Protein AF-A0A9Q1F973-F1 (afdb_monomer_lite)

Foldseek 3Di:
DPFLVVLLQLLQLLLLVLCVQQQLLVLCCQLVVDPSVVSNCSNNCVDVVSVLLVLVLLLLLLVVLLVVLLVVVCVVCVVPNVPRDDSVVVLVVLLVQAPLSVLSVVSNQSSVLSVLCLQCQLQLALVSNLVSLVSSLLSCQLSLVVVCVQCSLVVSVCSVCCCVPPVPVNVCSNVSVQWDDPDPDRSRTDGPVVVVVVLLVLVADPVGDPCCVVDPVSVVCCVVCSVVSSVVVVVCCVVVCVVPDDPPNDDPCPDPVNVVVSVSSSVSSSVSQVVLPRSSPDNDNASARSNPRDGGDCSSVSSVVSSVVVVVVVVVVVCCVVPPVDDSVVVVVDQPDPDRSVQDDVNHGDDDPVVVVVVVVPVVDDDDPDDDDDQEDEDAQLVVPVVFAQDPDFALLSSLVPTNQVVVQVRQVRHLEYEYEYDADDCPDPCNVVLVVVDAADDDAHDGRGTDDPCNVSQSSHNVSSLRSLQVSLVVNLCDDGPHKYWYDNRPDIGIVDDD

Structure (mmCIF, N/CA/C/O backbone):
data_AF-A0A9Q1F973-F1
#
_entry.id   AF-A0A9Q1F973-F1
#
loop_
_atom_site.group_PDB
_atom_site.id
_atom_site.type_symbol
_atom_site.label_atom_id
_atom_site.label_alt_id
_atom_site.label_comp_id
_atom_site.label_asym_id
_atom_site.label_entity_id
_atom_site.label_seq_id
_atom_site.pdbx_PDB_ins_code
_atom_site.Cartn_x
_atom_site.Cartn_y
_atom_site.Cartn_z
_atom_site.occupancy
_atom_site.B_iso_or_equiv
_atom_site.auth_seq_id
_atom_site.auth_comp_id
_atom_site.auth_asym_id
_atom_site.auth_atom_id
_atom_site.pdbx_PDB_model_num
ATOM 1 N N . MET A 1 1 ? 5.264 19.222 -9.045 1.00 75.81 1 MET A N 1
ATOM 2 C CA . MET A 1 1 ? 4.515 18.728 -7.870 1.00 75.81 1 MET A CA 1
ATOM 3 C C . MET A 1 1 ? 4.121 17.287 -8.138 1.00 75.81 1 MET A C 1
ATOM 5 O O . MET A 1 1 ? 3.668 17.014 -9.244 1.00 75.81 1 MET A O 1
ATOM 9 N N . PHE A 1 2 ? 4.339 16.376 -7.188 1.00 84.88 2 PHE A N 1
ATOM 10 C CA . PHE A 1 2 ? 3.868 14.991 -7.307 1.00 84.88 2 PHE A CA 1
ATOM 11 C C . PHE A 1 2 ? 2.337 14.925 -7.438 1.00 84.88 2 PHE A C 1
ATOM 13 O O . PHE A 1 2 ? 1.630 15.742 -6.849 1.00 84.88 2 PHE A O 1
ATOM 20 N N . GLY A 1 3 ? 1.830 13.954 -8.204 1.00 88.44 3 GLY A N 1
ATOM 21 C CA . GLY A 1 3 ? 0.392 13.760 -8.408 1.00 88.44 3 GLY A CA 1
ATOM 22 C C . GLY A 1 3 ? -0.316 13.352 -7.114 1.00 88.44 3 GLY A C 1
ATOM 23 O O . GLY A 1 3 ? -0.008 12.305 -6.545 1.00 88.44 3 GLY A O 1
ATOM 24 N N . GLY A 1 4 ? -1.248 14.178 -6.636 1.00 90.38 4 GLY A N 1
ATOM 25 C CA . GLY A 1 4 ? -1.920 13.977 -5.352 1.00 90.38 4 GLY A CA 1
ATOM 26 C C . GLY A 1 4 ? -2.821 12.745 -5.324 1.00 90.38 4 GLY A C 1
ATOM 27 O O . GLY A 1 4 ? -2.806 12.017 -4.332 1.00 90.38 4 GLY A O 1
ATOM 28 N N . LEU A 1 5 ? -3.520 12.446 -6.427 1.00 91.19 5 LEU A N 1
ATOM 29 C CA . LEU A 1 5 ? -4.305 11.211 -6.552 1.00 91.19 5 LEU A CA 1
ATOM 30 C C . LEU A 1 5 ? -3.409 9.979 -6.440 1.00 91.19 5 LEU A C 1
ATOM 32 O O . LEU A 1 5 ? -3.749 9.010 -5.767 1.00 91.19 5 LEU A O 1
ATOM 36 N N . HIS A 1 6 ? -2.248 10.023 -7.087 1.00 91.50 6 HIS A N 1
ATOM 37 C CA . HIS A 1 6 ? -1.306 8.913 -7.083 1.00 91.50 6 HIS A CA 1
ATOM 38 C C . HIS A 1 6 ? -0.649 8.710 -5.713 1.00 91.50 6 HIS A C 1
ATOM 40 O O . HIS A 1 6 ? -0.391 7.567 -5.343 1.00 91.50 6 HIS A O 1
ATOM 46 N N . ILE A 1 7 ? -0.395 9.781 -4.949 1.00 93.62 7 ILE A N 1
ATOM 47 C CA . ILE A 1 7 ? 0.059 9.664 -3.552 1.00 93.62 7 ILE A CA 1
ATOM 48 C C . ILE A 1 7 ? -1.029 8.991 -2.708 1.00 93.62 7 ILE A C 1
ATOM 50 O O . ILE A 1 7 ? -0.728 8.048 -1.981 1.00 93.62 7 ILE A O 1
ATOM 54 N N . GLU A 1 8 ? -2.290 9.421 -2.833 1.00 94.50 8 GLU A N 1
ATOM 55 C CA . GLU A 1 8 ? -3.410 8.804 -2.112 1.00 94.50 8 GLU A CA 1
ATOM 56 C C . GLU A 1 8 ? -3.557 7.316 -2.464 1.00 94.50 8 GLU A C 1
ATOM 58 O O . GLU A 1 8 ? -3.648 6.473 -1.576 1.00 94.50 8 GLU A O 1
ATOM 63 N N . MET A 1 9 ? -3.520 6.970 -3.754 1.00 92.88 9 MET A N 1
ATOM 64 C CA . MET A 1 9 ? -3.568 5.581 -4.221 1.00 92.88 9 MET A CA 1
ATOM 65 C C . MET A 1 9 ? -2.439 4.736 -3.641 1.00 92.88 9 MET A C 1
ATOM 67 O O . MET A 1 9 ? -2.675 3.613 -3.197 1.00 92.88 9 MET A O 1
ATOM 71 N N . ALA A 1 10 ? -1.214 5.263 -3.659 1.00 92.75 10 ALA A N 1
ATOM 72 C CA . ALA A 1 10 ? -0.066 4.575 -3.095 1.00 92.75 10 ALA A CA 1
ATOM 73 C C . ALA A 1 10 ? -0.249 4.358 -1.591 1.00 92.75 10 ALA A C 1
ATOM 75 O O . ALA A 1 10 ? 0.006 3.260 -1.108 1.00 92.75 10 ALA A O 1
ATOM 76 N N . ALA A 1 11 ? -0.741 5.363 -0.864 1.00 94.06 11 ALA A N 1
ATOM 77 C CA . ALA A 1 11 ? -0.981 5.269 0.570 1.00 94.06 11 ALA A CA 1
ATOM 78 C C . ALA A 1 11 ? -2.066 4.237 0.917 1.00 94.06 11 ALA A C 1
ATOM 80 O O . ALA A 1 11 ? -1.859 3.401 1.794 1.00 94.06 11 ALA A O 1
ATOM 81 N N . LEU A 1 12 ? -3.181 4.232 0.175 1.00 95.12 12 LEU A N 1
ATOM 82 C CA . LEU A 1 12 ? -4.265 3.256 0.338 1.00 95.12 12 LEU A CA 1
ATOM 83 C C . LEU A 1 12 ? -3.801 1.820 0.036 1.00 95.12 12 LEU A C 1
ATOM 85 O O . LEU A 1 12 ? -4.149 0.892 0.755 1.00 95.12 12 LEU A O 1
ATOM 89 N N . ARG A 1 13 ? -2.961 1.621 -0.987 1.00 92.44 13 ARG A N 1
ATOM 90 C CA . ARG A 1 13 ? -2.332 0.310 -1.242 1.00 92.44 13 ARG A CA 1
ATOM 91 C C . ARG A 1 13 ? -1.362 -0.085 -0.139 1.00 92.44 13 ARG A C 1
ATOM 93 O O . ARG A 1 13 ? -1.283 -1.250 0.227 1.00 92.44 13 ARG A O 1
ATOM 100 N N . SER A 1 14 ? -0.630 0.890 0.393 1.00 90.31 14 SER A N 1
ATOM 101 C CA . SER A 1 14 ? 0.316 0.684 1.482 1.00 90.31 14 SER A CA 1
ATOM 102 C C . SER A 1 14 ? -0.406 0.137 2.718 1.00 90.31 14 SER A C 1
ATOM 104 O O . SER A 1 14 ? -0.003 -0.907 3.224 1.00 90.31 14 SER A O 1
ATOM 106 N N . ILE A 1 15 ? -1.510 0.755 3.150 1.00 92.62 15 ILE A N 1
ATOM 107 C CA . ILE A 1 15 ? -2.313 0.228 4.265 1.00 92.62 15 ILE A CA 1
ATOM 108 C C . ILE A 1 15 ? -3.035 -1.078 3.905 1.00 92.62 15 ILE A C 1
ATOM 110 O O . ILE A 1 15 ? -3.167 -1.960 4.748 1.00 92.62 15 ILE A O 1
ATOM 114 N N . GLY A 1 16 ? -3.430 -1.262 2.644 1.00 92.50 16 GLY A N 1
ATOM 115 C CA . GLY A 1 16 ? -3.973 -2.530 2.159 1.00 92.50 16 GLY A CA 1
ATOM 116 C C . GLY A 1 16 ? -2.995 -3.699 2.319 1.00 92.50 16 GLY A C 1
ATOM 117 O O . GLY A 1 16 ? -3.392 -4.760 2.790 1.00 92.50 16 GLY A O 1
ATOM 118 N N . ASN A 1 17 ? -1.706 -3.497 2.030 1.00 87.94 17 ASN A N 1
ATOM 119 C CA . ASN A 1 17 ? -0.670 -4.507 2.274 1.00 87.94 17 ASN A CA 1
ATOM 120 C C . ASN A 1 17 ? -0.523 -4.838 3.771 1.00 87.94 17 ASN A C 1
ATOM 122 O O . ASN A 1 17 ? -0.315 -5.998 4.114 1.00 87.94 17 ASN A O 1
ATOM 126 N N . LEU A 1 18 ? -0.648 -3.839 4.656 1.00 88.06 18 LEU A N 1
ATOM 127 C CA . LEU A 1 18 ? -0.617 -4.037 6.113 1.00 88.06 18 LEU A CA 1
ATOM 128 C C . LEU A 1 18 ? -1.823 -4.858 6.599 1.00 88.06 18 LEU A C 1
ATOM 130 O O . LEU A 1 18 ? -1.683 -5.723 7.457 1.00 88.06 18 LEU A O 1
ATOM 134 N N . LEU A 1 19 ? -3.006 -4.603 6.038 1.00 91.75 19 LEU A N 1
ATOM 135 C CA . LEU A 1 19 ? -4.255 -5.280 6.401 1.00 91.75 19 LEU A CA 1
ATOM 136 C C . LEU A 1 19 ? -4.418 -6.659 5.749 1.00 91.75 19 LEU A C 1
ATOM 138 O O . LEU A 1 19 ? -5.345 -7.402 6.082 1.00 91.75 19 LEU A O 1
ATOM 142 N N . GLN A 1 20 ? -3.541 -7.025 4.817 1.00 89.50 20 GLN A N 1
ATOM 143 C CA . GLN A 1 20 ? -3.619 -8.314 4.151 1.00 89.50 20 GLN A CA 1
ATOM 144 C C . GLN A 1 20 ? -3.380 -9.449 5.155 1.00 89.50 20 GLN A C 1
ATOM 146 O O . GLN A 1 20 ? -2.303 -9.590 5.727 1.00 89.50 20 GLN A O 1
ATOM 151 N N . GLY A 1 21 ? -4.398 -10.290 5.338 1.00 86.56 21 GLY A N 1
ATOM 152 C CA . GLY A 1 21 ? -4.337 -11.411 6.275 1.00 86.56 21 GLY A CA 1
ATOM 153 C C . GLY A 1 21 ? -4.491 -11.020 7.748 1.00 86.56 21 GLY A C 1
ATOM 154 O O . GLY A 1 21 ? -4.231 -11.860 8.597 1.00 86.56 21 GLY A O 1
ATOM 155 N N . SER A 1 22 ? -4.925 -9.794 8.071 1.00 90.38 22 SER A N 1
ATOM 156 C CA . SER A 1 22 ? -5.232 -9.385 9.456 1.00 90.38 22 SER A CA 1
ATOM 157 C C . SER A 1 22 ? -6.641 -9.783 9.926 1.00 90.38 22 SER A C 1
ATOM 159 O O . SER A 1 22 ? -7.000 -9.563 11.081 1.00 90.38 22 SER A O 1
ATOM 161 N N . GLY A 1 23 ? -7.468 -10.322 9.025 1.00 91.62 23 GLY A N 1
ATOM 162 C CA . GLY A 1 23 ? -8.898 -10.557 9.247 1.00 91.62 23 GLY A CA 1
ATOM 163 C C . GLY A 1 23 ? -9.784 -9.326 9.000 1.00 91.62 23 GLY A C 1
ATOM 164 O O . GLY A 1 23 ? -11.002 -9.412 9.126 1.00 91.62 23 GLY A O 1
ATOM 165 N N . TRP A 1 24 ? -9.213 -8.183 8.591 1.00 96.12 24 TRP A N 1
ATOM 166 C CA . TRP A 1 24 ? -9.981 -6.968 8.272 1.00 96.12 24 TRP A CA 1
ATOM 167 C C . TRP A 1 24 ? -11.039 -7.186 7.185 1.00 96.12 24 TRP A C 1
ATOM 169 O O . TRP A 1 24 ? -12.184 -6.767 7.342 1.00 96.12 24 TRP A O 1
ATOM 179 N N . THR A 1 25 ? -10.691 -7.871 6.090 1.00 95.88 25 THR A N 1
ATOM 180 C CA . THR A 1 25 ? -11.660 -8.164 5.022 1.00 95.88 25 THR A CA 1
ATOM 181 C C . THR A 1 25 ? -12.764 -9.103 5.504 1.00 95.88 25 THR A C 1
ATOM 183 O O . THR A 1 25 ? -13.920 -8.892 5.143 1.00 95.88 25 THR A O 1
ATOM 186 N N . GLY A 1 26 ? -12.443 -10.063 6.378 1.00 94.69 26 GLY A N 1
ATOM 187 C CA . GLY A 1 26 ? -13.420 -10.910 7.066 1.00 94.69 26 GLY A CA 1
ATOM 188 C C . GLY A 1 26 ? -14.402 -10.091 7.907 1.00 94.69 26 GLY A C 1
ATOM 189 O O . GLY A 1 26 ? -15.613 -10.223 7.738 1.00 94.69 26 GLY A O 1
ATOM 190 N N . ALA A 1 27 ? -13.901 -9.152 8.716 1.00 96.12 27 ALA A N 1
ATOM 191 C CA . ALA A 1 27 ? -14.733 -8.247 9.513 1.00 96.12 27 ALA A CA 1
ATOM 192 C C . ALA A 1 27 ? -15.666 -7.373 8.650 1.00 96.12 27 ALA A C 1
ATOM 194 O O . ALA A 1 27 ? -16.834 -7.183 8.990 1.00 96.12 27 ALA A O 1
ATOM 195 N N . LEU A 1 28 ? -15.192 -6.876 7.499 1.00 97.38 28 LEU A N 1
ATOM 196 C CA . LEU A 1 28 ? -16.025 -6.118 6.554 1.00 97.38 28 LEU A CA 1
ATOM 197 C C . LEU A 1 28 ? -17.163 -6.955 5.953 1.00 97.38 28 LEU A C 1
ATOM 199 O O . LEU A 1 28 ? -18.251 -6.421 5.699 1.00 97.38 28 LEU A O 1
ATOM 203 N N . VAL A 1 29 ? -16.900 -8.238 5.696 1.00 96.62 29 VAL A N 1
ATOM 204 C CA . VAL A 1 29 ? -17.882 -9.183 5.153 1.00 96.62 29 VAL A CA 1
ATOM 205 C C . VAL A 1 29 ? -18.923 -9.538 6.206 1.00 96.62 29 VAL A C 1
ATOM 207 O O . VAL A 1 29 ? -20.114 -9.407 5.924 1.00 96.62 29 VAL A O 1
ATOM 210 N N . GLU A 1 30 ? -18.493 -9.889 7.419 1.00 95.38 30 GLU A N 1
ATOM 211 C CA . GLU A 1 30 ? -19.384 -10.217 8.542 1.00 95.38 30 GLU A CA 1
ATOM 212 C C . GLU A 1 30 ? -20.298 -9.035 8.899 1.00 95.38 30 GLU A C 1
ATOM 214 O O . GLU A 1 30 ? -21.507 -9.178 9.066 1.00 95.38 30 GLU A O 1
ATOM 219 N N . ALA A 1 31 ? -19.754 -7.815 8.892 1.00 96.12 31 ALA A N 1
ATOM 220 C CA . ALA A 1 31 ? -20.520 -6.590 9.115 1.00 96.12 31 ALA A CA 1
ATOM 221 C C . ALA A 1 31 ? -21.514 -6.253 7.980 1.00 96.12 31 ALA A C 1
ATOM 223 O O . ALA A 1 31 ? -22.325 -5.323 8.096 1.00 96.12 31 ALA A O 1
ATOM 224 N N . GLY A 1 32 ? -21.439 -6.943 6.837 1.00 95.25 32 GLY A N 1
ATOM 225 C CA . GLY A 1 32 ? -22.212 -6.622 5.639 1.00 95.25 32 GLY A CA 1
ATOM 226 C C . GLY A 1 32 ? -21.894 -5.228 5.085 1.00 95.25 32 GLY A C 1
ATOM 227 O O . GLY A 1 32 ? -22.785 -4.550 4.555 1.00 95.25 32 GLY A O 1
ATOM 228 N N . VAL A 1 33 ? -20.649 -4.764 5.252 1.00 94.00 33 VAL A N 1
ATOM 229 C CA . VAL A 1 33 ? -20.144 -3.508 4.671 1.00 94.00 33 VAL A CA 1
ATOM 230 C C . VAL A 1 33 ? -19.819 -3.710 3.189 1.00 94.00 33 VAL A C 1
ATOM 232 O O . VAL A 1 33 ? -20.105 -2.823 2.377 1.00 94.00 33 VAL A O 1
ATOM 235 N N . ALA A 1 34 ? -19.274 -4.880 2.839 1.00 94.00 34 ALA A N 1
ATOM 236 C CA . ALA A 1 34 ? -18.925 -5.283 1.480 1.00 94.00 34 ALA A CA 1
ATOM 237 C C . ALA A 1 34 ? -19.034 -6.808 1.290 1.00 94.00 34 ALA A C 1
ATOM 239 O O . ALA A 1 34 ? -18.948 -7.568 2.245 1.00 94.00 34 ALA A O 1
ATOM 240 N N . SER A 1 35 ? -19.204 -7.263 0.044 1.00 93.94 35 SER A N 1
ATOM 241 C CA . SER A 1 35 ? -19.044 -8.688 -0.295 1.00 93.94 35 SER A CA 1
ATOM 242 C C . SER A 1 35 ? -17.564 -9.084 -0.273 1.00 93.94 35 SER A C 1
ATOM 244 O O . SER A 1 35 ? -16.715 -8.213 -0.453 1.00 93.94 35 SER A O 1
ATOM 246 N N . SER A 1 36 ? -17.245 -10.377 -0.136 1.00 91.50 36 SER A N 1
ATOM 247 C CA . SER A 1 36 ? -15.853 -10.868 -0.070 1.00 91.50 36 SER A CA 1
ATOM 248 C C . SER A 1 36 ? -14.974 -10.337 -1.211 1.00 91.50 36 SER A C 1
ATOM 250 O O . SER A 1 36 ? -13.989 -9.653 -0.948 1.00 91.50 36 SER A O 1
ATOM 252 N N . GLY A 1 37 ? -15.391 -10.493 -2.473 1.00 89.88 37 GLY A N 1
ATOM 253 C CA . GLY A 1 37 ? -14.611 -9.972 -3.604 1.00 89.88 37 GLY A CA 1
ATOM 254 C C . GLY A 1 37 ? -14.491 -8.440 -3.630 1.00 89.88 37 GLY A C 1
ATOM 255 O O . GLY A 1 37 ? -13.515 -7.897 -4.140 1.00 89.88 37 GLY A O 1
ATOM 256 N N . THR A 1 38 ? -15.463 -7.718 -3.062 1.00 92.25 38 THR A N 1
ATOM 257 C CA . THR A 1 38 ? -15.377 -6.254 -2.936 1.00 92.25 38 THR A CA 1
ATOM 258 C C . THR A 1 38 ? -14.439 -5.847 -1.799 1.00 92.25 38 THR A C 1
ATOM 260 O O . THR A 1 38 ? -13.664 -4.911 -1.982 1.00 92.25 38 THR A O 1
ATOM 263 N N . ALA A 1 39 ? -14.465 -6.555 -0.668 1.00 93.50 39 ALA A N 1
ATOM 264 C CA . ALA A 1 39 ? -13.564 -6.332 0.458 1.00 93.50 39 ALA A CA 1
ATOM 265 C C . ALA A 1 39 ? -12.098 -6.535 0.038 1.00 93.50 39 ALA A C 1
ATOM 267 O O . ALA A 1 39 ? -11.271 -5.654 0.261 1.00 93.50 39 ALA A O 1
ATOM 268 N N . ASP A 1 40 ? -11.802 -7.612 -0.694 1.00 92.56 40 ASP A N 1
ATOM 269 C CA . ASP A 1 40 ? -10.454 -7.873 -1.219 1.00 92.56 40 ASP A CA 1
ATOM 270 C C . ASP A 1 40 ? -9.994 -6.796 -2.215 1.00 92.56 40 ASP A C 1
ATOM 272 O O . ASP A 1 40 ? -8.817 -6.432 -2.271 1.00 92.56 40 ASP A O 1
ATOM 276 N N . SER A 1 41 ? -10.925 -6.212 -2.980 1.00 94.00 41 SER A N 1
ATOM 277 C CA . SER A 1 41 ? -10.601 -5.123 -3.910 1.00 94.00 41 SER A CA 1
ATOM 278 C C . SER A 1 41 ? -10.112 -3.845 -3.211 1.00 94.00 41 SER A C 1
ATOM 280 O O . SER A 1 41 ? -9.418 -3.037 -3.839 1.00 94.00 41 SER A O 1
ATOM 282 N N . PHE A 1 42 ? -10.434 -3.662 -1.924 1.00 94.94 42 PHE A N 1
ATOM 283 C CA . PHE A 1 42 ? -9.968 -2.521 -1.136 1.00 94.94 42 PHE A CA 1
ATOM 284 C C . PHE A 1 42 ? -8.497 -2.651 -0.740 1.00 94.94 42 PHE A C 1
ATOM 286 O O . PHE A 1 42 ? -7.802 -1.640 -0.745 1.00 94.94 42 PHE A O 1
ATOM 293 N N . LEU A 1 43 ? -7.982 -3.872 -0.538 1.00 92.81 43 LEU A N 1
ATOM 294 C CA . LEU A 1 43 ? -6.555 -4.107 -0.259 1.00 92.81 43 LEU A CA 1
ATOM 295 C C . LEU A 1 43 ? -5.653 -3.590 -1.396 1.00 92.81 43 LEU A C 1
ATOM 297 O O . LEU A 1 43 ? -4.571 -3.066 -1.165 1.00 92.81 43 LEU A O 1
ATOM 301 N N . SER A 1 44 ? -6.116 -3.689 -2.646 1.00 90.19 44 SER A N 1
ATOM 302 C CA . SER A 1 44 ? -5.386 -3.197 -3.829 1.00 90.19 44 SER A CA 1
ATOM 303 C C . SER A 1 44 ? -5.727 -1.752 -4.222 1.00 90.19 44 SER A C 1
ATOM 305 O O . SER A 1 44 ? -5.200 -1.231 -5.213 1.00 90.19 44 SER A O 1
ATOM 307 N N . ALA A 1 45 ? -6.628 -1.107 -3.473 1.00 91.38 45 ALA A N 1
ATOM 308 C CA . ALA A 1 45 ? -7.231 0.181 -3.800 1.00 91.38 45 ALA A CA 1
ATOM 309 C C . ALA A 1 45 ? -7.735 0.263 -5.257 1.00 91.38 45 ALA A C 1
ATOM 311 O O . ALA A 1 45 ? -7.534 1.265 -5.947 1.00 91.38 45 ALA A O 1
ATOM 312 N N . SER A 1 46 ? -8.401 -0.796 -5.739 1.00 86.88 46 SER A N 1
ATOM 313 C CA . SER A 1 46 ? -8.905 -0.894 -7.123 1.00 86.88 46 SER A CA 1
ATOM 314 C C . SER A 1 46 ? -9.869 0.243 -7.498 1.00 86.88 46 SER A C 1
ATOM 316 O O . SER A 1 46 ? -10.013 0.604 -8.662 1.00 86.88 46 SER A O 1
ATOM 318 N N . SER A 1 47 ? -10.541 0.829 -6.506 1.00 90.19 47 SER A N 1
ATOM 319 C CA . SER A 1 47 ? -11.371 2.022 -6.658 1.00 90.19 47 SER A CA 1
ATOM 320 C C . SER A 1 47 ? -11.085 2.970 -5.504 1.00 90.19 47 SER A C 1
ATOM 322 O O . SER A 1 47 ? -11.507 2.702 -4.379 1.00 90.19 47 SER A O 1
ATOM 324 N N . VAL A 1 48 ? -10.393 4.078 -5.781 1.00 90.06 48 VAL A N 1
ATOM 325 C CA . VAL A 1 48 ? -9.956 5.050 -4.760 1.00 90.06 48 VAL A CA 1
ATOM 326 C C . VAL A 1 48 ? -11.129 5.538 -3.922 1.00 90.06 48 VAL A C 1
ATOM 328 O O . VAL A 1 48 ? -11.093 5.433 -2.703 1.00 90.06 48 VAL A O 1
ATOM 331 N N . THR A 1 49 ? -12.216 5.969 -4.566 1.00 88.19 49 THR A N 1
ATOM 332 C CA . THR A 1 49 ? -13.403 6.492 -3.875 1.00 88.19 49 THR A CA 1
ATOM 333 C C . THR A 1 49 ? -14.019 5.473 -2.916 1.00 88.19 49 THR A C 1
ATOM 335 O O . THR A 1 49 ? -14.283 5.798 -1.762 1.00 88.19 49 THR A O 1
ATOM 338 N N . ARG A 1 50 ? -14.225 4.226 -3.367 1.00 90.31 50 ARG A N 1
ATOM 339 C CA . ARG A 1 50 ? -14.825 3.180 -2.522 1.00 90.31 50 ARG A CA 1
ATOM 340 C C . ARG A 1 50 ? -13.883 2.756 -1.396 1.00 90.31 50 ARG A C 1
ATOM 342 O O . ARG A 1 50 ? -14.324 2.601 -0.265 1.00 90.31 50 ARG A O 1
ATOM 349 N N . THR A 1 51 ? -12.595 2.629 -1.702 1.00 95.44 51 THR A N 1
ATOM 350 C CA . THR A 1 51 ? -11.559 2.247 -0.732 1.00 95.44 51 THR A CA 1
ATOM 351 C C . THR A 1 51 ? -11.437 3.305 0.363 1.00 95.44 51 THR A C 1
ATOM 353 O O . THR A 1 51 ? -11.511 2.974 1.542 1.00 95.44 51 THR A O 1
ATOM 356 N N . ARG A 1 52 ? -11.383 4.592 -0.011 1.00 93.81 52 ARG A N 1
ATOM 357 C CA . ARG A 1 52 ? -11.399 5.725 0.924 1.00 93.81 52 ARG A CA 1
ATOM 358 C C . ARG A 1 52 ? -12.595 5.655 1.874 1.00 93.81 52 ARG A C 1
ATOM 360 O O . ARG A 1 52 ? -12.411 5.768 3.080 1.00 93.81 52 ARG A O 1
ATOM 367 N N . GLN A 1 53 ? -13.801 5.437 1.345 1.00 91.81 53 GLN A N 1
ATOM 368 C CA . GLN A 1 53 ? -15.013 5.359 2.164 1.00 91.81 53 GLN A CA 1
ATOM 369 C C . GLN A 1 53 ? -14.945 4.218 3.191 1.00 91.81 53 GLN A C 1
ATOM 371 O O . GLN A 1 53 ? -15.341 4.398 4.340 1.00 91.81 53 GLN A O 1
ATOM 376 N N . VAL A 1 54 ? -14.441 3.046 2.801 1.00 96.31 54 VAL A N 1
ATOM 377 C CA . VAL A 1 54 ? -14.332 1.898 3.714 1.00 96.31 54 VAL A CA 1
ATOM 378 C C . VAL A 1 54 ? -13.259 2.105 4.780 1.00 96.31 54 VAL A C 1
ATOM 380 O O . VAL A 1 54 ? -13.491 1.754 5.936 1.00 96.31 54 VAL A O 1
ATOM 383 N N . HIS A 1 55 ? -12.140 2.749 4.454 1.00 97.31 55 HIS A N 1
ATOM 384 C CA . HIS A 1 55 ? -11.165 3.146 5.472 1.00 97.31 55 HIS A CA 1
ATOM 385 C C . HIS A 1 55 ? -11.724 4.205 6.432 1.00 97.31 55 HIS A C 1
ATOM 387 O O . HIS A 1 55 ? -11.445 4.153 7.620 1.00 97.31 55 HIS A O 1
ATOM 393 N N . GLN A 1 56 ? -12.568 5.141 5.979 1.00 93.62 56 GLN A N 1
ATOM 394 C CA . GLN A 1 56 ? -13.221 6.097 6.892 1.00 93.62 56 GLN A CA 1
ATOM 395 C C . GLN A 1 56 ? -14.149 5.382 7.888 1.00 93.62 56 GLN A C 1
ATOM 397 O O . GLN A 1 56 ? -14.189 5.729 9.069 1.00 93.62 56 GLN A O 1
ATOM 402 N N . ILE A 1 57 ? -14.880 4.367 7.413 1.00 95.00 57 ILE A N 1
ATOM 403 C CA . ILE A 1 57 ? -15.706 3.489 8.255 1.00 95.00 57 ILE A CA 1
ATOM 404 C C . ILE A 1 57 ? -14.820 2.723 9.251 1.00 95.00 57 ILE A C 1
ATOM 406 O O . ILE A 1 57 ? -15.158 2.640 10.431 1.00 95.00 57 ILE A O 1
ATOM 410 N N . THR A 1 58 ? -13.682 2.205 8.785 1.00 97.75 58 THR A N 1
ATOM 411 C CA . THR A 1 58 ? -12.719 1.443 9.595 1.00 97.75 58 THR A CA 1
ATOM 412 C C . THR A 1 58 ? -12.103 2.316 10.688 1.00 97.75 58 THR A C 1
ATOM 414 O O . THR A 1 58 ? -12.201 1.950 11.855 1.00 97.75 58 THR A O 1
ATOM 417 N N . ALA A 1 59 ? -11.611 3.513 10.367 1.00 95.75 59 ALA A N 1
ATOM 418 C CA . ALA A 1 59 ? -11.048 4.440 11.349 1.00 95.75 59 ALA A CA 1
ATOM 419 C C . ALA A 1 59 ? -12.063 4.836 12.430 1.00 95.75 59 ALA A C 1
ATOM 421 O O . ALA A 1 59 ? -11.740 4.871 13.618 1.00 95.75 59 ALA A O 1
ATOM 422 N N . CYS A 1 60 ? -13.316 5.098 12.037 1.00 92.50 60 CYS A N 1
ATOM 423 C CA . CYS A 1 60 ? -14.392 5.382 12.986 1.00 92.50 60 CYS A CA 1
ATOM 424 C C . CYS A 1 60 ? -14.660 4.182 13.907 1.00 92.50 60 CYS A C 1
ATOM 426 O O . CYS A 1 60 ? -14.774 4.348 15.122 1.00 92.50 60 CYS A O 1
ATOM 428 N N . CYS A 1 61 ? -14.715 2.974 13.342 1.00 97.19 61 CYS A N 1
ATOM 429 C CA . CYS A 1 61 ? -14.877 1.732 14.090 1.00 97.19 61 CYS A CA 1
ATOM 430 C C . CYS A 1 61 ? -13.732 1.508 15.092 1.00 97.19 61 CYS A C 1
ATOM 432 O O . CYS A 1 61 ? -13.992 1.320 16.280 1.00 97.19 61 CYS A O 1
ATOM 434 N N . LEU A 1 62 ? -12.478 1.604 14.642 1.00 97.25 62 LEU A N 1
ATOM 435 C CA . LEU A 1 62 ? -11.290 1.437 15.481 1.00 97.25 62 LEU A CA 1
ATOM 436 C C . LEU A 1 62 ? -11.252 2.458 16.617 1.00 97.25 62 LEU A C 1
ATOM 438 O O . LEU A 1 62 ? -11.035 2.084 17.764 1.00 97.25 62 LEU A O 1
ATOM 442 N N . TYR A 1 63 ? -11.550 3.729 16.339 1.00 94.94 63 TYR A N 1
ATOM 443 C CA . TYR A 1 63 ? -11.605 4.748 17.385 1.00 94.94 63 TYR A CA 1
ATOM 444 C C . TYR A 1 63 ? -12.699 4.459 18.427 1.00 94.94 63 TYR A C 1
ATOM 446 O O . TYR A 1 63 ? -12.480 4.640 19.625 1.00 94.94 63 TYR A O 1
ATOM 454 N N . LYS A 1 64 ? -13.872 3.970 17.996 1.00 93.88 64 LYS A N 1
ATOM 455 C CA . LYS A 1 64 ? -14.951 3.555 18.909 1.00 93.88 64 LYS A CA 1
ATOM 456 C C . LYS A 1 64 ? -14.539 2.366 19.780 1.00 93.88 64 LYS A C 1
ATOM 458 O O . LYS A 1 64 ? -14.788 2.401 20.981 1.00 93.88 64 LYS A O 1
ATOM 463 N N . LEU A 1 65 ? -13.897 1.351 19.201 1.00 97.31 65 LEU A N 1
ATOM 464 C CA . LEU A 1 65 ? -13.368 0.187 19.928 1.00 97.31 65 LEU A CA 1
ATOM 465 C C . LEU A 1 65 ? -12.296 0.595 20.947 1.00 97.31 65 LEU A C 1
ATOM 467 O O . LEU A 1 65 ? -12.341 0.155 22.094 1.00 97.31 65 LEU A O 1
ATOM 471 N N . LEU A 1 66 ? -11.390 1.497 20.559 1.00 95.81 66 LEU A N 1
ATOM 472 C CA . LEU A 1 66 ? -10.344 2.046 21.420 1.00 95.81 66 LEU A CA 1
ATOM 473 C C . LEU A 1 66 ? -10.931 2.826 22.610 1.00 95.81 66 LEU A C 1
ATOM 475 O O . LEU A 1 66 ? -10.483 2.674 23.745 1.00 95.81 66 LEU A O 1
ATOM 479 N N . LYS A 1 67 ? -11.967 3.646 22.379 1.00 94.75 67 LYS A N 1
ATOM 480 C CA . LYS A 1 67 ? -12.667 4.379 23.449 1.00 94.75 67 LYS A CA 1
ATOM 481 C C . LYS A 1 67 ? -13.490 3.474 24.363 1.00 94.75 67 LYS A C 1
ATOM 483 O O . LYS A 1 67 ? -13.557 3.754 25.559 1.00 94.75 67 LYS A O 1
ATOM 488 N N . ALA A 1 68 ? -14.091 2.413 23.829 1.00 95.12 68 ALA A N 1
ATOM 489 C CA . ALA A 1 68 ? -14.772 1.408 24.640 1.00 95.12 68 ALA A CA 1
ATOM 490 C C . ALA A 1 68 ? -13.771 0.698 25.566 1.00 95.12 68 ALA A C 1
ATOM 492 O O . ALA A 1 68 ? -13.953 0.720 26.777 1.00 95.12 68 ALA A O 1
ATOM 493 N N . ALA A 1 69 ? -12.642 0.234 25.021 1.00 95.38 69 ALA A N 1
ATOM 494 C CA . ALA A 1 69 ? -11.572 -0.402 25.790 1.00 95.38 69 ALA A CA 1
ATOM 495 C C . ALA A 1 69 ? -11.027 0.488 26.924 1.00 95.38 69 ALA A C 1
ATOM 497 O O . ALA A 1 69 ? -10.835 0.023 28.045 1.00 95.38 69 ALA A O 1
ATOM 498 N N . TYR A 1 70 ? -10.830 1.786 26.663 1.00 94.69 70 TYR A N 1
ATOM 499 C CA . TYR A 1 70 ? -10.423 2.735 27.705 1.00 94.69 70 TYR A CA 1
ATOM 500 C C . TYR A 1 70 ? -11.496 2.924 28.788 1.00 94.69 70 TYR A C 1
ATOM 502 O O . TYR A 1 70 ? -11.179 3.076 29.965 1.00 94.69 70 TYR A O 1
ATOM 510 N N . THR A 1 71 ? -12.773 2.920 28.398 1.00 93.81 71 THR A N 1
ATOM 511 C CA . THR A 1 71 ? -13.896 3.059 29.337 1.00 93.81 71 THR A CA 1
ATOM 512 C C . THR A 1 71 ? -13.979 1.854 30.273 1.00 93.81 71 THR A C 1
ATOM 514 O O . THR A 1 71 ? -14.159 2.029 31.480 1.00 93.81 71 THR A O 1
ATOM 517 N N . ASP A 1 72 ? -13.781 0.652 29.732 1.00 92.38 72 ASP A N 1
ATOM 518 C CA . ASP A 1 72 ? -13.730 -0.590 30.503 1.00 92.38 72 ASP A CA 1
ATOM 519 C C . ASP A 1 72 ? -12.545 -0.566 31.483 1.00 92.38 72 ASP A C 1
ATOM 521 O O . ASP A 1 72 ? -12.738 -0.734 32.685 1.00 92.38 72 ASP A O 1
ATOM 525 N N . TYR A 1 73 ? -11.348 -0.186 31.013 1.00 91.31 73 TYR A N 1
ATOM 526 C CA . TYR A 1 73 ? -10.163 0.016 31.862 1.00 91.31 73 TYR A CA 1
ATOM 527 C C . TYR A 1 73 ? -10.415 0.983 33.034 1.00 91.31 73 TYR A C 1
ATOM 529 O O . TYR A 1 73 ? -10.018 0.713 34.174 1.00 91.31 73 TYR A O 1
ATOM 537 N N . CYS A 1 74 ? -11.081 2.112 32.775 1.00 89.38 74 CYS A N 1
ATOM 538 C CA . CYS A 1 74 ? -11.436 3.081 33.813 1.00 89.38 74 CYS A CA 1
ATOM 539 C C . CYS A 1 74 ? -12.430 2.504 34.831 1.00 89.38 74 CYS A C 1
ATOM 541 O O . CYS A 1 74 ? -12.347 2.831 36.014 1.00 89.38 74 CYS A O 1
ATOM 543 N N . THR A 1 75 ? -13.354 1.654 34.380 1.00 88.12 75 THR A N 1
ATOM 544 C CA . THR A 1 75 ? -14.367 1.014 35.231 1.00 88.12 75 THR A CA 1
ATOM 545 C C . THR A 1 75 ? -13.733 -0.038 36.142 1.00 88.12 75 THR A C 1
ATOM 547 O O . THR A 1 75 ? -14.010 -0.061 37.343 1.00 88.12 75 THR A O 1
ATOM 550 N N . ASP A 1 76 ? -12.804 -0.831 35.614 1.00 83.50 76 ASP A N 1
ATOM 551 C CA . ASP A 1 76 ? -12.077 -1.854 36.375 1.00 83.50 76 ASP A CA 1
ATOM 552 C C . ASP A 1 76 ? -11.083 -1.248 37.381 1.00 83.50 76 ASP A C 1
ATOM 554 O O . ASP A 1 76 ? -10.770 -1.846 38.409 1.00 83.50 76 ASP A O 1
ATOM 558 N N . SER A 1 77 ? -10.619 -0.020 37.133 1.00 77.81 77 SER A N 1
ATOM 559 C CA . SER A 1 77 ? -9.658 0.693 37.989 1.00 77.81 77 SER A CA 1
ATOM 560 C C . SER A 1 77 ? -10.313 1.507 39.122 1.00 77.81 77 SER A C 1
ATOM 562 O O . SER A 1 77 ? -9.645 2.303 39.790 1.00 77.81 77 SER A O 1
ATOM 564 N N . THR A 1 78 ? -11.616 1.320 39.362 1.00 66.31 78 THR A N 1
ATOM 565 C CA . THR A 1 78 ? -12.430 2.118 40.304 1.00 66.31 78 THR A CA 1
ATOM 566 C C . THR A 1 78 ? -11.983 2.035 41.768 1.00 66.31 78 THR A C 1
ATOM 568 O O . THR A 1 78 ? -12.262 2.952 42.540 1.00 66.31 78 THR A O 1
ATOM 571 N N . GLU A 1 79 ? -11.230 1.004 42.158 1.00 64.50 79 GLU A N 1
ATOM 572 C CA . GLU A 1 79 ? -10.691 0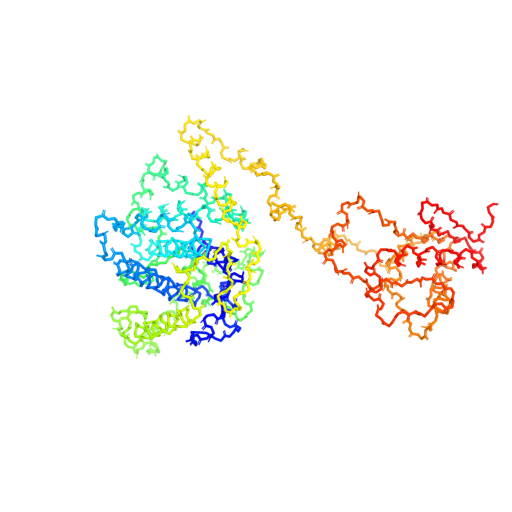.864 43.520 1.00 64.50 79 GLU A CA 1
ATOM 573 C C . GLU A 1 79 ? -9.492 1.796 43.809 1.00 64.50 79 GLU A C 1
ATOM 575 O O . GLU A 1 79 ? -9.193 2.082 44.973 1.00 64.50 79 GLU A O 1
ATOM 580 N N . HIS A 1 80 ? -8.817 2.318 42.773 1.00 66.69 80 HIS A N 1
ATOM 581 C CA . HIS A 1 80 ? -7.632 3.181 42.898 1.00 66.69 80 HIS A CA 1
ATOM 582 C C . HIS A 1 80 ? -7.637 4.342 41.879 1.00 66.69 80 HIS A C 1
ATOM 584 O O . HIS A 1 80 ? -6.808 4.360 40.963 1.00 66.69 80 HIS A O 1
ATOM 590 N N . PRO A 1 81 ? -8.517 5.349 42.047 1.00 64.94 81 PRO A N 1
ATOM 591 C CA . PRO A 1 81 ? -8.692 6.445 41.087 1.00 64.94 81 PRO A CA 1
ATOM 592 C C . PRO A 1 81 ? -7.413 7.260 40.827 1.00 64.94 81 PRO A C 1
ATOM 594 O O . PRO A 1 81 ? -7.201 7.718 39.708 1.00 64.94 81 PRO A O 1
ATOM 597 N N . ASP A 1 82 ? -6.507 7.356 41.805 1.00 69.12 82 ASP A N 1
ATOM 598 C CA . ASP A 1 82 ? -5.219 8.060 41.668 1.00 69.12 82 ASP A CA 1
ATOM 599 C C . ASP A 1 82 ? -4.213 7.349 40.735 1.00 69.12 82 ASP A C 1
ATOM 601 O O . ASP A 1 82 ? -3.128 7.869 40.476 1.00 69.12 82 ASP A O 1
ATOM 605 N N . ARG A 1 83 ? -4.532 6.139 40.251 1.00 73.56 83 ARG A N 1
ATOM 606 C CA . ARG A 1 83 ? -3.681 5.338 39.351 1.00 73.56 83 ARG A CA 1
ATOM 607 C C . ARG A 1 83 ? -4.236 5.204 37.932 1.00 73.56 83 ARG A C 1
ATOM 609 O O . ARG A 1 83 ? -3.607 4.530 37.115 1.00 73.56 83 ARG A O 1
ATOM 616 N N . VAL A 1 84 ? -5.383 5.820 37.637 1.00 85.38 84 VAL A N 1
ATOM 617 C CA . VAL A 1 84 ? -5.981 5.798 36.297 1.00 85.38 84 VAL A CA 1
ATOM 618 C C . VAL A 1 84 ? -5.157 6.687 35.373 1.00 85.38 84 VAL A C 1
ATOM 620 O O . VAL A 1 84 ? -4.970 7.876 35.628 1.00 85.38 84 VAL A O 1
ATOM 623 N N . LEU A 1 85 ? -4.641 6.097 34.299 1.00 89.06 85 LEU A N 1
ATOM 624 C CA . LEU A 1 85 ? -3.886 6.832 33.290 1.00 89.06 85 LEU A CA 1
ATOM 625 C C . LEU A 1 85 ? -4.811 7.726 32.452 1.00 89.06 85 LEU A C 1
ATOM 627 O O . LEU A 1 85 ? -5.979 7.394 32.215 1.00 89.06 85 LEU A O 1
ATOM 631 N N . SER A 1 86 ? -4.265 8.840 31.954 1.00 91.88 86 SER A N 1
ATOM 632 C CA . SER A 1 86 ? -4.917 9.610 30.890 1.00 91.88 86 SER A CA 1
ATOM 633 C C . SER A 1 86 ? -5.133 8.720 29.659 1.00 91.88 86 SER A C 1
ATOM 635 O O . SER A 1 86 ? -4.485 7.682 29.511 1.00 91.88 86 SER A O 1
ATOM 637 N N . PHE A 1 87 ? -6.047 9.101 28.765 1.00 90.44 87 PHE A N 1
ATOM 638 C CA . PHE A 1 87 ? -6.299 8.320 27.552 1.00 90.44 87 PHE A CA 1
ATOM 639 C C . PHE A 1 87 ? -5.027 8.167 26.710 1.00 90.44 87 PHE A C 1
ATOM 641 O O . PHE A 1 87 ? -4.743 7.081 26.206 1.00 90.44 87 PHE A O 1
ATOM 648 N N . GLU A 1 88 ? -4.247 9.239 26.596 1.00 91.69 88 GLU A N 1
ATOM 649 C CA . GLU A 1 88 ? -2.990 9.277 25.859 1.00 91.69 88 GLU A CA 1
ATOM 650 C C . GLU A 1 88 ? -1.927 8.376 26.507 1.00 91.69 88 GLU A C 1
ATOM 652 O O . GLU A 1 88 ? -1.339 7.538 25.820 1.00 91.69 88 GLU A O 1
ATOM 657 N N . ASP A 1 89 ? -1.730 8.480 27.827 1.00 91.69 89 ASP A N 1
ATOM 658 C CA . ASP A 1 89 ? -0.747 7.662 28.555 1.00 91.69 89 ASP A CA 1
ATOM 659 C C . ASP A 1 89 ? -1.141 6.179 28.580 1.00 91.69 89 ASP A C 1
ATOM 661 O O . ASP A 1 89 ? -0.284 5.293 28.518 1.00 91.69 89 ASP A O 1
ATOM 665 N N . TRP A 1 90 ? -2.444 5.892 28.653 1.00 94.00 90 TRP A N 1
ATOM 666 C CA . TRP A 1 90 ? -2.977 4.537 28.553 1.00 94.00 90 TRP A CA 1
ATOM 667 C C . TRP A 1 90 ? -2.690 3.941 27.175 1.00 94.00 90 TRP A C 1
ATOM 669 O O . TRP A 1 90 ? -2.142 2.841 27.095 1.00 94.00 90 TRP A O 1
ATOM 679 N N . CYS A 1 91 ? -2.973 4.684 26.099 1.00 92.50 91 CYS A N 1
ATOM 680 C CA . CYS A 1 91 ? -2.660 4.239 24.745 1.00 92.50 91 CYS A CA 1
ATOM 681 C C . CYS A 1 91 ? -1.162 3.944 24.603 1.00 92.50 91 CYS A C 1
ATOM 683 O O . CYS A 1 91 ? -0.798 2.867 24.143 1.00 92.50 91 CYS A O 1
ATOM 685 N N . GLU A 1 92 ? -0.284 4.856 25.029 1.00 90.75 92 GLU A N 1
ATOM 686 C CA . GLU A 1 92 ? 1.166 4.670 24.892 1.00 90.75 92 GLU A CA 1
ATOM 687 C C . GLU A 1 92 ? 1.673 3.451 25.673 1.00 90.75 92 GLU A C 1
ATOM 689 O O . GLU A 1 92 ? 2.477 2.666 25.167 1.00 90.75 92 GLU A O 1
ATOM 694 N N . ARG A 1 93 ? 1.151 3.230 26.883 1.00 90.50 93 ARG A N 1
ATOM 695 C CA . ARG A 1 93 ? 1.490 2.051 27.682 1.00 90.50 93 ARG A CA 1
ATOM 696 C C . ARG A 1 93 ? 1.046 0.752 27.009 1.00 90.50 93 ARG A C 1
ATOM 698 O O . ARG A 1 93 ? 1.841 -0.181 26.923 1.00 90.50 93 ARG A O 1
ATOM 705 N N . TYR A 1 94 ? -0.201 0.670 26.547 1.00 89.94 94 TYR A N 1
ATOM 706 C CA . TYR A 1 94 ? -0.754 -0.571 25.993 1.00 89.94 94 TYR A CA 1
ATOM 707 C C . TYR A 1 94 ? -0.206 -0.894 24.598 1.00 89.94 94 TYR A C 1
ATOM 709 O O . TYR A 1 94 ? 0.037 -2.066 24.309 1.00 89.94 94 TYR A O 1
ATOM 717 N N . LYS A 1 95 ? 0.141 0.120 23.791 1.00 88.75 95 LYS A N 1
ATOM 718 C CA . LYS A 1 95 ? 0.916 -0.056 22.546 1.00 88.75 95 LYS A CA 1
ATOM 719 C C . LYS A 1 95 ? 2.242 -0.784 22.763 1.00 88.75 95 LYS A C 1
ATOM 721 O O . LYS A 1 95 ? 2.734 -1.430 21.847 1.00 88.75 95 LYS A O 1
ATOM 726 N N . GLN A 1 96 ? 2.857 -0.658 23.938 1.00 86.12 96 GLN A N 1
ATOM 727 C CA . GLN A 1 96 ? 4.128 -1.321 24.246 1.00 86.12 96 GLN A CA 1
ATOM 728 C C . GLN A 1 96 ? 3.944 -2.733 24.822 1.00 86.12 96 GLN A C 1
ATOM 730 O O . GLN A 1 96 ? 4.909 -3.493 24.871 1.00 86.12 96 GLN A O 1
ATOM 735 N N . GLN A 1 97 ? 2.735 -3.075 25.277 1.00 88.00 97 GLN A N 1
ATOM 736 C CA . GLN A 1 97 ? 2.449 -4.313 26.011 1.00 88.00 97 GLN A CA 1
ATOM 737 C C . GLN A 1 97 ? 1.685 -5.347 25.180 1.00 88.00 97 GLN A C 1
ATOM 739 O O . GLN A 1 97 ? 1.895 -6.538 25.384 1.00 88.00 97 GLN A O 1
ATOM 744 N N . SER A 1 98 ? 0.841 -4.910 24.240 1.00 89.62 98 SER A N 1
ATOM 745 C CA . SER A 1 98 ? 0.021 -5.790 23.402 1.00 89.62 98 SER A CA 1
ATOM 746 C C . SER A 1 98 ? 0.374 -5.614 21.919 1.00 89.62 98 SER A C 1
ATOM 748 O O . SER A 1 98 ? 0.147 -4.532 21.363 1.00 89.62 98 SER A O 1
ATOM 750 N N . PRO A 1 99 ? 0.897 -6.660 21.244 1.00 89.69 99 PRO A N 1
ATOM 751 C CA . PRO A 1 99 ? 1.125 -6.635 19.798 1.00 89.69 99 PRO A CA 1
ATOM 752 C C . PRO A 1 99 ? -0.156 -6.353 19.005 1.00 89.69 99 PRO A C 1
ATOM 754 O O . PRO A 1 99 ? -0.117 -5.639 18.003 1.00 89.69 99 PRO A O 1
ATOM 757 N N . GLN A 1 100 ? -1.299 -6.865 19.478 1.00 91.06 100 GLN A N 1
ATOM 758 C CA . GLN A 1 100 ? -2.604 -6.620 18.866 1.00 91.06 100 GLN A CA 1
ATOM 759 C C . GLN A 1 100 ? -2.980 -5.139 18.948 1.00 91.06 100 GLN A C 1
ATOM 761 O O . GLN A 1 100 ? -3.296 -4.528 17.924 1.00 91.06 100 GLN A O 1
ATOM 766 N N . PHE A 1 101 ? -2.880 -4.542 20.141 1.00 93.69 101 PHE A N 1
ATOM 767 C CA . PHE A 1 101 ? -3.145 -3.117 20.337 1.00 93.69 101 PHE A CA 1
ATOM 768 C C . PHE A 1 101 ? -2.259 -2.279 19.419 1.00 93.69 101 PHE A C 1
ATOM 770 O O . PHE A 1 101 ? -2.736 -1.395 18.710 1.00 93.69 101 PHE A O 1
ATOM 777 N N . GLN A 1 102 ? -0.962 -2.582 19.412 1.00 90.75 102 GLN A N 1
ATOM 778 C CA . GLN A 1 102 ? 0.027 -1.858 18.631 1.00 90.75 102 GLN A CA 1
ATOM 779 C C . GLN A 1 102 ? -0.262 -1.895 17.128 1.00 90.75 102 GLN A C 1
ATOM 781 O O . GLN A 1 102 ? -0.158 -0.868 16.459 1.00 90.75 102 GLN A O 1
ATOM 786 N N . PHE A 1 103 ? -0.646 -3.057 16.596 1.00 91.94 103 PHE A N 1
ATOM 787 C CA . PHE A 1 103 ? -0.980 -3.214 15.183 1.00 91.94 103 PHE A CA 1
ATOM 788 C C . PHE A 1 103 ? -2.219 -2.400 14.790 1.00 91.94 103 PHE A C 1
ATOM 790 O O . PHE A 1 103 ? -2.191 -1.670 13.800 1.00 91.94 103 PHE A O 1
ATOM 797 N N . TRP A 1 104 ? -3.305 -2.479 15.562 1.00 94.31 104 TRP A N 1
ATOM 798 C CA . TRP A 1 104 ? -4.544 -1.767 15.225 1.00 94.31 104 TRP A CA 1
ATOM 799 C C . TRP A 1 104 ? -4.460 -0.260 15.477 1.00 94.31 104 TRP A C 1
ATOM 801 O O . TRP A 1 104 ? -5.090 0.516 14.757 1.00 94.31 104 TRP A O 1
ATOM 811 N N . ASP A 1 105 ? -3.629 0.169 16.426 1.00 93.62 105 ASP A N 1
ATOM 812 C CA . ASP A 1 105 ? -3.266 1.576 16.592 1.00 93.62 105 ASP A CA 1
ATOM 813 C C . ASP A 1 105 ? -2.429 2.101 15.414 1.00 93.62 105 ASP A C 1
ATOM 815 O O . ASP A 1 105 ? -2.670 3.213 14.941 1.00 93.62 105 ASP A O 1
ATOM 819 N N . LEU A 1 106 ? -1.500 1.294 14.884 1.00 92.00 106 LEU A N 1
ATOM 820 C CA . LEU A 1 106 ? -0.739 1.623 13.676 1.00 92.00 106 LEU A CA 1
ATOM 821 C C . LEU A 1 106 ? -1.663 1.784 12.460 1.00 92.00 106 LEU A C 1
ATOM 823 O O . LEU A 1 106 ? -1.534 2.763 11.725 1.00 92.00 106 LEU A O 1
ATOM 827 N N . VAL A 1 107 ? -2.610 0.856 12.271 1.00 94.25 107 VAL A N 1
ATOM 828 C CA . VAL A 1 107 ? -3.637 0.939 11.218 1.00 94.25 107 VAL A CA 1
ATOM 829 C C . VAL A 1 107 ? -4.425 2.242 11.352 1.00 94.25 107 VAL A C 1
ATOM 831 O O . VAL A 1 107 ? -4.472 3.017 10.398 1.00 94.25 107 VAL A O 1
ATOM 834 N N . LEU A 1 108 ? -4.982 2.522 12.537 1.00 95.38 108 LEU A N 1
ATOM 835 C CA . LEU A 1 108 ? -5.747 3.746 12.788 1.00 95.38 108 LEU A CA 1
ATOM 836 C C . LEU A 1 108 ? -4.905 5.003 12.522 1.00 95.38 108 LEU A C 1
ATOM 838 O O . LEU A 1 108 ? -5.359 5.924 11.846 1.00 95.38 108 LEU A O 1
ATOM 842 N N . SER A 1 109 ? -3.664 5.035 13.008 1.00 93.25 109 SER A N 1
ATOM 843 C CA . SER A 1 109 ? -2.744 6.159 12.808 1.00 93.25 109 SER A CA 1
ATOM 844 C C . SER A 1 109 ? -2.478 6.405 11.323 1.00 93.25 109 SER A C 1
ATOM 846 O O . SER A 1 109 ? -2.557 7.540 10.854 1.00 93.25 109 SER A O 1
ATOM 848 N N . MET A 1 110 ? -2.231 5.344 10.554 1.00 94.31 110 MET A N 1
ATOM 849 C CA . MET A 1 110 ? -2.005 5.439 9.115 1.00 94.31 110 MET A CA 1
ATOM 850 C C . MET A 1 110 ? -3.256 5.920 8.359 1.00 94.31 110 MET A C 1
ATOM 852 O O . MET A 1 110 ? -3.138 6.769 7.474 1.00 94.31 110 MET A O 1
ATOM 856 N N . GLU A 1 111 ? -4.457 5.449 8.720 1.00 95.75 111 GLU A N 1
ATOM 857 C CA . GLU A 1 111 ? -5.721 5.935 8.141 1.00 95.75 111 GLU A CA 1
ATOM 858 C C . GLU A 1 111 ? -5.907 7.438 8.371 1.00 95.75 111 GLU A C 1
ATOM 860 O O . GLU A 1 111 ? -6.234 8.178 7.440 1.00 95.75 111 GLU A O 1
ATOM 865 N N . LEU A 1 112 ? -5.640 7.913 9.591 1.00 94.62 112 LEU A N 1
ATOM 866 C CA . LEU A 1 112 ? -5.756 9.329 9.938 1.00 94.62 112 LEU A CA 1
ATOM 867 C C . LEU A 1 112 ? -4.772 10.203 9.148 1.00 94.62 112 LEU A C 1
ATOM 869 O O . LEU A 1 112 ? -5.165 11.269 8.674 1.00 94.62 112 LEU A O 1
ATOM 873 N N . VAL A 1 113 ? -3.538 9.743 8.920 1.00 95.94 113 VAL A N 1
ATOM 874 C CA . VAL A 1 113 ? -2.558 10.445 8.066 1.00 95.94 113 VAL A CA 1
ATOM 875 C C . VAL A 1 113 ? -3.053 10.548 6.619 1.00 95.94 113 VAL A C 1
ATOM 877 O O . VAL A 1 113 ? -2.981 11.617 6.004 1.00 95.94 113 VAL A O 1
ATOM 880 N N . ILE A 1 114 ? -3.623 9.467 6.074 1.00 96.00 114 ILE A N 1
ATOM 881 C CA . ILE A 1 114 ? -4.217 9.463 4.727 1.00 96.00 114 ILE A CA 1
ATOM 882 C C . ILE A 1 114 ? -5.376 10.466 4.645 1.00 96.00 114 ILE A C 1
ATOM 884 O O . ILE A 1 114 ? -5.481 11.223 3.675 1.00 96.00 114 ILE A O 1
ATOM 888 N N . PHE A 1 115 ? -6.232 10.529 5.667 1.00 95.00 115 PHE A N 1
ATOM 889 C CA . PHE A 1 115 ? -7.331 11.495 5.697 1.00 95.00 115 PHE A CA 1
ATOM 890 C C . PHE A 1 115 ? -6.860 12.932 5.888 1.00 95.00 115 PHE A C 1
ATOM 892 O O . PHE A 1 115 ? -7.462 13.823 5.290 1.00 95.00 115 PHE A O 1
ATOM 899 N N . SER A 1 116 ? -5.771 13.172 6.619 1.00 95.94 116 SER A N 1
ATOM 900 C CA . SER A 1 116 ? -5.123 14.486 6.688 1.00 95.94 116 SER A CA 1
ATOM 901 C C . SER A 1 116 ? -4.635 14.945 5.315 1.00 95.94 116 SER A C 1
ATOM 903 O O . SER A 1 116 ? -4.862 16.097 4.945 1.00 95.94 116 SER A O 1
ATOM 905 N N . LEU A 1 117 ? -4.063 14.043 4.506 1.00 95.81 117 LEU A N 1
ATOM 906 C CA . LEU A 1 117 ? -3.678 14.348 3.124 1.00 95.81 117 LEU A CA 1
ATOM 907 C C . LEU A 1 117 ? -4.900 14.700 2.259 1.00 95.81 117 LEU A C 1
ATOM 909 O O . LEU A 1 117 ? -4.896 15.704 1.547 1.00 95.81 117 LEU A O 1
ATOM 913 N N . ILE A 1 118 ? -5.965 13.897 2.329 1.00 93.31 118 ILE A N 1
ATOM 914 C CA . ILE A 1 118 ? -7.202 14.150 1.575 1.00 93.31 118 ILE A CA 1
ATOM 915 C C . ILE A 1 118 ? -7.820 15.485 1.996 1.00 93.31 118 ILE A C 1
ATOM 917 O O . ILE A 1 118 ? -8.208 16.284 1.143 1.00 93.31 118 ILE A O 1
ATOM 921 N N . ARG A 1 119 ? -7.882 15.751 3.302 1.00 93.12 119 ARG A N 1
ATOM 922 C CA . ARG A 1 119 ? -8.363 17.010 3.869 1.00 93.12 119 ARG A CA 1
ATOM 923 C C . ARG A 1 119 ? -7.541 18.191 3.366 1.00 93.12 119 ARG A C 1
ATOM 925 O O . ARG A 1 119 ? -8.131 19.182 2.947 1.00 93.12 119 ARG A O 1
ATOM 932 N N . ALA A 1 120 ? -6.214 18.069 3.328 1.00 95.38 120 ALA A N 1
ATOM 933 C CA . ALA A 1 120 ? -5.337 19.110 2.806 1.00 95.38 120 ALA A CA 1
ATOM 934 C C . ALA A 1 120 ? -5.691 19.498 1.366 1.00 95.38 120 ALA A C 1
ATOM 936 O O . ALA A 1 120 ? -5.759 20.684 1.048 1.00 95.38 120 ALA A O 1
ATOM 937 N N . PHE A 1 121 ? -5.983 18.515 0.508 1.00 94.19 121 PHE A N 1
ATOM 938 C CA . PHE A 1 121 ? -6.436 18.799 -0.851 1.00 94.19 121 PHE A CA 1
ATOM 939 C C . PHE A 1 121 ? -7.822 19.439 -0.881 1.00 94.19 121 PHE A C 1
ATOM 941 O O . PHE A 1 121 ? -8.016 20.430 -1.575 1.00 94.19 121 PHE A O 1
ATOM 948 N N . ARG A 1 122 ? -8.779 18.891 -0.128 1.00 89.75 122 ARG A N 1
ATOM 949 C CA . ARG A 1 122 ? -10.182 19.334 -0.127 1.00 89.75 122 ARG A CA 1
ATOM 950 C C . ARG A 1 122 ? -10.351 20.757 0.402 1.00 89.75 122 ARG A C 1
ATOM 952 O O . ARG A 1 122 ? -11.177 21.499 -0.124 1.00 89.75 122 ARG A O 1
ATOM 959 N N . GLU A 1 123 ? -9.561 21.127 1.406 1.00 91.25 123 GLU A N 1
ATOM 960 C CA . GLU A 1 123 ? -9.527 22.461 2.023 1.00 91.25 123 GLU A CA 1
ATOM 961 C C . GLU A 1 123 ? -8.543 23.419 1.339 1.00 91.25 123 GLU A C 1
ATOM 963 O O . GLU A 1 123 ? -8.437 24.565 1.763 1.00 91.25 123 GLU A O 1
ATOM 968 N N . ALA A 1 124 ? -7.810 22.970 0.312 1.00 94.19 124 ALA A N 1
ATOM 969 C CA . ALA A 1 124 ? -6.723 23.738 -0.296 1.00 94.19 124 ALA A CA 1
ATOM 970 C C . ALA A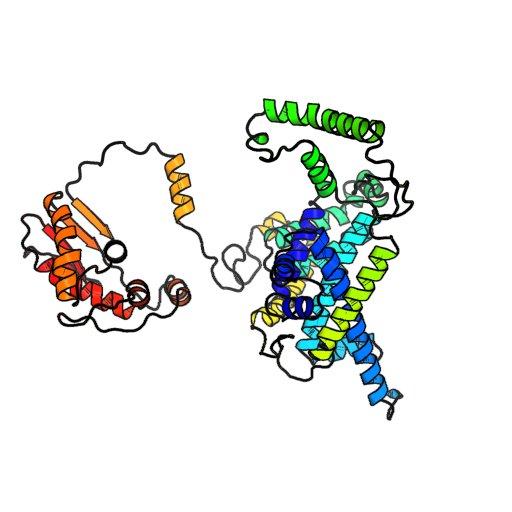 1 124 ? -5.691 24.240 0.744 1.00 94.19 124 ALA A C 1
ATOM 972 O O . ALA A 1 124 ? -5.152 25.341 0.636 1.00 94.19 124 ALA A O 1
ATOM 973 N N . ASN A 1 125 ? -5.408 23.426 1.766 1.00 94.69 125 ASN A N 1
ATOM 974 C CA . ASN A 1 125 ? -4.533 23.771 2.882 1.00 94.69 125 ASN A CA 1
ATOM 975 C C . ASN A 1 125 ? -3.110 23.249 2.640 1.00 94.69 125 ASN A C 1
ATOM 977 O O . ASN A 1 125 ? -2.808 22.075 2.868 1.00 94.69 125 ASN A O 1
ATOM 981 N N . PHE A 1 126 ? -2.225 24.138 2.185 1.00 95.62 126 PHE A N 1
ATOM 982 C CA . PHE A 1 126 ? -0.852 23.781 1.824 1.00 95.62 126 PHE A CA 1
ATOM 983 C C . PHE A 1 126 ? 0.012 23.373 3.028 1.00 95.62 126 PHE A C 1
ATOM 985 O O . PHE A 1 126 ? 0.831 22.460 2.926 1.00 95.62 126 PHE A O 1
ATOM 992 N N . THR A 1 127 ? -0.201 23.985 4.194 1.00 95.75 127 THR A N 1
ATOM 993 C CA . THR A 1 127 ? 0.525 23.622 5.421 1.00 95.75 127 THR A CA 1
ATOM 994 C C . THR A 1 127 ? 0.187 22.199 5.854 1.00 95.75 127 THR A C 1
ATOM 996 O O . THR A 1 127 ? 1.091 21.399 6.104 1.00 95.75 127 THR A O 1
ATOM 999 N N . LEU A 1 128 ? -1.107 21.857 5.876 1.00 94.31 128 LEU A N 1
ATOM 1000 C CA . LEU A 1 128 ? -1.566 20.508 6.206 1.00 94.31 128 LEU A CA 1
ATOM 1001 C C . LEU A 1 128 ? -1.087 19.484 5.170 1.00 94.31 128 LEU A C 1
ATOM 1003 O O . LEU A 1 128 ? -0.771 18.355 5.530 1.00 94.31 128 LEU A O 1
ATOM 1007 N N . TYR A 1 129 ? -0.977 19.877 3.898 1.00 96.19 129 TYR A N 1
ATOM 1008 C CA . TYR A 1 129 ? -0.419 19.024 2.848 1.00 96.19 129 TYR A CA 1
ATOM 1009 C C . TYR A 1 129 ? 1.028 18.629 3.165 1.00 96.19 129 TYR A C 1
ATOM 1011 O O . TYR A 1 129 ? 1.347 17.442 3.185 1.00 96.19 129 TYR A O 1
ATOM 1019 N N . CYS A 1 130 ? 1.890 19.598 3.487 1.00 94.50 130 CYS A N 1
ATOM 1020 C CA . CYS A 1 130 ? 3.280 19.326 3.862 1.00 94.50 130 CYS A CA 1
ATOM 1021 C C . CYS A 1 130 ? 3.387 18.462 5.131 1.00 94.50 130 CYS A C 1
ATOM 1023 O O . CYS A 1 130 ? 4.205 17.543 5.174 1.00 94.50 130 CYS A O 1
ATOM 1025 N N . GLN A 1 131 ? 2.546 18.716 6.139 1.00 93.56 131 GLN A N 1
ATOM 1026 C CA . GLN A 1 131 ? 2.495 17.915 7.369 1.00 93.56 131 GLN A CA 1
ATOM 1027 C C . GLN A 1 131 ? 2.086 16.466 7.085 1.00 93.56 131 GLN A C 1
ATOM 1029 O O . GLN A 1 131 ? 2.810 15.541 7.445 1.00 93.56 131 GLN A O 1
ATOM 1034 N N . ALA A 1 132 ? 0.988 16.268 6.351 1.00 94.25 132 ALA A N 1
ATOM 1035 C CA . ALA A 1 132 ? 0.500 14.941 5.996 1.00 94.25 132 ALA A CA 1
ATOM 1036 C C . ALA A 1 132 ? 1.525 14.158 5.163 1.00 94.25 132 ALA A C 1
ATOM 1038 O O . ALA A 1 132 ? 1.713 12.967 5.387 1.00 94.25 132 ALA A O 1
ATOM 1039 N N . LEU A 1 133 ? 2.240 14.813 4.238 1.00 93.31 133 LEU A N 1
ATOM 1040 C CA . LEU A 1 133 ? 3.340 14.170 3.514 1.00 93.31 133 LEU A CA 1
ATOM 1041 C C . LEU A 1 133 ? 4.481 13.751 4.444 1.00 93.31 133 LEU A C 1
ATOM 1043 O O . LEU A 1 133 ? 5.000 12.647 4.295 1.00 93.31 133 LEU A O 1
ATOM 1047 N N . SER A 1 134 ? 4.863 14.605 5.396 1.00 90.56 134 SER A N 1
ATOM 1048 C CA . SER A 1 134 ? 5.913 14.288 6.369 1.00 90.56 134 SER A CA 1
ATOM 1049 C C . SER A 1 134 ? 5.565 13.062 7.211 1.00 90.56 134 SER A C 1
ATOM 1051 O O . SER A 1 134 ? 6.434 12.231 7.461 1.00 90.56 134 SER A O 1
ATOM 1053 N N . GLU A 1 135 ? 4.307 12.939 7.628 1.00 90.31 135 GLU A N 1
ATOM 1054 C CA . GLU A 1 135 ? 3.812 11.796 8.403 1.00 90.31 135 GLU A CA 1
ATOM 1055 C C . GLU A 1 135 ? 3.616 10.542 7.541 1.00 90.31 135 GLU A C 1
ATOM 1057 O O . GLU A 1 135 ? 3.726 9.424 8.039 1.00 90.31 135 GLU A O 1
ATOM 1062 N N . LEU A 1 136 ? 3.358 10.706 6.239 1.00 91.25 136 LEU A N 1
ATOM 1063 C CA . LEU A 1 136 ? 3.106 9.595 5.325 1.00 91.25 136 LEU A CA 1
ATOM 1064 C C . LEU A 1 136 ? 4.390 8.904 4.837 1.00 91.25 136 LEU A C 1
ATOM 1066 O O . LEU A 1 136 ? 4.394 7.697 4.598 1.00 91.25 136 LEU A O 1
ATOM 1070 N N . ILE A 1 137 ? 5.479 9.662 4.678 1.00 88.44 137 ILE A N 1
ATOM 1071 C CA . ILE A 1 137 ? 6.761 9.171 4.150 1.00 88.44 137 ILE A CA 1
ATOM 1072 C C . ILE A 1 137 ? 7.267 7.902 4.863 1.00 88.44 137 ILE A C 1
ATOM 1074 O O . ILE A 1 137 ? 7.608 6.954 4.149 1.00 88.44 137 ILE A O 1
ATOM 1078 N N . PRO A 1 138 ? 7.300 7.819 6.211 1.00 85.94 138 PRO A N 1
ATOM 1079 C CA . PRO A 1 138 ? 7.759 6.618 6.909 1.00 85.94 138 PRO A CA 1
ATOM 1080 C C . PRO A 1 138 ? 7.029 5.336 6.494 1.00 85.94 138 PRO A C 1
ATOM 1082 O O . PRO A 1 138 ? 7.666 4.298 6.325 1.00 85.94 138 PRO A O 1
ATOM 1085 N N . TYR A 1 139 ? 5.719 5.403 6.237 1.00 86.50 139 TYR A N 1
ATOM 1086 C CA . TYR A 1 139 ? 4.949 4.236 5.799 1.00 86.50 139 TYR A CA 1
ATOM 1087 C C . TYR A 1 139 ? 5.337 3.763 4.392 1.00 86.50 139 TYR A C 1
ATOM 1089 O O . TYR A 1 139 ? 5.302 2.567 4.107 1.00 86.50 139 TYR A O 1
ATOM 1097 N N . PHE A 1 140 ? 5.740 4.674 3.498 1.00 85.44 140 PHE A N 1
ATOM 1098 C CA . PHE A 1 140 ? 6.220 4.282 2.170 1.00 85.44 140 PHE A CA 1
ATOM 1099 C C . PHE A 1 140 ? 7.562 3.559 2.221 1.00 85.44 140 PHE A C 1
ATOM 1101 O O . PHE A 1 140 ? 7.776 2.639 1.429 1.00 85.44 140 PHE A O 1
ATOM 1108 N N . PHE A 1 141 ? 8.440 3.956 3.139 1.00 78.56 141 PHE A N 1
ATOM 1109 C CA . PHE A 1 141 ? 9.677 3.231 3.405 1.00 78.56 141 PHE A CA 1
ATOM 1110 C C . PHE A 1 141 ? 9.383 1.835 3.971 1.00 78.56 141 PHE A C 1
ATOM 1112 O O . PHE A 1 141 ? 9.808 0.844 3.375 1.00 78.56 141 PHE A O 1
ATOM 1119 N N . ALA A 1 142 ? 8.532 1.757 5.002 1.00 75.81 142 ALA A N 1
ATOM 1120 C CA . ALA A 1 142 ? 8.166 0.498 5.650 1.00 75.81 142 ALA A CA 1
ATOM 1121 C C . ALA A 1 142 ? 7.554 -0.543 4.698 1.00 75.81 142 ALA A C 1
ATOM 1123 O O . ALA A 1 142 ? 7.787 -1.741 4.856 1.00 75.81 142 ALA A O 1
ATOM 1124 N N . ASN A 1 143 ? 6.812 -0.093 3.680 1.00 72.62 143 ASN A N 1
ATOM 1125 C CA . ASN A 1 143 ? 6.076 -0.980 2.770 1.00 72.62 143 ASN A CA 1
ATOM 1126 C C . ASN A 1 143 ? 6.797 -1.190 1.438 1.00 72.62 143 ASN A C 1
ATOM 1128 O O . ASN A 1 143 ? 6.165 -1.587 0.459 1.00 72.62 143 ASN A O 1
ATOM 1132 N N . ASN A 1 144 ? 8.101 -0.896 1.386 1.00 68.00 144 ASN A N 1
ATOM 1133 C CA . ASN A 1 144 ? 8.944 -1.085 0.209 1.00 68.00 144 ASN A CA 1
ATOM 1134 C C . ASN A 1 144 ? 8.394 -0.388 -1.057 1.00 68.00 144 ASN A C 1
ATOM 1136 O O . ASN A 1 144 ? 8.587 -0.826 -2.195 1.00 68.00 144 ASN A O 1
ATOM 1140 N N . ASN A 1 145 ? 7.704 0.743 -0.878 1.00 75.38 145 ASN A N 1
ATOM 1141 C CA . ASN A 1 145 ? 7.167 1.553 -1.968 1.00 75.38 145 ASN A CA 1
ATOM 1142 C C . ASN A 1 145 ? 8.275 2.446 -2.546 1.00 75.38 145 ASN A C 1
ATOM 1144 O O . ASN A 1 145 ? 8.186 3.673 -2.505 1.00 75.38 145 ASN A O 1
ATOM 1148 N N . VAL A 1 146 ? 9.328 1.825 -3.093 1.00 70.81 146 VAL A N 1
ATOM 1149 C CA . VAL A 1 146 ? 10.618 2.449 -3.457 1.00 70.81 146 VAL A CA 1
ATOM 1150 C C . VAL A 1 146 ? 10.507 3.759 -4.229 1.00 70.81 146 VAL A C 1
ATOM 1152 O O . VAL A 1 146 ? 11.261 4.693 -3.966 1.00 70.81 146 VAL A O 1
ATOM 1155 N N . ASN A 1 147 ? 9.554 3.866 -5.156 1.00 76.50 147 ASN A N 1
ATOM 1156 C CA . ASN A 1 147 ? 9.367 5.081 -5.947 1.00 76.50 147 ASN A CA 1
ATOM 1157 C C . ASN A 1 147 ? 8.900 6.256 -5.075 1.00 76.50 147 ASN A C 1
ATOM 1159 O O . ASN A 1 147 ? 9.435 7.357 -5.187 1.00 76.50 147 ASN A O 1
ATOM 1163 N N . TYR A 1 148 ? 7.940 6.023 -4.180 1.00 83.94 148 TYR A N 1
ATOM 1164 C CA . TYR A 1 148 ? 7.429 7.056 -3.278 1.00 83.94 148 TYR A CA 1
ATOM 1165 C C . TYR A 1 148 ? 8.392 7.304 -2.119 1.00 83.94 148 TYR A C 1
ATOM 1167 O O . TYR A 1 148 ? 8.662 8.457 -1.802 1.00 83.94 148 TYR A O 1
ATOM 1175 N N . ALA A 1 149 ? 8.985 6.250 -1.557 1.00 78.50 149 ALA A N 1
ATOM 1176 C CA . ALA A 1 149 ? 9.985 6.358 -0.500 1.00 78.50 149 ALA A CA 1
ATOM 1177 C C . ALA A 1 149 ? 11.189 7.222 -0.923 1.00 78.50 149 ALA A C 1
ATOM 1179 O O . ALA A 1 149 ? 11.654 8.056 -0.154 1.00 78.50 149 ALA A O 1
ATOM 1180 N N . ARG A 1 150 ? 11.665 7.093 -2.171 1.00 80.38 150 ARG A N 1
ATOM 1181 C CA . ARG A 1 150 ? 12.807 7.875 -2.681 1.00 80.38 150 ARG A CA 1
ATOM 1182 C C . ARG A 1 150 ? 12.448 9.318 -3.022 1.00 80.38 150 ARG A C 1
ATOM 1184 O O . ARG A 1 150 ? 13.179 10.236 -2.664 1.00 80.38 150 ARG A O 1
ATOM 1191 N N . TRP A 1 151 ? 11.338 9.535 -3.724 1.00 84.38 151 TRP A N 1
ATOM 1192 C CA . TRP A 1 151 ? 11.060 10.849 -4.308 1.00 84.38 151 TRP A CA 1
ATOM 1193 C C . TRP A 1 151 ? 10.171 11.753 -3.461 1.00 84.38 151 TRP A C 1
ATOM 1195 O O . TRP A 1 151 ? 10.271 12.975 -3.575 1.00 84.38 151 TRP A O 1
ATOM 1205 N N . LEU A 1 152 ? 9.323 11.195 -2.597 1.00 87.50 152 LEU A N 1
ATOM 1206 C CA . LEU A 1 152 ? 8.438 12.003 -1.766 1.00 87.50 152 LEU A CA 1
ATOM 1207 C C . LEU A 1 152 ? 9.193 12.852 -0.722 1.00 87.50 152 LEU A C 1
ATOM 1209 O O . LEU A 1 152 ? 8.788 13.998 -0.534 1.00 87.50 152 LEU A O 1
ATOM 1213 N N . PRO A 1 153 ? 10.315 12.400 -0.118 1.00 86.62 153 PRO A N 1
ATOM 1214 C CA . PRO A 1 153 ? 11.168 13.261 0.709 1.00 86.62 153 PRO A CA 1
ATOM 1215 C C . PRO A 1 153 ? 11.767 14.445 -0.057 1.00 86.62 153 PRO A C 1
ATOM 1217 O O . PRO A 1 153 ? 11.792 15.560 0.460 1.00 86.62 153 PRO A O 1
ATOM 1220 N N . VAL A 1 154 ? 12.220 14.221 -1.298 1.00 86.31 154 VAL A N 1
ATOM 1221 C CA . VAL A 1 154 ? 12.754 15.284 -2.168 1.00 86.31 154 VAL A CA 1
ATOM 1222 C C . VAL A 1 154 ? 11.655 16.295 -2.483 1.00 86.31 154 VAL A C 1
ATOM 1224 O O . VAL A 1 154 ? 11.844 17.494 -2.300 1.00 86.31 154 VAL A O 1
ATOM 1227 N N . HIS A 1 155 ? 10.479 15.801 -2.876 1.00 90.00 155 HIS A N 1
ATOM 1228 C CA . HIS A 1 155 ? 9.309 16.633 -3.138 1.00 90.00 155 HIS A CA 1
ATOM 1229 C C . HIS A 1 155 ? 8.896 17.436 -1.896 1.00 90.00 155 HIS A C 1
ATOM 1231 O O . HIS A 1 155 ? 8.689 18.640 -2.002 1.00 90.00 155 HIS A O 1
ATOM 1237 N N . LEU A 1 156 ? 8.833 16.817 -0.711 1.00 90.69 156 LEU A N 1
ATOM 1238 C CA . LEU A 1 156 ? 8.510 17.509 0.542 1.00 90.69 156 LEU A CA 1
ATOM 1239 C C . LEU A 1 156 ? 9.532 18.604 0.870 1.00 90.69 156 LEU A C 1
ATOM 1241 O O . LEU A 1 156 ? 9.130 19.714 1.210 1.00 90.69 156 LEU A O 1
ATOM 1245 N N . ARG A 1 157 ? 10.835 18.324 0.739 1.00 88.38 157 ARG A N 1
ATOM 1246 C CA . ARG A 1 157 ? 11.888 19.336 0.909 1.00 88.38 157 ARG A CA 1
ATOM 1247 C C . ARG A 1 157 ? 11.621 20.531 0.002 1.00 88.38 157 ARG A C 1
ATOM 1249 O O . ARG A 1 157 ? 11.608 21.653 0.495 1.00 88.38 157 ARG A O 1
ATOM 1256 N N . ASP A 1 158 ? 11.381 20.284 -1.283 1.00 89.88 158 ASP A N 1
ATOM 1257 C CA . ASP A 1 158 ? 11.132 21.348 -2.254 1.00 89.88 158 ASP A CA 1
ATOM 1258 C C . ASP A 1 158 ? 9.898 22.167 -1.862 1.00 89.88 158 ASP A C 1
ATOM 1260 O O . ASP A 1 158 ? 9.952 23.391 -1.887 1.00 89.88 158 ASP A O 1
ATOM 1264 N N . MET A 1 159 ? 8.813 21.516 -1.417 1.00 92.50 159 MET A N 1
ATOM 1265 C CA . MET A 1 159 ? 7.610 22.201 -0.925 1.00 92.50 159 MET A CA 1
ATOM 1266 C C . MET A 1 159 ? 7.885 23.069 0.311 1.00 92.50 159 MET A C 1
ATOM 1268 O O . MET A 1 159 ? 7.367 24.182 0.400 1.00 92.50 159 MET A O 1
ATOM 1272 N N . LEU A 1 160 ? 8.715 22.598 1.246 1.00 89.81 160 LEU A N 1
ATOM 1273 C CA . LEU A 1 160 ? 9.077 23.336 2.460 1.00 89.81 160 LEU A CA 1
ATOM 1274 C C . LEU A 1 160 ? 10.016 24.518 2.174 1.00 89.81 160 LEU A C 1
ATOM 1276 O O . LEU A 1 160 ? 9.920 25.545 2.844 1.00 89.81 160 LEU A O 1
ATOM 1280 N N . THR A 1 161 ? 10.893 24.415 1.172 1.00 90.38 161 THR A N 1
ATOM 1281 C CA . THR A 1 161 ? 11.844 25.478 0.797 1.00 90.38 161 THR A CA 1
ATOM 1282 C C . THR A 1 161 ? 11.308 26.440 -0.265 1.00 90.38 161 THR A C 1
ATOM 1284 O O . THR A 1 161 ? 11.973 27.431 -0.572 1.00 90.38 161 THR A O 1
ATOM 1287 N N . LEU A 1 162 ? 10.088 26.229 -0.781 1.00 90.81 162 LEU A N 1
ATOM 1288 C CA . LEU A 1 162 ? 9.458 27.102 -1.783 1.00 90.81 162 LEU A CA 1
ATOM 1289 C C . LEU A 1 162 ? 9.494 28.582 -1.398 1.00 90.81 162 LEU A C 1
ATOM 1291 O O . LEU A 1 162 ? 9.772 29.419 -2.245 1.00 90.81 162 LEU A O 1
ATOM 1295 N N . HIS A 1 163 ? 9.253 28.917 -0.130 1.00 90.69 163 HIS A N 1
ATOM 1296 C CA . HIS A 1 163 ? 9.256 30.308 0.334 1.00 90.69 163 HIS A CA 1
ATOM 1297 C C . HIS A 1 163 ? 10.621 31.005 0.177 1.00 90.69 163 HIS A C 1
ATOM 1299 O O . HIS A 1 163 ? 10.670 32.228 0.090 1.00 90.69 163 HIS A O 1
ATOM 1305 N N . GLN A 1 164 ? 11.715 30.239 0.128 1.00 90.62 164 GLN A N 1
ATOM 1306 C CA . GLN A 1 164 ? 13.083 30.744 -0.026 1.00 90.62 164 GLN A CA 1
ATOM 1307 C C . GLN A 1 164 ? 13.471 30.853 -1.501 1.00 90.62 164 GLN A C 1
ATOM 1309 O O . GLN A 1 164 ? 14.095 31.829 -1.904 1.00 90.62 164 GLN A O 1
ATOM 1314 N N . ILE A 1 165 ? 13.104 29.848 -2.302 1.00 90.38 165 ILE A N 1
ATOM 1315 C CA . ILE A 1 165 ? 13.541 29.717 -3.699 1.00 90.38 165 ILE A CA 1
ATOM 1316 C C . ILE A 1 165 ? 12.569 30.429 -4.659 1.00 90.38 165 ILE A C 1
ATOM 1318 O O . ILE A 1 165 ? 12.991 31.066 -5.622 1.00 90.38 165 ILE A O 1
ATOM 1322 N N . HIS A 1 166 ? 11.262 30.350 -4.390 1.00 92.38 166 HIS A N 1
ATOM 1323 C CA . HIS A 1 166 ? 10.172 30.873 -5.222 1.00 92.38 166 HIS A CA 1
ATOM 1324 C C . HIS A 1 166 ? 9.045 31.489 -4.358 1.00 92.38 166 HIS A C 1
ATOM 1326 O O . HIS A 1 166 ? 7.950 30.923 -4.273 1.00 92.38 166 HIS A O 1
ATOM 1332 N N . PRO A 1 167 ? 9.272 32.653 -3.719 1.00 94.00 167 PRO A N 1
ATOM 1333 C CA . PRO A 1 167 ? 8.342 33.235 -2.742 1.00 94.00 167 PRO A CA 1
ATOM 1334 C C . PRO A 1 167 ? 6.950 33.545 -3.312 1.00 94.00 167 PRO A C 1
ATOM 1336 O O . PRO A 1 167 ? 5.950 33.340 -2.627 1.00 94.00 167 PRO A O 1
ATOM 1339 N N . GLU A 1 168 ? 6.861 33.980 -4.572 1.00 95.69 168 GLU A N 1
ATOM 1340 C CA . GLU A 1 168 ? 5.577 34.238 -5.241 1.00 95.69 168 GLU A CA 1
ATOM 1341 C C . GLU A 1 168 ? 4.764 32.951 -5.431 1.00 95.69 168 GLU A C 1
ATOM 1343 O O . GLU A 1 168 ? 3.572 32.911 -5.131 1.00 95.69 168 GLU A O 1
ATOM 1348 N N . LEU A 1 169 ? 5.416 31.862 -5.853 1.00 92.81 169 LEU A N 1
ATOM 1349 C CA . LEU A 1 169 ? 4.771 30.553 -5.978 1.00 92.81 169 LEU A CA 1
ATOM 1350 C C . LEU A 1 169 ? 4.332 30.020 -4.611 1.00 92.81 169 LEU A C 1
ATOM 1352 O O . LEU A 1 169 ? 3.236 29.477 -4.482 1.00 92.81 169 LEU A O 1
ATOM 1356 N N . ALA A 1 170 ? 5.170 30.198 -3.586 1.00 93.31 170 ALA A N 1
ATOM 1357 C CA . ALA A 1 170 ? 4.840 29.815 -2.221 1.00 93.31 170 ALA A CA 1
ATOM 1358 C C . ALA A 1 170 ? 3.586 30.547 -1.727 1.00 93.31 170 ALA A C 1
ATOM 1360 O O . ALA A 1 170 ? 2.703 29.909 -1.156 1.00 93.31 170 ALA A O 1
ATOM 1361 N N . LEU A 1 171 ? 3.477 31.855 -1.981 1.00 95.69 171 LEU A N 1
ATOM 1362 C CA . LEU A 1 171 ? 2.288 32.641 -1.647 1.00 95.69 171 LEU A CA 1
ATOM 1363 C C . LEU A 1 171 ? 1.039 32.080 -2.336 1.00 95.69 171 LEU A C 1
ATOM 1365 O O . LEU A 1 171 ? 0.016 31.880 -1.687 1.00 95.69 171 LEU A O 1
ATOM 1369 N N . GLU A 1 172 ? 1.129 31.766 -3.628 1.00 95.56 172 GLU A N 1
ATOM 1370 C CA . GLU A 1 172 ? -0.005 31.212 -4.368 1.00 95.56 172 GLU A CA 1
ATOM 1371 C C . GLU A 1 172 ? -0.425 29.827 -3.863 1.00 95.56 172 GLU A C 1
ATOM 1373 O O . GLU A 1 172 ? -1.618 29.535 -3.773 1.00 95.56 172 GLU A O 1
ATOM 1378 N N . PHE A 1 173 ? 0.523 28.987 -3.448 1.00 94.81 173 PHE A N 1
ATOM 1379 C CA . PHE A 1 173 ? 0.205 27.701 -2.825 1.00 94.81 173 PHE A CA 1
ATOM 1380 C C . PHE A 1 173 ? -0.478 27.875 -1.467 1.00 94.81 173 PHE A C 1
ATOM 1382 O O . PHE A 1 173 ? -1.468 27.194 -1.208 1.00 94.81 173 PHE A O 1
ATOM 1389 N N . HIS A 1 174 ? -0.032 28.820 -0.635 1.00 94.88 174 HIS A N 1
ATOM 1390 C CA . HIS A 1 174 ? -0.710 29.139 0.629 1.00 94.88 174 HIS A CA 1
ATOM 1391 C C . HIS A 1 174 ? -2.106 29.743 0.415 1.00 94.88 174 HIS A C 1
ATOM 1393 O O . HIS A 1 174 ? -2.988 29.527 1.239 1.00 94.88 174 HIS A O 1
ATOM 1399 N N . ASN A 1 175 ? -2.338 30.412 -0.718 1.00 94.38 175 ASN A N 1
ATOM 1400 C CA . ASN A 1 175 ? -3.666 30.853 -1.157 1.00 94.38 175 ASN A CA 1
ATOM 1401 C C . ASN A 1 175 ? -4.523 29.715 -1.750 1.00 94.38 175 ASN A C 1
ATOM 1403 O O . ASN A 1 175 ? -5.592 29.974 -2.302 1.00 94.38 175 ASN A O 1
ATOM 1407 N N . GLY A 1 176 ? -4.058 28.464 -1.690 1.00 91.94 176 GLY A N 1
ATOM 1408 C CA . GLY A 1 176 ? -4.785 27.294 -2.172 1.00 91.94 176 GLY A CA 1
ATOM 1409 C C . GLY A 1 176 ? -4.625 27.005 -3.666 1.00 91.94 176 GLY A C 1
ATOM 1410 O O . GLY A 1 176 ? -5.248 26.078 -4.177 1.00 91.94 176 GLY A O 1
ATOM 1411 N N . ARG A 1 177 ? -3.759 27.718 -4.401 1.00 92.06 177 ARG A N 1
ATOM 1412 C CA . ARG A 1 177 ? -3.577 27.521 -5.856 1.00 92.06 177 ARG A CA 1
ATOM 1413 C C . ARG A 1 177 ? -2.705 26.316 -6.237 1.00 92.06 177 ARG A C 1
ATOM 1415 O O . ARG A 1 177 ? -2.141 26.276 -7.327 1.00 92.06 177 ARG A O 1
ATOM 1422 N N . PHE A 1 178 ? -2.603 25.324 -5.356 1.00 92.81 178 PHE A N 1
ATOM 1423 C CA . PHE A 1 178 ? -1.974 24.028 -5.642 1.00 92.81 178 PHE A CA 1
ATOM 1424 C C . PHE A 1 178 ? -2.993 22.907 -5.920 1.00 92.81 178 PHE A C 1
ATOM 1426 O O . PHE A 1 178 ? -2.610 21.779 -6.234 1.00 92.81 178 PHE A O 1
ATOM 1433 N N . VAL A 1 179 ? -4.290 23.214 -5.823 1.00 93.31 179 VAL A N 1
ATOM 1434 C CA . VAL A 1 179 ? -5.408 22.302 -6.096 1.00 93.31 179 VAL A CA 1
ATOM 1435 C C . VAL A 1 179 ? -6.349 22.881 -7.148 1.00 93.31 179 VAL A C 1
ATOM 1437 O O . VAL A 1 179 ? -6.271 24.056 -7.503 1.00 93.31 179 VAL A O 1
ATOM 1440 N N . VAL A 1 180 ? -7.248 22.045 -7.667 1.00 89.50 180 VAL A N 1
ATOM 1441 C CA . VAL A 1 180 ? -8.239 22.430 -8.676 1.00 89.50 180 VAL A CA 1
ATOM 1442 C C . VAL A 1 180 ? -9.636 22.429 -8.070 1.00 89.50 180 VAL A C 1
ATOM 1444 O O . VAL A 1 180 ? -10.060 21.449 -7.457 1.00 89.50 180 VAL A O 1
ATOM 1447 N N . HIS A 1 181 ? -10.382 23.502 -8.324 1.00 84.88 181 HIS A N 1
ATOM 1448 C CA . HIS A 1 181 ? -11.806 23.608 -8.022 1.00 84.88 181 HIS A CA 1
ATOM 1449 C C . HIS A 1 181 ? -12.618 23.420 -9.307 1.00 84.88 181 HIS A C 1
ATOM 1451 O O . HIS A 1 181 ? -12.542 24.239 -10.219 1.00 84.88 181 HIS A O 1
ATOM 1457 N N . LYS A 1 182 ? -13.414 22.347 -9.387 1.00 75.25 182 LYS A N 1
ATOM 1458 C CA . LYS A 1 182 ? -14.421 22.170 -10.458 1.00 75.25 182 LYS A CA 1
ATOM 1459 C C . LYS A 1 182 ? -15.779 22.776 -10.109 1.00 75.25 182 LYS A C 1
ATOM 1461 O O . LYS A 1 182 ? -16.634 22.934 -10.971 1.00 75.25 182 LYS A O 1
ATOM 1466 N N . SER A 1 183 ? -15.974 23.086 -8.836 1.00 73.31 183 SER A N 1
ATOM 1467 C CA . SER A 1 183 ? -17.190 23.665 -8.291 1.00 73.31 183 SER A CA 1
ATOM 1468 C C . SER A 1 183 ? -16.844 24.740 -7.275 1.00 73.31 183 SER A C 1
ATOM 1470 O O . SER A 1 183 ? -15.771 24.704 -6.678 1.00 73.31 183 SER A O 1
ATOM 1472 N N . SER A 1 184 ? -17.783 25.647 -7.026 1.00 72.00 184 SER A N 1
ATOM 1473 C CA . SER A 1 184 ? -17.669 26.678 -5.990 1.00 72.00 184 SER A CA 1
ATOM 1474 C C . SER A 1 184 ? -17.870 26.147 -4.564 1.00 72.00 184 SER A C 1
ATOM 1476 O O . SER A 1 184 ? -17.896 26.934 -3.625 1.00 72.00 184 SER A O 1
ATOM 1478 N N . TRP A 1 185 ? -18.067 24.835 -4.387 1.00 71.94 185 TRP A N 1
ATOM 1479 C CA . TRP A 1 185 ? -18.333 24.233 -3.082 1.00 71.94 185 TRP A CA 1
ATOM 1480 C C . TRP A 1 185 ? -17.086 24.223 -2.195 1.00 71.94 185 TRP A C 1
ATOM 1482 O O . TRP A 1 185 ? -15.989 23.865 -2.639 1.00 71.94 185 TRP A O 1
ATOM 1492 N N . GLU A 1 186 ? -17.274 24.525 -0.915 1.00 67.69 186 GLU A N 1
ATOM 1493 C CA . GLU A 1 186 ? -16.265 24.271 0.112 1.00 67.69 186 GLU A CA 1
ATOM 1494 C C . GLU A 1 186 ? -15.969 22.767 0.205 1.00 67.69 186 GLU A C 1
ATOM 1496 O O . GLU A 1 186 ? -16.827 21.929 -0.088 1.00 67.69 186 GLU A O 1
ATOM 1501 N N . PHE A 1 187 ? -14.737 22.410 0.577 1.00 79.25 187 PHE A N 1
ATOM 1502 C CA . PHE A 1 187 ? -14.292 21.014 0.682 1.00 79.25 187 PHE A CA 1
ATOM 1503 C C . PHE A 1 187 ? -14.392 20.205 -0.633 1.00 79.25 187 PHE A C 1
ATOM 1505 O O . PHE A 1 187 ? -14.439 18.978 -0.623 1.00 79.25 187 PHE A O 1
ATOM 1512 N N . SER A 1 188 ? -14.444 20.861 -1.797 1.00 81.94 188 SER A N 1
ATOM 1513 C CA . SER A 1 188 ? -14.592 20.177 -3.096 1.00 81.94 188 SER A CA 1
ATOM 1514 C C . SER A 1 188 ? -13.330 20.149 -3.948 1.00 81.94 188 SER A C 1
ATOM 1516 O O . SER A 1 188 ? -13.323 19.500 -4.998 1.00 81.94 188 SER A O 1
ATOM 1518 N N . ALA A 1 189 ? -12.263 20.806 -3.492 1.00 87.94 189 ALA A N 1
ATOM 1519 C CA . ALA A 1 189 ? -11.004 20.842 -4.211 1.00 87.94 189 ALA A CA 1
ATOM 1520 C C . ALA A 1 189 ? -10.399 19.441 -4.376 1.00 87.94 189 ALA A C 1
ATOM 1522 O O . ALA A 1 189 ? -10.627 18.528 -3.578 1.00 87.94 189 ALA A O 1
ATOM 1523 N N . MET A 1 190 ? -9.645 19.264 -5.454 1.00 90.25 190 MET A N 1
ATOM 1524 C CA . MET A 1 190 ? -8.996 18.001 -5.789 1.00 90.25 190 MET A CA 1
ATOM 1525 C C . MET A 1 190 ? -7.590 18.232 -6.322 1.00 90.25 190 MET A C 1
ATOM 1527 O O . MET A 1 190 ? -7.263 19.312 -6.819 1.00 90.25 190 MET A O 1
ATOM 1531 N N . ALA A 1 191 ? -6.760 17.196 -6.242 1.00 91.44 191 ALA A N 1
ATOM 1532 C CA . ALA A 1 191 ? -5.420 17.238 -6.799 1.00 91.44 191 ALA A CA 1
ATOM 1533 C C . ALA A 1 191 ? -5.451 17.487 -8.320 1.00 91.44 191 ALA A C 1
ATOM 1535 O O . ALA A 1 191 ? -6.376 17.068 -9.022 1.00 91.44 191 ALA A O 1
ATOM 1536 N N . ILE A 1 192 ? -4.424 18.168 -8.833 1.00 89.44 192 ILE A N 1
ATOM 1537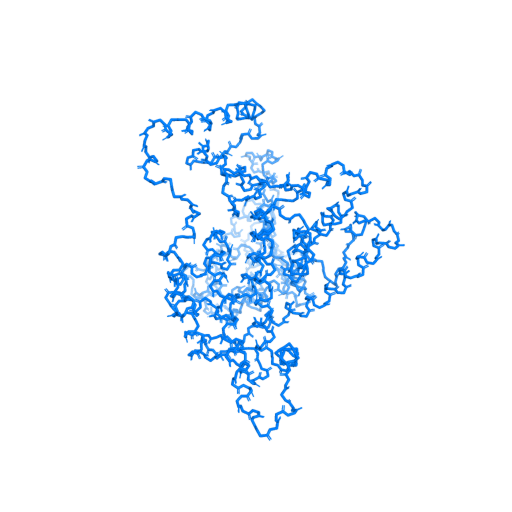 C CA . ILE A 1 192 ? -4.334 18.571 -10.246 1.00 89.44 192 ILE A CA 1
ATOM 1538 C C . ILE A 1 192 ? -4.392 17.355 -11.183 1.00 89.44 192 ILE A C 1
ATOM 1540 O O . ILE A 1 192 ? -5.107 17.375 -12.184 1.00 89.44 192 ILE A O 1
ATOM 1544 N N . ASP A 1 193 ? -3.688 16.276 -10.841 1.00 90.75 193 ASP A N 1
ATOM 1545 C CA . ASP A 1 193 ? -3.682 15.033 -11.615 1.00 90.75 193 ASP A CA 1
ATOM 1546 C C . ASP A 1 193 ? -5.050 14.335 -11.606 1.00 90.75 193 ASP A C 1
ATOM 1548 O O . ASP A 1 193 ? -5.474 13.815 -12.635 1.00 90.75 193 ASP A O 1
ATOM 1552 N N . GLN A 1 194 ? -5.794 14.403 -10.497 1.00 88.00 194 GLN A N 1
ATOM 1553 C CA . GLN A 1 194 ? -7.176 13.918 -10.437 1.00 88.00 194 GLN A CA 1
ATOM 1554 C C . GLN A 1 194 ? -8.104 14.707 -11.365 1.00 88.00 194 GLN A C 1
ATOM 1556 O O . GLN A 1 194 ? -8.917 14.124 -12.088 1.00 88.00 194 GLN A O 1
ATOM 1561 N N . ALA A 1 195 ? -7.999 16.038 -11.343 1.00 85.12 195 ALA A N 1
ATOM 1562 C CA . ALA A 1 195 ? -8.803 16.898 -12.201 1.00 85.12 195 ALA A CA 1
ATOM 1563 C C . ALA A 1 195 ? -8.512 16.630 -13.682 1.00 85.12 195 ALA A C 1
ATOM 1565 O O . ALA A 1 195 ? -9.449 16.566 -14.484 1.00 85.12 195 ALA A O 1
ATOM 1566 N N . HIS A 1 196 ? -7.232 16.426 -14.006 1.00 81.56 196 HIS A N 1
ATOM 1567 C CA . HIS A 1 196 ? -6.763 16.085 -15.340 1.00 81.56 196 HIS A CA 1
ATOM 1568 C C . HIS A 1 196 ? -7.262 14.706 -15.797 1.00 81.56 196 HIS A C 1
ATOM 1570 O O . HIS A 1 196 ? -7.786 14.597 -16.903 1.00 81.56 196 HIS A O 1
ATOM 1576 N N . GLU A 1 197 ? -7.205 13.671 -14.949 1.00 81.44 197 GLU A N 1
ATOM 1577 C CA . GLU A 1 197 ? -7.719 12.336 -15.297 1.00 81.44 197 GLU A CA 1
ATOM 1578 C C . GLU A 1 197 ? -9.224 12.370 -15.599 1.00 81.44 197 GLU A C 1
ATOM 1580 O O . GLU A 1 197 ? -9.680 11.821 -16.601 1.00 81.44 197 GLU A O 1
ATOM 1585 N N . GLN A 1 198 ? -9.997 13.099 -14.791 1.00 80.25 198 GLN A N 1
ATOM 1586 C CA . GLN A 1 198 ? -11.426 13.292 -15.041 1.00 80.25 198 GLN A CA 1
ATOM 1587 C C . GLN A 1 198 ? -11.711 14.084 -16.327 1.00 80.25 198 GLN A C 1
ATOM 1589 O O . GLN A 1 198 ? -12.714 13.825 -16.983 1.00 80.25 198 GLN A O 1
ATOM 1594 N N . ALA A 1 199 ? -10.877 15.068 -16.677 1.00 75.00 199 ALA A N 1
ATOM 1595 C CA . ALA A 1 199 ? -11.034 15.811 -17.928 1.00 75.00 199 ALA A CA 1
ATOM 1596 C C . ALA A 1 199 ? -10.735 14.919 -19.142 1.00 75.00 199 ALA A C 1
ATOM 1598 O O . ALA A 1 199 ? -11.463 14.951 -20.129 1.00 75.00 199 ALA A O 1
ATOM 1599 N N . ASN A 1 200 ? -9.715 14.067 -19.038 1.00 73.56 200 ASN A N 1
ATOM 1600 C CA . ASN A 1 200 ? -9.361 13.122 -20.089 1.00 73.56 200 ASN A CA 1
ATOM 1601 C C . ASN A 1 200 ? -10.442 12.056 -20.311 1.00 73.56 200 ASN A C 1
ATOM 1603 O O . ASN A 1 200 ? -10.668 11.659 -21.451 1.00 73.56 200 ASN A O 1
ATOM 1607 N N . ALA A 1 201 ? -11.136 11.616 -19.258 1.00 72.06 201 ALA A N 1
ATOM 1608 C CA . ALA A 1 201 ? -12.249 10.671 -19.368 1.00 72.06 201 ALA A CA 1
ATOM 1609 C C . ALA A 1 201 ? -13.411 11.172 -20.250 1.00 72.06 201 ALA A C 1
ATOM 1611 O O . ALA A 1 201 ? -14.097 10.349 -20.840 1.00 72.06 201 ALA A O 1
ATOM 1612 N N . LEU A 1 202 ? -13.611 12.488 -20.394 1.00 68.50 202 LEU A N 1
ATOM 1613 C CA . LEU A 1 202 ? -14.646 13.049 -21.279 1.00 68.50 202 LEU A CA 1
ATOM 1614 C C . LEU A 1 202 ? -14.289 12.944 -22.771 1.00 68.50 202 LEU A C 1
ATOM 1616 O O . LEU A 1 202 ? -15.166 13.047 -23.622 1.00 68.50 202 LEU A O 1
ATOM 1620 N N . ILE A 1 203 ? -13.001 12.777 -23.085 1.00 65.81 203 ILE A N 1
ATOM 1621 C CA . ILE A 1 203 ? -12.471 12.764 -24.457 1.00 65.81 203 ILE A CA 1
ATOM 1622 C C . ILE A 1 203 ? -12.097 11.332 -24.884 1.00 65.81 203 ILE A C 1
ATOM 1624 O O . ILE A 1 203 ? -12.162 10.993 -26.064 1.00 65.81 203 ILE A O 1
ATOM 1628 N N . LYS A 1 204 ? -11.699 10.475 -23.932 1.00 66.00 204 LYS A N 1
ATOM 1629 C CA . LYS A 1 204 ? -11.364 9.061 -24.167 1.00 66.00 204 LYS A CA 1
ATOM 1630 C C . LYS A 1 204 ? -12.627 8.267 -24.552 1.00 66.00 204 LYS A C 1
ATOM 1632 O O . LYS A 1 204 ? -13.607 8.281 -23.819 1.00 66.00 204 LYS A O 1
ATOM 1637 N N . GLY A 1 205 ? -12.580 7.538 -25.672 1.00 59.03 205 GLY A N 1
ATOM 1638 C CA . GLY A 1 205 ? -13.577 6.509 -26.009 1.00 59.03 205 GLY A CA 1
ATOM 1639 C C . GLY A 1 205 ? -13.320 5.179 -25.280 1.00 59.03 205 GLY A C 1
ATOM 1640 O O . GLY A 1 205 ? -12.313 5.044 -24.582 1.00 59.03 205 GLY A O 1
ATOM 1641 N N . ASP A 1 206 ? -14.180 4.175 -25.495 1.00 48.66 206 ASP A N 1
ATOM 1642 C CA . ASP A 1 206 ? -14.157 2.865 -24.801 1.00 48.66 206 ASP A CA 1
ATOM 1643 C C . ASP A 1 206 ? -12.827 2.080 -24.911 1.00 48.66 206 ASP A C 1
ATOM 1645 O O . ASP A 1 206 ? -12.580 1.164 -24.130 1.00 48.66 206 ASP A O 1
ATOM 1649 N N . GLY A 1 207 ? -11.942 2.442 -25.848 1.00 53.31 207 GLY A N 1
ATOM 1650 C CA . GLY A 1 207 ? -10.614 1.838 -26.034 1.00 53.31 207 GLY A CA 1
ATOM 1651 C C . GLY A 1 207 ? -9.446 2.560 -25.344 1.00 53.31 207 GLY A C 1
ATOM 1652 O O . GLY A 1 207 ? -8.304 2.129 -25.486 1.00 53.31 207 GLY A O 1
ATOM 1653 N N . GLY A 1 208 ? -9.693 3.660 -24.622 1.00 57.53 208 GLY A N 1
ATOM 1654 C CA . GLY A 1 208 ? -8.637 4.507 -24.057 1.00 57.53 208 GLY A CA 1
ATOM 1655 C C . GLY A 1 208 ? -7.871 5.326 -25.110 1.00 57.53 208 GLY A C 1
ATOM 1656 O O . GLY A 1 208 ? -8.210 5.341 -26.291 1.00 57.53 208 GLY A O 1
ATOM 1657 N N . ALA A 1 209 ? -6.838 6.052 -24.675 1.00 56.06 209 ALA A N 1
ATOM 1658 C CA . ALA A 1 209 ? -5.964 6.827 -25.561 1.00 56.06 209 ALA A CA 1
ATOM 1659 C C . ALA A 1 209 ? -4.715 6.000 -25.906 1.00 56.06 209 ALA A C 1
ATOM 1661 O O . ALA A 1 209 ? -3.705 6.077 -25.209 1.00 56.06 209 ALA A O 1
ATOM 1662 N N . VAL A 1 210 ? -4.797 5.175 -26.950 1.00 53.00 210 VAL A N 1
ATOM 1663 C CA . VAL A 1 210 ? -3.658 4.381 -27.444 1.00 53.00 210 VAL A CA 1
ATOM 1664 C C . VAL A 1 210 ? -2.858 5.212 -28.455 1.00 53.00 210 VAL A C 1
ATOM 1666 O O . VAL A 1 210 ? -3.451 5.920 -29.266 1.00 53.00 210 VAL A O 1
ATOM 1669 N N . SER A 1 211 ? -1.522 5.174 -28.360 1.00 55.84 211 SER A N 1
ATOM 1670 C CA . SER A 1 211 ? -0.541 5.790 -29.285 1.00 55.84 211 SER A CA 1
ATOM 1671 C C . SER A 1 211 ? -0.654 7.307 -29.544 1.00 55.84 211 SER A C 1
ATOM 1673 O O . SER A 1 211 ? 0.034 7.838 -30.412 1.00 55.84 211 SER A O 1
ATOM 1675 N N . VAL A 1 212 ? -1.464 8.051 -28.778 1.00 56.88 212 VAL A N 1
ATOM 1676 C CA . VAL A 1 212 ? -1.621 9.513 -28.956 1.00 56.88 212 VAL A CA 1
ATOM 1677 C C . VAL A 1 212 ? -0.311 10.265 -28.692 1.00 56.88 212 VAL A C 1
ATOM 1679 O O . VAL A 1 212 ? -0.053 11.282 -29.324 1.00 56.88 212 VAL A O 1
ATOM 1682 N N . THR A 1 213 ? 0.535 9.767 -27.787 1.00 57.22 213 THR A N 1
ATOM 1683 C CA . THR A 1 213 ? 1.832 10.377 -27.445 1.00 57.22 213 THR A CA 1
ATOM 1684 C C . THR A 1 213 ? 2.941 10.082 -28.454 1.00 57.22 213 THR A C 1
ATOM 1686 O O . THR A 1 213 ? 3.958 10.769 -28.442 1.00 57.22 213 THR A O 1
ATOM 1689 N N . GLU A 1 214 ? 2.763 9.077 -29.312 1.00 67.12 214 GLU A N 1
ATOM 1690 C CA . GLU A 1 214 ? 3.752 8.654 -30.314 1.00 67.12 214 GLU A CA 1
ATOM 1691 C C . GLU A 1 214 ? 3.561 9.390 -31.652 1.00 67.12 214 GLU A C 1
ATOM 1693 O O . GLU A 1 214 ? 4.503 9.524 -32.431 1.00 67.12 214 GLU A O 1
ATOM 1698 N N . ASP A 1 215 ? 2.370 9.953 -31.889 1.00 74.81 215 ASP A N 1
ATOM 1699 C CA . ASP A 1 215 ? 2.070 10.827 -33.024 1.00 74.81 215 ASP A CA 1
ATOM 1700 C C . ASP A 1 215 ? 1.911 12.285 -32.563 1.00 74.81 215 ASP A C 1
ATOM 1702 O O . ASP A 1 215 ? 0.880 12.701 -32.033 1.00 74.81 215 ASP A O 1
ATOM 1706 N N . SER A 1 216 ? 2.926 13.105 -32.842 1.00 76.06 216 SER A N 1
ATOM 1707 C CA . SER A 1 216 ? 2.932 14.542 -32.526 1.00 76.06 216 SER A CA 1
ATOM 1708 C C . SER A 1 216 ? 1.739 15.327 -33.101 1.00 76.06 216 SER A C 1
ATOM 1710 O O . SER A 1 216 ? 1.326 16.340 -32.526 1.00 76.06 216 SER A O 1
ATOM 1712 N N . SER A 1 217 ? 1.153 14.873 -34.214 1.00 72.94 217 SER A N 1
ATOM 1713 C CA . SER A 1 217 ? -0.020 15.489 -34.836 1.00 72.94 217 SER A CA 1
ATOM 1714 C C . SER A 1 217 ? -1.320 15.098 -34.126 1.00 72.94 217 SER A C 1
ATOM 1716 O O . SER A 1 217 ? -2.214 15.937 -33.972 1.00 72.94 217 SER A O 1
ATOM 1718 N N . ALA A 1 218 ? -1.428 13.848 -33.665 1.00 67.44 218 ALA A N 1
ATOM 1719 C CA . ALA A 1 218 ? -2.529 13.372 -32.836 1.00 67.44 218 ALA A CA 1
ATOM 1720 C C . ALA A 1 218 ? -2.481 14.025 -31.451 1.00 67.44 218 ALA A C 1
ATOM 1722 O O . ALA A 1 218 ? -3.499 14.546 -30.999 1.00 67.44 218 ALA A O 1
ATOM 1723 N N . LEU A 1 219 ? -1.295 14.110 -30.838 1.00 74.88 219 LEU A N 1
ATOM 1724 C CA . LEU A 1 219 ? -1.080 14.813 -29.574 1.00 74.88 219 LEU A CA 1
ATOM 1725 C C . LEU A 1 219 ? -1.486 16.285 -29.677 1.00 74.88 219 LEU A C 1
ATOM 1727 O O . LEU A 1 219 ? -2.234 16.779 -28.839 1.00 74.88 219 LEU A O 1
ATOM 1731 N N . ARG A 1 220 ? -1.056 16.988 -30.734 1.00 76.31 220 ARG A N 1
ATOM 1732 C CA . ARG A 1 220 ? -1.428 18.394 -30.954 1.00 76.31 220 ARG A CA 1
ATOM 1733 C C . ARG A 1 220 ? -2.934 18.563 -31.142 1.00 76.31 220 ARG A C 1
ATOM 1735 O O . ARG A 1 220 ? -3.514 19.471 -30.552 1.00 76.31 220 ARG A O 1
ATOM 1742 N N . ARG A 1 221 ? -3.576 17.696 -31.933 1.00 72.19 221 ARG A N 1
ATOM 1743 C CA . ARG A 1 221 ? -5.040 17.701 -32.089 1.00 72.19 221 ARG A CA 1
ATOM 1744 C C . ARG A 1 221 ? -5.737 17.470 -30.753 1.00 72.19 221 ARG A C 1
ATOM 1746 O O . ARG A 1 221 ? -6.671 18.197 -30.449 1.00 72.19 221 ARG A O 1
ATOM 1753 N N . TRP A 1 222 ? -5.254 16.536 -29.940 1.00 73.94 222 TRP A N 1
ATOM 1754 C CA . TRP A 1 222 ? -5.805 16.261 -28.615 1.00 73.94 222 TRP A CA 1
ATOM 1755 C C . TRP A 1 222 ? -5.639 17.445 -27.656 1.00 73.94 222 TRP A C 1
ATOM 1757 O O . TRP A 1 222 ? -6.591 17.831 -26.988 1.00 73.94 222 TRP A O 1
ATOM 1767 N N . MET A 1 223 ? -4.456 18.064 -27.614 1.00 75.94 223 MET A N 1
ATOM 1768 C CA . MET A 1 223 ? -4.173 19.211 -26.744 1.00 75.94 223 MET A CA 1
ATOM 1769 C C . MET A 1 223 ? -5.005 20.448 -27.096 1.00 75.94 223 MET A C 1
ATOM 1771 O O . MET A 1 223 ? -5.386 21.191 -26.198 1.00 75.94 223 MET A O 1
ATOM 1775 N N . VAL A 1 224 ? -5.273 20.677 -28.385 1.00 77.94 224 VAL A N 1
ATOM 1776 C CA . VAL A 1 224 ? -6.034 21.848 -28.850 1.00 77.94 224 VAL A CA 1
ATOM 1777 C C . VAL A 1 224 ? -7.539 21.585 -28.822 1.00 77.94 224 VAL A C 1
ATOM 1779 O O . VAL A 1 224 ? -8.293 22.411 -28.325 1.00 77.94 224 VAL A O 1
ATOM 1782 N N . ALA A 1 225 ? -7.990 20.439 -29.339 1.00 76.06 225 ALA A N 1
ATOM 1783 C CA . ALA A 1 225 ? -9.414 20.133 -29.444 1.00 76.06 225 ALA A CA 1
ATOM 1784 C C . ALA A 1 225 ? -10.002 19.576 -28.143 1.00 76.06 225 ALA A C 1
ATOM 1786 O O . ALA A 1 225 ? -11.183 19.767 -27.895 1.00 76.06 225 ALA A O 1
ATOM 1787 N N . GLY A 1 226 ? -9.211 18.903 -27.304 1.00 73.88 226 GLY A N 1
ATOM 1788 C CA . GLY A 1 226 ? -9.686 18.268 -26.073 1.00 73.88 226 GLY A CA 1
ATOM 1789 C C . GLY A 1 226 ? -10.394 19.229 -25.110 1.00 73.88 226 GLY A C 1
ATOM 1790 O O . GLY A 1 226 ? -11.533 18.951 -24.728 1.00 73.88 226 GLY A O 1
ATOM 1791 N N . PRO A 1 227 ? -9.776 20.370 -24.742 1.00 74.00 227 PRO A N 1
ATOM 1792 C CA . PRO A 1 227 ? -10.425 21.380 -23.909 1.00 74.00 227 PRO A CA 1
ATOM 1793 C C . PRO A 1 227 ? -11.729 21.908 -24.519 1.00 74.00 227 PRO A C 1
ATOM 1795 O O . PRO A 1 227 ? -12.727 22.005 -23.810 1.00 74.00 227 PRO A O 1
ATOM 1798 N N . GLU A 1 228 ? -11.749 22.169 -25.830 1.00 80.38 228 GLU A N 1
ATOM 1799 C CA . GLU A 1 228 ? -12.932 22.672 -26.542 1.00 80.38 228 GLU A CA 1
ATOM 1800 C C . GLU A 1 228 ? -14.052 21.628 -26.627 1.00 80.38 228 GLU A C 1
ATOM 1802 O O . GLU A 1 228 ? -15.214 21.944 -26.396 1.00 80.38 228 GLU A O 1
ATOM 1807 N N . VAL A 1 229 ? -13.722 20.360 -26.886 1.00 77.25 229 VAL A N 1
ATOM 1808 C CA . VAL A 1 229 ? -14.690 19.252 -26.882 1.00 77.25 229 VAL A CA 1
ATOM 1809 C C . VAL A 1 229 ? -15.280 19.072 -25.486 1.00 77.25 229 VAL A C 1
ATOM 1811 O O . VAL A 1 229 ? -16.495 18.987 -25.348 1.00 77.25 229 VAL A O 1
ATOM 1814 N N . SER A 1 230 ? -14.444 19.079 -24.445 1.00 71.62 230 SER A N 1
ATOM 1815 C CA . SER A 1 230 ? -14.897 19.016 -23.051 1.00 71.62 230 SER A CA 1
ATOM 1816 C C . SER A 1 230 ? -15.809 20.199 -22.700 1.00 71.62 230 SER A C 1
ATOM 1818 O O . SER A 1 230 ? -16.857 20.021 -22.076 1.00 71.62 230 SER A O 1
ATOM 1820 N N . HIS A 1 231 ? -15.462 21.402 -23.169 1.00 77.31 231 HIS A N 1
ATOM 1821 C CA . HIS A 1 231 ? -16.274 22.602 -22.999 1.00 77.31 231 HIS A CA 1
ATOM 1822 C C . HIS A 1 231 ? -17.633 22.492 -23.704 1.00 77.31 231 HIS A C 1
ATOM 1824 O O . HIS A 1 231 ? -18.661 22.770 -23.089 1.00 77.31 231 HIS A O 1
ATOM 1830 N N . LEU A 1 232 ? -17.660 22.036 -24.959 1.00 80.69 232 LEU A N 1
ATOM 1831 C CA . LEU A 1 232 ? -18.886 21.835 -25.734 1.00 80.69 232 LEU A CA 1
ATOM 1832 C C . LEU A 1 232 ? -19.786 20.756 -25.123 1.00 80.69 232 LEU A C 1
ATOM 1834 O O . LEU A 1 232 ? -20.994 20.961 -25.034 1.00 80.69 232 LEU A O 1
ATOM 1838 N N . VAL A 1 233 ? -19.214 19.641 -24.654 1.00 75.12 233 VAL A N 1
ATOM 1839 C CA . VAL A 1 233 ? -19.957 18.596 -23.931 1.00 75.12 233 VAL A CA 1
ATOM 1840 C C . VAL A 1 233 ? -20.582 19.176 -22.663 1.00 75.12 233 VAL A C 1
ATOM 1842 O O . VAL A 1 233 ? -21.776 18.992 -22.440 1.00 75.12 233 VAL A O 1
ATOM 1845 N N . ALA A 1 234 ? -19.826 19.944 -21.874 1.00 72.75 234 ALA A N 1
ATOM 1846 C CA . ALA A 1 234 ? -20.346 20.587 -20.669 1.00 72.75 234 ALA A CA 1
ATOM 1847 C C . ALA A 1 234 ? -21.472 21.597 -20.971 1.00 72.75 234 ALA A C 1
ATOM 1849 O O . ALA A 1 234 ? -22.476 21.623 -20.258 1.00 72.75 234 ALA A O 1
ATOM 1850 N N . GLN A 1 235 ? -21.338 22.404 -22.031 1.00 79.56 235 GLN A N 1
ATOM 1851 C CA . GLN A 1 235 ? -22.398 23.317 -22.475 1.00 79.56 235 GLN A CA 1
ATOM 1852 C C . GLN A 1 235 ? -23.649 22.559 -22.931 1.00 79.56 235 GLN A C 1
ATOM 1854 O O . GLN A 1 235 ? -24.761 22.941 -22.571 1.00 79.56 235 GLN A O 1
ATOM 1859 N N . TYR A 1 236 ? -23.475 21.481 -23.697 1.00 78.19 236 TYR A N 1
ATOM 1860 C CA . TYR A 1 236 ? -24.576 20.659 -24.186 1.00 78.19 236 TYR A CA 1
ATOM 1861 C C . TYR A 1 236 ? -25.319 19.968 -23.038 1.00 78.19 236 TYR A C 1
ATOM 1863 O O . TYR A 1 236 ? -26.544 20.017 -22.992 1.00 78.19 236 TYR A O 1
ATOM 1871 N N . GLU A 1 237 ? -24.604 19.389 -22.070 1.00 73.69 237 GLU A N 1
ATOM 1872 C CA . GLU A 1 237 ? -25.210 18.808 -20.865 1.00 73.69 237 GLU A CA 1
ATOM 1873 C C . GLU A 1 237 ? -26.012 19.840 -20.061 1.00 73.69 237 GLU A C 1
ATOM 1875 O O . GLU A 1 237 ? -27.082 19.514 -19.548 1.00 73.69 237 GLU A O 1
ATOM 1880 N N . ALA A 1 238 ? -25.514 21.079 -19.959 1.00 70.94 238 ALA A N 1
ATOM 1881 C CA . ALA A 1 238 ? -26.210 22.160 -19.267 1.00 70.94 238 ALA A CA 1
ATOM 1882 C C . ALA A 1 238 ? -27.465 22.626 -20.026 1.00 70.94 238 ALA A C 1
ATOM 1884 O O . ALA A 1 238 ? -28.489 22.893 -19.406 1.00 70.94 238 ALA A O 1
ATOM 1885 N N . ALA A 1 239 ? -27.396 22.698 -21.359 1.00 75.56 239 ALA A N 1
ATOM 1886 C CA . ALA A 1 239 ? -28.508 23.101 -22.220 1.00 75.56 239 ALA A CA 1
ATOM 1887 C C . ALA A 1 239 ? -29.575 22.006 -22.398 1.00 75.56 239 ALA A C 1
ATOM 1889 O O . ALA A 1 239 ? -30.724 22.314 -22.695 1.00 75.56 239 ALA A O 1
ATOM 1890 N N . SER A 1 240 ? -29.199 20.736 -22.233 1.00 69.62 240 SER A N 1
ATOM 1891 C CA . SER A 1 240 ? -30.081 19.572 -22.387 1.00 69.62 240 SER A CA 1
ATOM 1892 C C . SER A 1 240 ? -31.035 19.369 -21.198 1.00 69.62 240 SER A C 1
ATOM 1894 O O . SER A 1 240 ? -31.858 18.461 -21.230 1.00 69.62 240 SER A O 1
ATOM 1896 N N . GLU A 1 241 ? -30.902 20.148 -20.114 1.00 60.16 241 GLU A N 1
ATOM 1897 C CA . GLU A 1 241 ? -31.618 19.939 -18.837 1.00 60.16 241 GLU A CA 1
ATOM 1898 C C . GLU A 1 241 ? -31.458 18.512 -18.260 1.00 60.16 241 GLU A C 1
ATOM 1900 O O . GLU A 1 241 ? -32.049 18.165 -17.242 1.00 60.16 241 GLU A O 1
ATOM 1905 N N . ALA A 1 242 ? -30.576 17.679 -18.829 1.00 54.81 242 ALA A N 1
ATOM 1906 C CA . ALA A 1 242 ? -30.283 16.327 -18.354 1.00 54.81 242 ALA A CA 1
ATOM 1907 C C . ALA A 1 242 ? -29.679 16.316 -16.933 1.00 54.81 242 ALA A C 1
ATOM 1909 O O . ALA A 1 242 ? -29.623 15.273 -16.283 1.00 54.81 242 ALA A O 1
ATOM 1910 N N . LYS A 1 243 ? -29.240 17.486 -16.446 1.00 48.00 243 LYS A N 1
ATOM 1911 C CA . LYS A 1 243 ? -28.789 17.749 -15.072 1.00 48.00 243 LYS A CA 1
ATOM 1912 C C . LYS A 1 243 ? -29.723 18.670 -14.275 1.00 48.00 243 LYS A C 1
ATOM 1914 O O . LYS A 1 243 ? -29.313 19.149 -13.219 1.00 48.00 243 LYS A O 1
ATOM 1919 N N . ASP A 1 244 ? -30.967 18.888 -14.702 1.00 47.50 244 ASP A N 1
ATOM 1920 C CA . ASP A 1 244 ? -31.965 19.556 -13.862 1.00 47.50 244 ASP A CA 1
ATOM 1921 C C . ASP A 1 244 ? -32.621 18.550 -12.904 1.00 47.50 244 ASP A C 1
ATOM 1923 O O . ASP A 1 244 ? -33.756 18.104 -13.043 1.00 47.50 244 ASP A O 1
ATOM 1927 N N . ALA A 1 245 ? -31.856 18.176 -11.879 1.00 40.88 245 ALA A N 1
ATOM 1928 C CA . ALA A 1 245 ? -32.388 17.607 -10.652 1.00 40.88 245 ALA A CA 1
ATOM 1929 C C . ALA A 1 245 ? -31.491 18.045 -9.493 1.00 40.88 245 ALA A C 1
ATOM 1931 O O . ALA A 1 245 ? -30.539 17.370 -9.109 1.00 40.88 245 ALA A O 1
ATOM 1932 N N . SER A 1 246 ? -31.854 19.203 -8.939 1.00 40.53 246 SER A N 1
ATOM 1933 C CA . SER A 1 246 ? -31.305 19.885 -7.765 1.00 40.53 246 SER A CA 1
ATOM 1934 C C . SER A 1 246 ? -29.975 20.631 -7.959 1.00 40.53 246 SER A C 1
ATOM 1936 O O . SER A 1 246 ? -28.883 20.077 -8.070 1.00 40.53 246 SER A O 1
ATOM 1938 N N . LYS A 1 247 ? -30.056 21.954 -7.797 1.00 45.59 247 LYS A N 1
ATOM 1939 C CA . LYS A 1 247 ? -29.007 22.724 -7.124 1.00 45.59 247 LYS A CA 1
ATOM 1940 C C . LYS A 1 247 ? -28.859 22.180 -5.694 1.00 45.59 247 LYS A C 1
ATOM 1942 O O . LYS A 1 247 ? -29.325 22.802 -4.742 1.00 45.59 247 LYS A O 1
ATOM 1947 N N . HIS A 1 248 ? -28.303 20.983 -5.516 1.00 46.72 248 HIS A N 1
ATOM 1948 C CA . HIS A 1 248 ? -27.959 20.501 -4.187 1.00 46.72 248 HIS A CA 1
ATOM 1949 C C . HIS A 1 248 ? -26.867 21.422 -3.644 1.00 46.72 248 HIS A C 1
ATOM 1951 O O . HIS A 1 248 ? -25.769 21.480 -4.181 1.00 46.72 248 HIS A O 1
ATOM 1957 N N . ILE A 1 249 ? -27.180 22.136 -2.560 1.00 49.12 249 ILE A N 1
ATOM 1958 C CA . ILE A 1 249 ? -26.286 23.066 -1.843 1.00 49.12 249 ILE A CA 1
ATOM 1959 C C . ILE A 1 249 ? -25.095 22.321 -1.181 1.00 49.12 249 ILE A C 1
ATOM 1961 O O . ILE A 1 249 ? -24.306 22.898 -0.443 1.00 49.12 249 ILE A O 1
ATOM 1965 N N . ARG A 1 250 ? -24.976 21.004 -1.388 1.00 50.62 250 ARG A N 1
ATOM 1966 C CA . ARG A 1 250 ? -24.123 20.094 -0.622 1.00 50.62 250 ARG A CA 1
ATOM 1967 C C . ARG A 1 250 ? -23.427 19.099 -1.545 1.00 50.62 250 ARG A C 1
ATOM 1969 O O . ARG A 1 250 ? -24.023 18.631 -2.515 1.00 50.62 250 ARG A O 1
ATOM 1976 N N . HIS A 1 251 ? -22.189 18.737 -1.211 1.00 58.03 251 HIS A N 1
ATOM 1977 C CA . HIS A 1 251 ? -21.492 17.615 -1.844 1.00 58.03 251 HIS A CA 1
ATOM 1978 C C . HIS A 1 251 ? -22.336 16.335 -1.681 1.00 58.03 251 HIS A C 1
ATOM 1980 O O . HIS A 1 251 ? -23.002 16.166 -0.661 1.00 58.03 251 HIS A O 1
ATOM 1986 N N . HIS A 1 252 ? -22.323 15.411 -2.646 1.00 62.97 252 HIS A N 1
ATOM 1987 C CA . HIS A 1 252 ? -23.157 14.195 -2.590 1.00 62.97 252 HIS A CA 1
ATOM 1988 C C . HIS A 1 252 ? -22.911 13.343 -1.322 1.00 62.97 252 HIS A C 1
ATOM 1990 O O . HIS A 1 252 ? -23.836 12.712 -0.810 1.00 62.97 252 HIS A O 1
ATOM 1996 N N . GLU A 1 253 ? -21.698 13.401 -0.758 1.00 61.28 253 GLU A N 1
ATOM 1997 C CA . GLU A 1 253 ? -21.332 12.764 0.523 1.00 61.28 253 GLU A CA 1
ATOM 1998 C C . GLU A 1 253 ? -21.917 13.465 1.771 1.00 61.28 253 GLU A C 1
ATOM 2000 O O . GLU A 1 253 ? -21.945 12.882 2.849 1.00 61.28 253 GLU A O 1
ATOM 2005 N N . GLN A 1 254 ? -22.409 14.702 1.649 1.00 60.97 254 GLN A N 1
ATOM 2006 C CA . GLN A 1 254 ? -22.988 15.511 2.737 1.00 60.97 254 GLN A CA 1
ATOM 2007 C C . GLN A 1 254 ? -24.523 15.411 2.810 1.00 60.97 254 GLN A C 1
ATOM 2009 O O . GLN A 1 254 ? -25.184 16.193 3.502 1.00 60.97 254 GLN A O 1
ATOM 2014 N N . THR A 1 255 ? -25.115 14.480 2.064 1.00 71.19 255 THR A N 1
ATOM 2015 C CA . THR A 1 255 ? -26.548 14.198 2.164 1.00 71.19 255 THR A CA 1
ATOM 2016 C C . THR A 1 255 ? -26.832 13.388 3.429 1.00 71.19 255 THR A C 1
ATOM 2018 O O . THR A 1 255 ? -26.054 12.516 3.817 1.00 71.19 255 THR A O 1
ATOM 2021 N N . GLU A 1 256 ? -27.970 13.652 4.074 1.00 72.69 256 GLU A N 1
ATOM 2022 C CA . GLU A 1 256 ? -28.370 12.970 5.315 1.00 72.69 256 GLU A CA 1
ATOM 2023 C C . GLU A 1 256 ? -28.471 11.450 5.124 1.00 72.69 256 GLU A C 1
ATOM 2025 O O . GLU A 1 256 ? -28.063 10.669 5.981 1.00 72.69 256 GLU A O 1
ATOM 2030 N N . GLN A 1 257 ? -28.940 11.010 3.953 1.00 75.12 257 GLN A N 1
ATOM 2031 C CA . GLN A 1 257 ? -28.991 9.594 3.609 1.00 75.12 257 GLN A CA 1
ATOM 2032 C C . GLN A 1 257 ? -27.597 8.960 3.548 1.00 75.12 257 GLN A C 1
ATOM 2034 O O . GLN A 1 257 ? -27.420 7.873 4.093 1.00 75.12 257 GLN A O 1
ATOM 2039 N N . VAL A 1 258 ? -26.616 9.616 2.918 1.00 72.25 258 VAL A N 1
ATOM 2040 C CA . VAL A 1 258 ? -25.247 9.083 2.835 1.00 72.25 258 VAL A CA 1
ATOM 2041 C C . VAL A 1 258 ? -24.590 9.046 4.214 1.00 72.25 258 VAL A C 1
ATOM 2043 O O . VAL A 1 258 ? -23.969 8.040 4.553 1.00 72.25 258 VAL A O 1
ATOM 2046 N N . GLN A 1 259 ? -24.789 10.078 5.039 1.00 75.94 259 GLN A N 1
ATOM 2047 C CA . GLN A 1 259 ? -24.285 10.108 6.416 1.00 75.94 259 GLN A CA 1
ATOM 2048 C C . GLN A 1 259 ? -24.902 9.002 7.277 1.00 75.94 259 GLN A C 1
ATOM 2050 O O . GLN A 1 259 ? -24.183 8.274 7.956 1.00 75.94 259 GLN A O 1
ATOM 2055 N N . ARG A 1 260 ? -26.223 8.808 7.203 1.00 78.94 260 ARG A N 1
ATOM 2056 C CA . ARG A 1 260 ? -26.910 7.726 7.918 1.00 78.94 260 ARG A CA 1
ATOM 2057 C C . ARG A 1 260 ? -26.379 6.350 7.514 1.00 78.94 260 ARG A C 1
ATOM 2059 O O . ARG A 1 260 ? -26.014 5.570 8.385 1.00 78.94 260 ARG A O 1
ATOM 2066 N N . VAL A 1 261 ? -26.260 6.074 6.212 1.00 83.69 261 VAL A N 1
ATOM 2067 C CA . VAL A 1 261 ? -25.712 4.797 5.714 1.00 83.69 261 VAL A CA 1
ATOM 2068 C C . VAL A 1 261 ? -24.260 4.597 6.163 1.00 83.69 261 VAL A C 1
ATOM 2070 O O . VAL A 1 261 ? -23.853 3.471 6.448 1.00 83.69 261 VAL A O 1
ATOM 2073 N N . PHE A 1 262 ? -23.469 5.671 6.235 1.00 85.88 262 PHE A N 1
ATOM 2074 C CA . PHE A 1 262 ? -22.110 5.624 6.768 1.00 85.88 262 PHE A CA 1
ATOM 2075 C C . PHE A 1 262 ? -22.098 5.202 8.244 1.00 85.88 262 PHE A C 1
ATOM 2077 O O . PHE A 1 262 ? -21.415 4.236 8.584 1.00 85.88 262 PHE A O 1
ATOM 2084 N N . PHE A 1 263 ? -22.889 5.859 9.099 1.00 85.19 263 PHE A N 1
ATOM 2085 C CA . PHE A 1 263 ? -22.973 5.518 10.523 1.00 85.19 263 PHE A CA 1
ATOM 2086 C C . PHE A 1 263 ? -23.500 4.099 10.746 1.00 85.19 263 PHE A C 1
ATOM 2088 O O . PHE A 1 263 ? -22.911 3.349 11.516 1.00 85.19 263 PHE A O 1
ATOM 2095 N N . GLU A 1 264 ? -24.529 3.681 10.005 1.00 90.69 264 GLU A N 1
ATOM 2096 C CA . GLU A 1 264 ? -25.049 2.309 10.056 1.00 90.69 264 GLU A CA 1
ATOM 2097 C C . GLU A 1 264 ? -23.977 1.268 9.697 1.00 90.69 264 GLU A C 1
ATOM 2099 O O . GLU A 1 264 ? -23.919 0.195 10.298 1.00 90.69 264 GLU A O 1
ATOM 2104 N N . LYS A 1 265 ? -23.115 1.553 8.713 1.00 92.62 265 LYS A N 1
ATOM 2105 C CA . LYS A 1 265 ? -21.992 0.670 8.363 1.00 92.62 265 LYS A CA 1
ATOM 2106 C C . LYS A 1 265 ? -20.904 0.668 9.436 1.00 92.62 265 LYS A C 1
ATOM 2108 O O . LYS A 1 265 ? -20.407 -0.406 9.757 1.00 92.62 265 LYS A O 1
ATOM 2113 N N . ALA A 1 266 ? -20.560 1.828 9.994 1.00 91.62 266 ALA A N 1
ATOM 2114 C CA . ALA A 1 266 ? -19.590 1.934 11.083 1.00 91.62 266 ALA A CA 1
ATOM 2115 C C . ALA A 1 266 ? -20.060 1.192 12.340 1.00 91.62 266 ALA A C 1
ATOM 2117 O O . ALA A 1 266 ? -19.275 0.476 12.950 1.00 91.62 266 ALA A O 1
ATOM 2118 N N . ASP A 1 267 ? -21.346 1.281 12.682 1.00 92.81 267 ASP A N 1
ATOM 2119 C CA . ASP A 1 267 ? -21.929 0.561 13.815 1.00 92.81 267 ASP A CA 1
ATOM 2120 C C . ASP A 1 267 ? -21.986 -0.948 13.588 1.00 92.81 267 ASP A C 1
ATOM 2122 O O . ASP A 1 267 ? -21.737 -1.718 14.515 1.00 92.81 267 ASP A O 1
ATOM 2126 N N . ARG A 1 268 ? -22.291 -1.393 12.363 1.00 97.56 268 ARG A N 1
ATOM 2127 C CA . ARG A 1 268 ? -22.230 -2.820 12.023 1.00 97.56 268 ARG A CA 1
ATOM 2128 C C . ARG A 1 268 ? -20.807 -3.361 12.089 1.00 97.56 268 ARG A C 1
ATOM 2130 O O . ARG A 1 268 ? -20.620 -4.447 12.625 1.00 97.56 268 ARG A O 1
ATOM 2137 N N . LEU A 1 269 ? -19.823 -2.604 11.601 1.00 97.69 269 LEU A N 1
ATOM 2138 C CA . LEU A 1 269 ? -18.417 -2.997 11.695 1.00 97.69 269 LEU A CA 1
ATOM 2139 C C . LEU A 1 269 ? -17.931 -3.020 13.146 1.00 97.69 269 LEU A C 1
ATOM 2141 O O . LEU A 1 269 ? -17.289 -3.984 13.544 1.00 97.69 269 LEU A O 1
ATOM 2145 N N . TYR A 1 270 ? -18.309 -2.017 13.943 1.00 96.62 270 TYR A N 1
ATOM 2146 C CA . TYR A 1 270 ? -18.026 -1.973 15.377 1.00 96.62 270 TYR A CA 1
ATOM 2147 C C . TYR A 1 270 ? -18.550 -3.219 16.087 1.00 96.62 270 TYR A C 1
ATOM 2149 O O . TYR A 1 270 ? -17.791 -3.866 16.799 1.00 96.62 270 TYR A O 1
ATOM 2157 N N . LYS A 1 271 ? -19.812 -3.596 15.846 1.00 97.06 271 LYS A N 1
ATOM 2158 C CA . LYS A 1 271 ? -20.397 -4.817 16.420 1.00 97.06 271 LYS A CA 1
ATOM 2159 C C . LYS A 1 271 ? -19.641 -6.067 15.978 1.00 97.06 271 LYS A C 1
ATOM 2161 O O . LYS A 1 271 ? -19.202 -6.816 16.835 1.00 97.06 271 LYS A O 1
ATOM 2166 N N . ALA A 1 272 ? -19.414 -6.241 14.675 1.00 96.94 272 ALA A N 1
ATOM 2167 C CA . ALA A 1 272 ? -18.720 -7.416 14.149 1.00 96.94 272 ALA A CA 1
ATOM 2168 C C . ALA A 1 272 ? -17.301 -7.566 14.723 1.00 96.94 272 ALA A C 1
ATOM 2170 O O . ALA A 1 272 ? -16.936 -8.639 15.185 1.00 96.94 272 ALA A O 1
ATOM 2171 N N . MET A 1 273 ? -16.510 -6.488 14.751 1.00 96.19 273 MET A N 1
ATOM 2172 C CA . MET A 1 273 ? -15.161 -6.516 15.326 1.00 96.19 273 MET A CA 1
ATOM 2173 C C . MET A 1 273 ? -15.173 -6.719 16.846 1.00 96.19 273 MET A C 1
ATOM 2175 O O . MET A 1 273 ? -14.267 -7.349 17.378 1.00 96.19 273 MET A O 1
ATOM 2179 N N . ASN A 1 274 ? -16.185 -6.205 17.548 1.00 94.25 274 ASN A N 1
ATOM 2180 C CA . ASN A 1 274 ? -16.335 -6.423 18.984 1.00 94.25 274 ASN A CA 1
ATOM 2181 C C . ASN A 1 274 ? -16.750 -7.868 19.307 1.00 94.25 274 ASN A C 1
ATOM 2183 O O . ASN A 1 274 ? -16.224 -8.446 20.252 1.00 94.25 274 ASN A O 1
ATOM 2187 N N . ASP A 1 275 ? -17.634 -8.467 18.504 1.00 93.75 275 ASP A N 1
ATOM 2188 C CA . ASP A 1 275 ? -18.048 -9.875 18.612 1.00 93.75 275 ASP A CA 1
ATOM 2189 C C . ASP A 1 275 ? -16.893 -10.825 18.264 1.00 93.75 275 ASP A C 1
ATOM 2191 O O . ASP A 1 275 ? -16.727 -11.875 18.884 1.00 93.75 275 ASP A O 1
ATOM 2195 N N . MET A 1 276 ? -16.034 -10.415 17.326 1.00 92.81 276 MET A N 1
ATOM 2196 C CA . MET A 1 276 ? -14.738 -11.043 17.072 1.00 92.81 276 MET A CA 1
ATOM 2197 C C . MET A 1 276 ? -13.738 -10.801 18.209 1.00 92.81 276 MET A C 1
ATOM 2199 O O . MET A 1 276 ? -12.648 -11.339 18.152 1.00 92.81 276 MET A O 1
ATOM 2203 N N . GLY A 1 277 ? -14.050 -10.032 19.248 1.00 91.88 277 GLY A N 1
ATOM 2204 C CA . GLY A 1 277 ? -13.125 -9.651 20.314 1.00 91.88 277 GLY A CA 1
ATOM 2205 C C . GLY A 1 277 ? -12.385 -8.355 19.989 1.00 91.88 277 GLY A C 1
ATOM 2206 O O . GLY A 1 277 ? -11.644 -8.270 19.007 1.00 91.88 277 GLY A O 1
ATOM 2207 N N . ASN A 1 278 ? -12.580 -7.352 20.849 1.00 94.25 278 ASN A N 1
ATOM 2208 C CA . ASN A 1 278 ? -12.018 -6.018 20.680 1.00 94.25 278 ASN A CA 1
ATOM 2209 C C . ASN A 1 278 ? -10.477 -6.069 20.579 1.00 94.25 278 ASN A C 1
ATOM 2211 O O . ASN A 1 278 ? -9.816 -6.457 21.545 1.00 94.25 278 ASN A O 1
ATOM 2215 N N . PRO A 1 279 ? -9.877 -5.626 19.456 1.00 93.19 279 PRO A N 1
ATOM 2216 C CA . PRO A 1 279 ? -8.430 -5.693 19.257 1.00 93.19 279 PRO A CA 1
ATOM 2217 C C . PRO A 1 279 ? -7.610 -4.889 20.278 1.00 93.19 279 PRO A C 1
ATOM 2219 O O . PRO A 1 279 ? -6.425 -5.162 20.447 1.00 93.19 279 PRO A O 1
ATOM 2222 N N . PHE A 1 280 ? -8.215 -3.912 20.960 1.00 95.00 280 PHE A N 1
ATOM 2223 C CA . PHE A 1 280 ? -7.546 -3.088 21.974 1.00 95.00 280 PHE A CA 1
ATOM 2224 C C . PHE A 1 280 ? -7.635 -3.665 23.396 1.00 95.00 280 PHE A C 1
ATOM 2226 O O . PHE A 1 280 ? -7.141 -3.041 24.332 1.00 95.00 280 PHE A O 1
ATOM 2233 N N . GLN A 1 281 ? -8.263 -4.831 23.566 1.00 92.19 281 GLN A N 1
ATOM 2234 C CA . GLN A 1 281 ? -8.389 -5.540 24.848 1.00 92.19 281 GLN A CA 1
ATOM 2235 C C . GLN A 1 281 ? -7.729 -6.927 24.814 1.00 92.19 281 GLN A C 1
ATOM 2237 O O . GLN A 1 281 ? -7.877 -7.696 25.754 1.00 92.19 281 GLN A O 1
ATOM 2242 N N . GLU A 1 282 ? -7.007 -7.258 23.740 1.00 89.06 282 GLU A N 1
ATOM 2243 C CA . GLU A 1 282 ? -6.303 -8.535 23.626 1.00 89.06 282 GLU A CA 1
ATOM 2244 C C . GLU A 1 282 ? -5.038 -8.547 24.497 1.00 89.06 282 GLU A C 1
ATOM 2246 O O . GLU A 1 282 ? -4.156 -7.688 24.359 1.00 89.06 282 GLU A O 1
ATOM 2251 N N . GLU A 1 283 ? -4.954 -9.546 25.374 1.00 84.00 283 GLU A N 1
ATOM 2252 C CA . GLU A 1 283 ? -3.884 -9.716 26.362 1.00 84.00 283 GLU A CA 1
ATOM 2253 C C . GLU A 1 283 ? -2.845 -10.761 25.929 1.00 84.00 283 GLU A C 1
ATOM 2255 O O . GLU A 1 283 ? -1.806 -10.911 26.580 1.00 84.00 283 GLU A O 1
ATOM 2260 N N . THR A 1 284 ? -3.084 -11.492 24.833 1.00 81.94 284 THR A N 1
ATOM 2261 C CA . THR A 1 284 ? -2.101 -12.449 24.317 1.00 81.94 284 THR A CA 1
ATOM 2262 C C . THR A 1 284 ? -0.820 -11.756 23.854 1.00 81.94 284 THR A C 1
ATOM 2264 O O . THR A 1 284 ? -0.847 -10.694 23.234 1.00 81.94 284 THR A O 1
ATOM 2267 N N . GLY A 1 285 ? 0.321 -12.417 24.071 1.00 80.75 285 GLY A N 1
ATOM 2268 C CA . GLY A 1 285 ? 1.621 -11.983 23.544 1.00 80.75 285 GLY A CA 1
ATOM 2269 C C . GLY A 1 285 ? 1.802 -12.200 22.035 1.00 80.75 285 GLY A C 1
ATOM 2270 O O . GLY A 1 285 ? 2.889 -11.943 21.522 1.00 80.75 285 GLY A O 1
ATOM 2271 N N . ASP A 1 286 ? 0.764 -12.669 21.341 1.00 85.19 286 ASP A N 1
ATOM 2272 C CA . ASP A 1 286 ? 0.748 -12.937 19.906 1.00 85.19 286 ASP A CA 1
ATOM 2273 C C . ASP A 1 286 ? -0.136 -11.917 19.171 1.00 85.19 286 ASP A C 1
ATOM 2275 O O . ASP A 1 286 ? -1.103 -11.389 19.719 1.00 85.19 286 ASP A O 1
ATOM 2279 N N . LEU A 1 287 ? 0.192 -11.652 17.905 1.00 85.75 287 LEU A N 1
ATOM 2280 C CA . LEU A 1 287 ? -0.678 -10.912 16.991 1.00 85.75 287 LEU A CA 1
ATOM 2281 C C . LEU A 1 287 ? -1.673 -11.900 16.374 1.00 85.75 287 LEU A C 1
ATOM 2283 O O . LEU A 1 287 ? -1.244 -12.859 15.735 1.00 85.75 287 LEU A O 1
ATOM 2287 N N . LEU A 1 288 ? -2.976 -11.671 16.534 1.00 87.00 288 LEU A N 1
ATOM 2288 C CA . LEU A 1 288 ? -4.035 -12.569 16.074 1.00 87.00 288 LEU A CA 1
ATOM 2289 C C . LEU A 1 288 ? -4.814 -11.972 14.899 1.00 87.00 288 LEU A C 1
ATOM 2291 O O . LEU A 1 288 ? -5.171 -10.790 14.875 1.00 87.00 288 LEU A O 1
ATOM 2295 N N . THR A 1 289 ? -5.138 -12.831 13.940 1.00 88.25 289 THR A N 1
ATOM 2296 C CA . THR A 1 289 ? -6.122 -12.551 12.889 1.00 88.25 289 THR A CA 1
ATOM 2297 C C . THR A 1 289 ? -7.511 -12.366 13.508 1.00 88.25 289 THR A C 1
ATOM 2299 O O . THR A 1 289 ? -7.912 -13.125 14.391 1.00 88.25 289 THR A O 1
ATOM 2302 N N . LEU A 1 290 ? -8.251 -11.329 13.100 1.00 86.81 290 LEU A N 1
ATOM 2303 C CA . LEU A 1 290 ? -9.530 -10.997 13.744 1.00 86.81 290 LEU A CA 1
ATOM 2304 C C . LEU A 1 290 ? -10.595 -12.081 13.582 1.00 86.81 290 LEU A C 1
ATOM 2306 O O . LEU A 1 290 ? -11.303 -12.387 14.536 1.00 86.81 290 LEU A O 1
ATOM 2310 N N . ASP A 1 291 ? -10.717 -12.627 12.378 1.00 79.12 291 ASP A N 1
ATOM 2311 C CA . ASP A 1 291 ? -11.793 -13.525 11.975 1.00 79.12 291 ASP A CA 1
ATOM 2312 C C . ASP A 1 291 ? -11.528 -14.986 12.355 1.00 79.12 291 ASP A C 1
ATOM 2314 O O . ASP A 1 291 ? -12.452 -15.665 12.800 1.00 79.12 291 ASP A O 1
ATOM 2318 N N . THR A 1 292 ? -10.290 -15.476 12.215 1.00 85.06 292 THR A N 1
ATOM 2319 C CA . THR A 1 292 ? -9.961 -16.878 12.537 1.00 85.06 292 THR A CA 1
ATOM 2320 C C . THR A 1 292 ? -9.323 -17.074 13.905 1.00 85.06 292 THR A C 1
ATOM 2322 O O . THR A 1 292 ? -9.328 -18.198 14.406 1.00 85.06 292 THR A O 1
ATOM 2325 N N . LYS A 1 293 ? -8.803 -16.008 14.530 1.00 85.19 293 LYS A N 1
ATOM 2326 C CA . LYS A 1 293 ? -8.017 -16.073 15.776 1.00 85.19 293 LYS A CA 1
ATOM 2327 C C . LYS A 1 293 ? -6.734 -16.895 15.672 1.00 85.19 293 LYS A C 1
ATOM 2329 O O . LYS A 1 293 ? -6.124 -17.215 16.689 1.00 85.19 293 LYS A O 1
ATOM 2334 N N . ASP A 1 294 ? -6.280 -17.173 14.454 1.00 85.31 294 ASP A N 1
ATOM 2335 C CA . ASP A 1 294 ? -4.958 -17.736 14.216 1.00 85.31 294 ASP A CA 1
ATOM 2336 C C . ASP A 1 294 ? -3.879 -16.672 14.430 1.00 85.31 294 ASP A C 1
ATOM 2338 O O . ASP A 1 294 ? -4.114 -15.479 14.205 1.00 85.31 294 ASP A O 1
ATOM 2342 N N . ILE A 1 295 ? -2.670 -17.108 14.791 1.00 82.56 295 ILE A N 1
ATOM 2343 C CA . ILE A 1 295 ? -1.495 -16.233 14.854 1.00 82.56 295 ILE A CA 1
ATOM 2344 C C . ILE A 1 295 ? -1.247 -15.644 13.461 1.00 82.56 295 ILE A C 1
ATOM 2346 O O . ILE A 1 295 ? -1.071 -16.368 12.475 1.00 82.56 295 ILE A O 1
ATOM 2350 N N . ALA A 1 296 ? -1.236 -14.317 13.389 1.00 79.88 296 ALA A N 1
ATOM 2351 C CA . ALA A 1 296 ? -1.022 -13.567 12.170 1.00 79.88 296 ALA A CA 1
ATOM 2352 C C . ALA A 1 296 ? 0.353 -13.876 11.567 1.00 79.88 296 ALA A C 1
ATOM 2354 O O . ALA A 1 296 ? 1.339 -14.153 12.256 1.00 79.88 296 ALA A O 1
ATOM 2355 N N . HIS A 1 297 ? 0.427 -13.808 10.240 1.00 72.94 297 HIS A N 1
ATOM 2356 C CA . HIS A 1 297 ? 1.666 -14.082 9.531 1.00 72.94 297 HIS A CA 1
ATOM 2357 C C . HIS A 1 297 ? 2.779 -13.098 9.970 1.00 72.94 297 HIS A C 1
ATOM 2359 O O . HIS A 1 297 ? 2.512 -11.896 10.072 1.00 72.94 297 HIS A O 1
ATOM 2365 N N . PRO A 1 298 ? 4.043 -13.547 10.150 1.00 68.62 298 PRO A N 1
ATOM 2366 C CA . PRO A 1 298 ? 5.139 -12.706 10.656 1.00 68.62 298 PRO A CA 1
ATOM 2367 C C . PRO A 1 298 ? 5.384 -11.401 9.883 1.00 68.62 298 PRO A C 1
ATOM 2369 O O . PRO A 1 298 ? 5.965 -10.463 10.418 1.00 68.62 298 PRO A O 1
ATOM 2372 N N . SER A 1 299 ? 4.925 -11.317 8.630 1.00 66.69 299 SER A N 1
ATOM 2373 C CA . SER A 1 299 ? 5.017 -10.102 7.808 1.00 66.69 299 SER A CA 1
ATOM 2374 C C . SER A 1 299 ? 4.330 -8.884 8.429 1.00 66.69 299 SER A C 1
ATOM 2376 O O . SER A 1 299 ? 4.797 -7.771 8.207 1.00 66.69 299 SER A O 1
ATOM 2378 N N . ALA A 1 300 ? 3.259 -9.074 9.207 1.00 63.31 300 ALA A N 1
ATOM 2379 C CA . ALA A 1 300 ? 2.563 -7.975 9.876 1.00 63.31 300 ALA A CA 1
ATOM 2380 C C . ALA A 1 300 ? 3.414 -7.352 11.002 1.00 63.31 300 ALA A C 1
ATOM 2382 O O . ALA A 1 300 ? 3.419 -6.134 11.168 1.00 63.31 300 ALA A O 1
ATOM 2383 N N . ALA A 1 301 ? 4.196 -8.170 11.717 1.00 62.44 301 ALA A N 1
ATOM 2384 C CA . ALA A 1 301 ? 5.139 -7.707 12.738 1.00 62.44 301 ALA A CA 1
ATOM 2385 C C . ALA A 1 301 ? 6.441 -7.138 12.131 1.00 62.44 301 ALA A C 1
ATOM 2387 O O . ALA A 1 301 ? 7.034 -6.209 12.680 1.00 62.44 301 ALA A O 1
ATOM 2388 N N . GLU A 1 302 ? 6.885 -7.653 10.978 1.00 66.81 302 GLU A N 1
ATOM 2389 C CA . GLU A 1 302 ? 8.113 -7.193 10.308 1.00 66.81 302 GLU A CA 1
ATOM 2390 C C . GLU A 1 302 ? 8.000 -5.732 9.832 1.00 66.81 302 GLU A C 1
ATOM 2392 O O . GLU A 1 302 ? 8.930 -4.950 10.024 1.00 66.81 302 GLU A O 1
ATOM 2397 N N . MET A 1 303 ? 6.844 -5.327 9.290 1.00 65.38 303 MET A N 1
ATOM 2398 C CA . MET A 1 303 ? 6.597 -3.956 8.813 1.00 65.38 303 MET A CA 1
ATOM 2399 C C . MET A 1 303 ? 6.825 -2.902 9.907 1.00 65.38 303 MET A C 1
ATOM 2401 O O . MET A 1 303 ? 7.355 -1.823 9.647 1.00 65.38 303 MET A O 1
ATOM 2405 N N . GLN A 1 304 ? 6.489 -3.228 11.153 1.00 63.97 304 GLN A N 1
ATOM 2406 C CA . GLN A 1 304 ? 6.697 -2.346 12.296 1.00 63.97 304 GLN A CA 1
ATOM 2407 C C . GLN A 1 304 ? 8.185 -2.158 12.623 1.00 63.97 304 GLN A C 1
ATOM 2409 O O . GLN A 1 304 ? 8.635 -1.045 12.915 1.00 63.97 304 GLN A O 1
ATOM 2414 N N . LYS A 1 305 ? 8.965 -3.244 12.581 1.00 66.44 305 LYS A N 1
ATOM 2415 C CA . LYS A 1 305 ? 10.413 -3.186 12.797 1.00 66.44 305 LYS A CA 1
ATOM 2416 C C . LYS A 1 305 ? 11.080 -2.329 11.721 1.00 66.44 305 LYS A C 1
ATOM 2418 O O . LYS A 1 305 ? 11.876 -1.452 12.055 1.00 66.44 305 LYS A O 1
ATOM 2423 N N . VAL A 1 306 ? 10.678 -2.527 10.465 1.00 67.31 306 VAL A N 1
ATOM 2424 C CA . VAL A 1 306 ? 11.148 -1.735 9.323 1.00 67.31 306 VAL A CA 1
ATOM 2425 C C . VAL A 1 306 ? 10.774 -0.259 9.497 1.00 67.31 306 VAL A C 1
ATOM 2427 O O . VAL A 1 306 ? 11.647 0.594 9.385 1.00 67.31 306 VAL A O 1
ATOM 2430 N N . LEU A 1 307 ? 9.538 0.064 9.900 1.00 68.25 307 LEU A N 1
ATOM 2431 C CA . LEU A 1 307 ? 9.114 1.447 10.164 1.00 68.25 307 LEU A CA 1
ATOM 2432 C C . LEU A 1 307 ? 10.004 2.144 11.207 1.00 68.25 307 LEU A C 1
ATOM 2434 O O . LEU A 1 307 ? 10.355 3.312 11.045 1.00 68.25 307 LEU A O 1
ATOM 2438 N N . LYS A 1 308 ? 10.411 1.441 12.272 1.00 65.19 308 LYS A N 1
ATOM 2439 C CA . LYS A 1 308 ? 11.299 1.999 13.305 1.00 65.19 308 LYS A CA 1
ATOM 2440 C C . LYS A 1 308 ? 12.714 2.258 12.778 1.00 65.19 308 LYS A C 1
ATOM 2442 O O . LYS A 1 308 ? 13.298 3.291 13.106 1.00 65.19 308 LYS A O 1
ATOM 2447 N N . GLU A 1 309 ? 13.263 1.341 11.986 1.00 66.31 309 GLU A N 1
ATOM 2448 C CA . GLU A 1 309 ? 14.581 1.481 11.350 1.00 66.31 309 GLU A CA 1
ATOM 2449 C C . GLU A 1 309 ? 14.576 2.598 10.286 1.00 66.31 309 GLU A C 1
ATOM 2451 O O . GLU A 1 309 ? 15.485 3.431 10.245 1.00 66.31 309 GLU A O 1
ATOM 2456 N N . ASP A 1 310 ? 13.503 2.708 9.505 1.00 67.19 310 ASP A N 1
ATOM 2457 C CA . ASP A 1 310 ? 13.357 3.709 8.450 1.00 67.19 310 ASP A CA 1
ATOM 2458 C C . ASP A 1 310 ? 13.018 5.108 8.987 1.00 67.19 310 ASP A C 1
ATOM 2460 O O . ASP A 1 310 ? 13.527 6.100 8.465 1.00 67.19 310 ASP A O 1
ATOM 2464 N N . CYS A 1 311 ? 12.266 5.233 10.088 1.00 64.81 311 CYS A N 1
ATOM 2465 C CA . CYS A 1 311 ? 12.120 6.506 10.809 1.00 64.81 311 CYS A CA 1
ATOM 2466 C C . CYS A 1 311 ? 13.483 7.056 11.260 1.00 64.81 311 CYS A C 1
ATOM 2468 O O . CYS A 1 311 ? 13.720 8.265 11.201 1.00 64.81 311 CYS A O 1
ATOM 2470 N N . GLN A 1 312 ? 14.413 6.184 11.670 1.00 65.38 312 GLN A N 1
ATOM 2471 C CA . GLN A 1 312 ? 15.781 6.601 11.988 1.00 65.38 312 GLN A CA 1
ATOM 2472 C C . GLN A 1 312 ? 16.545 7.038 10.736 1.00 65.38 312 GLN A C 1
ATOM 2474 O O . GLN A 1 312 ? 17.293 8.015 10.801 1.00 65.38 312 GLN A O 1
ATOM 2479 N N . LEU A 1 313 ? 16.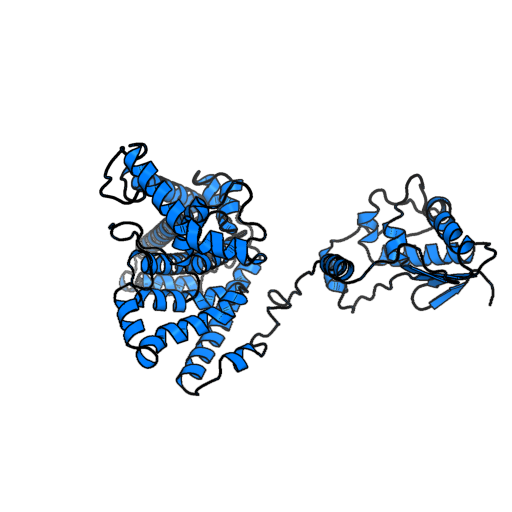373 6.350 9.604 1.00 67.88 313 LEU A N 1
ATOM 2480 C CA . LEU A 1 313 ? 16.970 6.751 8.327 1.00 67.88 313 LEU A CA 1
ATOM 2481 C C . LEU A 1 313 ? 16.441 8.118 7.868 1.00 67.88 313 LEU A C 1
ATOM 2483 O O . LEU A 1 313 ? 17.234 8.997 7.535 1.00 67.88 313 LEU A O 1
ATOM 2487 N N . PHE A 1 314 ? 15.125 8.333 7.923 1.00 66.62 314 PHE A N 1
ATOM 2488 C CA . PHE A 1 314 ? 14.489 9.602 7.571 1.00 66.62 314 PHE A CA 1
ATOM 2489 C C . PHE A 1 314 ? 14.912 10.738 8.508 1.00 66.62 314 PHE A C 1
ATOM 2491 O O . PHE A 1 314 ? 15.257 11.822 8.043 1.00 66.62 314 PHE A O 1
ATOM 2498 N N . SER A 1 315 ? 14.970 10.490 9.819 1.00 61.56 315 SER A N 1
ATOM 2499 C CA . SER A 1 315 ? 15.486 11.462 10.790 1.00 61.56 315 SER A CA 1
ATOM 2500 C C . SER A 1 315 ? 16.934 11.862 10.472 1.00 61.56 315 SER A C 1
ATOM 2502 O O . SER A 1 315 ? 17.255 13.052 10.428 1.00 61.56 315 SER A O 1
ATOM 2504 N N . LYS A 1 316 ? 17.802 10.888 10.158 1.00 65.88 316 LYS A N 1
ATOM 2505 C CA . LYS A 1 316 ? 19.188 11.149 9.730 1.00 65.88 316 LYS A CA 1
ATOM 2506 C C . LYS A 1 316 ? 19.242 11.954 8.429 1.00 65.88 316 LYS A C 1
ATOM 2508 O O . LYS A 1 316 ? 20.049 12.877 8.333 1.00 65.88 316 LYS A O 1
ATOM 2513 N N . LEU A 1 317 ? 18.384 11.635 7.458 1.00 67.50 317 LEU A N 1
ATOM 2514 C CA . LEU A 1 317 ? 18.273 12.355 6.188 1.00 67.50 317 LEU A CA 1
ATOM 2515 C C . LEU A 1 317 ? 17.866 13.815 6.412 1.00 67.50 317 LEU A C 1
ATOM 2517 O O . LEU A 1 317 ? 18.560 14.714 5.949 1.00 67.50 317 LEU A O 1
ATOM 2521 N N . PHE A 1 318 ? 16.798 14.056 7.176 1.00 63.44 318 PHE A N 1
ATOM 2522 C CA . PHE A 1 318 ? 16.309 15.398 7.492 1.00 63.44 318 PHE A CA 1
ATOM 2523 C C . PHE A 1 318 ? 17.395 16.254 8.158 1.00 63.44 318 PHE A C 1
ATOM 2525 O O . PHE A 1 318 ? 17.667 17.370 7.714 1.00 63.44 318 PHE A O 1
ATOM 2532 N N . ILE A 1 319 ? 18.084 15.705 9.166 1.00 62.34 319 ILE A N 1
ATOM 2533 C CA . ILE A 1 319 ? 19.194 16.388 9.846 1.00 62.34 319 ILE A CA 1
ATOM 2534 C C . ILE A 1 319 ? 20.348 16.669 8.872 1.00 62.34 319 ILE A C 1
ATOM 2536 O O . ILE A 1 319 ? 20.893 17.775 8.866 1.00 62.34 319 ILE A O 1
ATOM 2540 N N . SER A 1 320 ? 20.721 15.697 8.033 1.00 64.25 320 SER A N 1
ATOM 2541 C CA . SER A 1 320 ? 21.806 15.851 7.053 1.00 64.25 320 SER A CA 1
ATOM 2542 C C . SER A 1 320 ? 21.483 16.923 6.004 1.00 64.25 320 SER A C 1
ATOM 2544 O O . SER A 1 320 ? 22.340 17.744 5.674 1.00 64.25 320 SER A O 1
ATOM 2546 N N . CYS A 1 321 ? 20.234 16.986 5.535 1.00 65.19 321 CYS A N 1
ATOM 2547 C CA . CYS A 1 321 ? 19.785 17.995 4.580 1.00 65.19 321 CYS A CA 1
ATOM 2548 C C . CYS A 1 321 ? 19.762 19.407 5.172 1.00 65.19 321 CYS A C 1
ATOM 2550 O O . CYS A 1 321 ? 20.102 20.348 4.464 1.00 65.19 321 CYS A O 1
ATOM 2552 N N . GLN A 1 322 ? 19.384 19.568 6.446 1.00 62.69 322 GLN A N 1
ATOM 2553 C CA . GLN A 1 322 ? 19.327 20.893 7.073 1.00 62.69 322 GLN A CA 1
ATOM 2554 C C . GLN A 1 322 ? 20.691 21.426 7.524 1.00 62.69 322 GLN A C 1
ATOM 2556 O O . GLN A 1 322 ? 20.885 22.637 7.549 1.00 62.69 322 GLN A O 1
ATOM 2561 N N . SER A 1 323 ? 21.627 20.550 7.902 1.00 60.12 323 SER A N 1
ATOM 2562 C CA . SER A 1 323 ? 22.889 20.973 8.533 1.00 60.12 323 SER A CA 1
ATOM 2563 C C . SER A 1 323 ? 24.132 20.871 7.647 1.00 60.12 323 SER A C 1
ATOM 2565 O O . SER A 1 323 ? 25.141 21.490 7.976 1.00 60.12 323 SER A O 1
ATOM 2567 N N . ARG A 1 324 ? 24.103 20.086 6.558 1.00 62.06 324 ARG A N 1
ATOM 2568 C CA . ARG A 1 324 ? 25.318 19.744 5.790 1.00 62.06 324 ARG A CA 1
ATOM 2569 C C . ARG A 1 324 ? 25.239 20.005 4.287 1.00 62.06 324 ARG A C 1
ATOM 2571 O O . ARG A 1 324 ? 26.127 19.544 3.582 1.00 62.06 324 ARG A O 1
ATOM 2578 N N . GLU A 1 325 ? 24.192 20.677 3.799 1.00 65.56 325 GLU A N 1
ATOM 2579 C CA . GLU A 1 325 ? 23.971 20.896 2.353 1.00 65.56 325 GLU A CA 1
ATOM 2580 C C . GLU A 1 325 ? 24.122 19.595 1.535 1.00 65.56 325 GLU A C 1
ATOM 2582 O O . GLU A 1 325 ? 24.730 19.554 0.468 1.00 65.56 325 GLU A O 1
ATOM 2587 N N . CYS A 1 326 ? 23.613 18.483 2.074 1.00 66.25 326 CYS A N 1
ATOM 2588 C CA . CYS A 1 326 ? 23.784 17.167 1.470 1.00 66.25 326 CYS A CA 1
ATOM 2589 C C . CYS A 1 326 ? 23.047 17.070 0.121 1.00 66.25 326 CYS A C 1
ATOM 2591 O O . CYS A 1 326 ? 21.844 17.343 0.042 1.00 66.25 326 CYS A O 1
ATOM 2593 N N . ASP A 1 327 ? 23.757 16.634 -0.924 1.00 71.12 327 ASP A N 1
ATOM 2594 C CA . ASP A 1 327 ? 23.166 16.348 -2.231 1.00 71.12 327 ASP A CA 1
ATOM 2595 C C . ASP A 1 327 ? 22.306 15.075 -2.163 1.00 71.12 327 ASP A C 1
ATOM 2597 O O . ASP A 1 327 ? 22.809 13.951 -2.127 1.00 71.12 327 ASP A O 1
ATOM 2601 N N . LEU A 1 328 ? 20.982 15.261 -2.161 1.00 66.19 328 LEU A N 1
ATOM 2602 C CA . LEU A 1 328 ? 20.015 14.164 -2.164 1.00 66.19 328 LEU A CA 1
ATOM 2603 C C . LEU A 1 328 ? 20.108 13.284 -3.419 1.00 66.19 328 LEU A C 1
ATOM 2605 O O . LEU A 1 328 ? 19.786 12.102 -3.331 1.00 66.19 328 LEU A O 1
ATOM 2609 N N . GLN A 1 329 ? 20.541 13.819 -4.567 1.00 66.31 329 GLN A N 1
ATOM 2610 C CA . GLN A 1 329 ? 20.721 13.017 -5.782 1.00 66.31 329 GLN A CA 1
ATOM 2611 C C . GLN A 1 329 ? 21.880 12.037 -5.612 1.00 66.31 329 GLN A C 1
ATOM 2613 O O . GLN A 1 329 ? 21.745 10.864 -5.955 1.00 66.31 329 GLN A O 1
ATOM 2618 N N . GLU A 1 330 ? 22.992 12.493 -5.034 1.00 70.12 330 GLU A N 1
ATOM 2619 C CA . GLU A 1 330 ? 24.114 11.617 -4.698 1.00 70.12 330 GLU A CA 1
ATOM 2620 C C . GLU A 1 330 ? 23.748 10.649 -3.567 1.00 70.12 330 GLU A C 1
ATOM 2622 O O . GLU A 1 330 ? 24.082 9.472 -3.636 1.00 70.12 330 GLU A O 1
ATOM 2627 N N . PHE A 1 331 ? 22.995 11.089 -2.556 1.00 67.50 331 PHE A N 1
ATOM 2628 C CA . PHE A 1 331 ? 22.548 10.207 -1.475 1.00 67.50 331 PHE A CA 1
ATOM 2629 C C . PHE A 1 331 ? 21.673 9.053 -1.991 1.00 67.50 331 PHE A C 1
ATOM 2631 O O . PHE A 1 331 ? 21.951 7.891 -1.700 1.00 67.50 331 PHE A O 1
ATOM 2638 N N . PHE A 1 332 ? 20.642 9.347 -2.793 1.00 67.12 332 PHE A N 1
ATOM 2639 C CA . PHE A 1 332 ? 19.755 8.326 -3.368 1.00 67.12 332 PHE A CA 1
ATOM 2640 C C . PHE A 1 332 ? 20.380 7.545 -4.536 1.00 67.12 332 PHE A C 1
ATOM 2642 O O . PHE A 1 332 ? 19.774 6.578 -5.006 1.00 67.12 332 PHE A O 1
ATOM 2649 N N . ARG A 1 333 ? 21.584 7.921 -4.997 1.00 67.38 333 ARG A N 1
ATOM 2650 C CA . ARG A 1 333 ? 22.376 7.126 -5.950 1.00 67.38 333 ARG A CA 1
ATOM 2651 C C . ARG A 1 333 ? 22.904 5.838 -5.316 1.00 67.38 333 ARG A C 1
ATOM 2653 O O . ARG A 1 333 ? 23.092 4.855 -6.031 1.00 67.38 333 ARG A O 1
ATOM 2660 N N . HIS A 1 334 ? 23.127 5.834 -4.002 1.00 66.25 334 HIS A N 1
ATOM 2661 C CA . HIS A 1 334 ? 23.652 4.685 -3.264 1.00 66.25 334 HIS A CA 1
ATOM 2662 C C . HIS A 1 334 ? 22.535 3.932 -2.533 1.00 66.25 334 HIS A C 1
ATOM 2664 O O . HIS A 1 334 ? 21.493 4.495 -2.197 1.00 66.25 334 HIS A O 1
ATOM 2670 N N . GLU A 1 335 ? 22.737 2.634 -2.299 1.00 64.00 335 GLU A N 1
ATOM 2671 C CA . GLU A 1 335 ? 21.792 1.828 -1.524 1.00 64.00 335 GLU A CA 1
ATOM 2672 C C . GLU A 1 335 ? 21.939 2.153 -0.033 1.00 64.00 335 GLU A C 1
ATOM 2674 O O . GLU A 1 335 ? 23.012 1.976 0.542 1.00 64.00 335 GLU A O 1
ATOM 2679 N N . ASN A 1 336 ? 20.863 2.646 0.583 1.00 67.19 336 ASN A N 1
ATOM 2680 C CA . ASN A 1 336 ? 20.874 3.163 1.958 1.00 67.19 336 ASN A CA 1
ATOM 2681 C C . ASN A 1 336 ? 20.190 2.220 2.963 1.00 67.19 336 ASN A C 1
ATOM 2683 O O . ASN A 1 336 ? 20.046 2.566 4.136 1.00 67.19 336 ASN A O 1
ATOM 2687 N N . GLN A 1 337 ? 19.776 1.035 2.509 1.00 64.56 337 GLN A N 1
ATOM 2688 C CA . GLN A 1 337 ? 19.193 -0.030 3.325 1.00 64.56 337 GLN A CA 1
ATOM 2689 C C . GLN A 1 337 ? 20.111 -1.263 3.363 1.00 64.56 337 GLN A C 1
ATOM 2691 O O . GLN A 1 337 ? 21.001 -1.428 2.529 1.00 64.56 337 GLN A O 1
ATOM 2696 N N . SER A 1 338 ? 19.903 -2.155 4.340 1.00 65.75 338 SER A N 1
ATOM 2697 C CA . SER A 1 338 ? 20.711 -3.378 4.515 1.00 65.75 338 SER A CA 1
ATOM 2698 C C . SER A 1 338 ? 20.610 -4.361 3.345 1.00 65.75 338 SER A C 1
ATOM 2700 O O . SER A 1 338 ? 21.472 -5.224 3.181 1.00 65.75 338 SER A O 1
ATOM 2702 N N . PHE A 1 339 ? 19.561 -4.243 2.537 1.00 68.50 339 PHE A N 1
ATOM 2703 C CA . PHE A 1 339 ? 19.328 -5.028 1.335 1.00 68.50 339 PHE A CA 1
ATOM 2704 C C . PHE A 1 339 ? 18.737 -4.120 0.249 1.00 68.50 339 PHE A C 1
ATOM 2706 O O . PHE A 1 339 ? 17.930 -3.249 0.573 1.00 68.50 339 PHE A O 1
ATOM 2713 N N . PRO A 1 340 ? 19.100 -4.298 -1.037 1.00 66.31 340 PRO A N 1
ATOM 2714 C CA . PRO A 1 340 ? 18.611 -3.413 -2.079 1.00 66.31 340 PRO A CA 1
ATOM 2715 C C . PRO A 1 340 ? 17.122 -3.604 -2.330 1.00 66.31 340 PRO A C 1
ATOM 2717 O O . PRO A 1 340 ? 16.704 -4.651 -2.831 1.00 66.31 340 PRO A O 1
ATOM 2720 N N . ALA A 1 341 ? 16.326 -2.581 -2.036 1.00 61.50 341 ALA A N 1
ATOM 2721 C CA . ALA A 1 341 ? 14.874 -2.588 -2.208 1.00 61.50 341 ALA A CA 1
ATOM 2722 C C . ALA A 1 341 ? 14.446 -2.809 -3.679 1.00 61.50 341 ALA A C 1
ATOM 2724 O O . ALA A 1 341 ? 13.428 -3.432 -3.983 1.00 61.50 341 ALA A O 1
ATOM 2725 N N . ALA A 1 342 ? 15.290 -2.373 -4.623 1.00 61.47 342 ALA A N 1
ATOM 2726 C CA . ALA A 1 342 ? 15.108 -2.624 -6.054 1.00 61.47 342 ALA A CA 1
ATOM 2727 C C . ALA A 1 342 ? 15.306 -4.101 -6.452 1.00 61.47 342 ALA A C 1
ATOM 2729 O O . ALA A 1 342 ? 14.816 -4.530 -7.494 1.00 61.47 342 ALA A O 1
ATOM 2730 N N . LEU A 1 343 ? 16.037 -4.881 -5.650 1.00 61.00 343 LEU A N 1
ATOM 2731 C CA . LEU A 1 343 ? 16.367 -6.281 -5.939 1.00 61.00 343 LEU A CA 1
ATOM 2732 C C . LEU A 1 343 ? 15.665 -7.258 -4.994 1.00 61.00 343 LEU A C 1
ATOM 2734 O O . LEU A 1 343 ? 15.574 -8.442 -5.317 1.00 61.00 343 LEU A O 1
ATOM 2738 N N . SER A 1 344 ? 15.171 -6.787 -3.850 1.00 66.25 344 SER A N 1
ATOM 2739 C CA . SER A 1 344 ? 14.624 -7.625 -2.792 1.00 66.25 344 SER A CA 1
ATOM 2740 C C . SER A 1 344 ? 13.498 -6.957 -2.005 1.00 66.25 344 SER A C 1
ATOM 2742 O O . SER A 1 344 ? 13.408 -5.736 -1.924 1.00 66.25 344 SER A O 1
ATOM 2744 N N . ASP A 1 345 ? 12.661 -7.791 -1.402 1.00 62.25 345 ASP A N 1
ATOM 2745 C CA . ASP A 1 345 ? 11.618 -7.428 -0.455 1.00 62.25 345 ASP A CA 1
ATOM 2746 C C . ASP A 1 345 ? 11.931 -8.078 0.895 1.00 62.25 345 ASP A C 1
ATOM 2748 O O . ASP A 1 345 ? 11.983 -9.306 0.993 1.00 62.25 345 ASP A O 1
ATOM 2752 N N . SER A 1 346 ? 12.261 -7.273 1.909 1.00 62.22 346 SER A N 1
ATOM 2753 C CA . SER A 1 346 ? 12.714 -7.754 3.229 1.00 62.22 346 SER A CA 1
ATOM 2754 C C . SER A 1 346 ? 13.816 -8.830 3.140 1.00 62.22 346 SER A C 1
ATOM 2756 O O . SER A 1 346 ? 13.729 -9.901 3.743 1.00 62.22 346 SER A O 1
ATOM 2758 N N . GLY A 1 347 ? 14.834 -8.592 2.303 1.00 62.50 347 GLY A N 1
ATOM 2759 C CA . GLY A 1 347 ? 15.951 -9.520 2.076 1.00 62.50 347 GLY A CA 1
ATOM 2760 C C . GLY A 1 347 ? 15.657 -10.698 1.132 1.00 62.50 347 GLY A C 1
ATOM 2761 O O . GLY A 1 347 ? 16.562 -11.470 0.813 1.00 62.50 347 GLY A O 1
ATOM 2762 N N . LYS A 1 348 ? 14.426 -10.839 0.624 1.00 63.78 348 LYS A N 1
ATOM 2763 C CA . LYS A 1 348 ? 14.041 -11.873 -0.351 1.00 63.78 348 LYS A CA 1
ATOM 2764 C C . LYS A 1 348 ? 14.093 -11.320 -1.772 1.00 63.78 348 LYS A C 1
ATOM 2766 O O . LYS A 1 348 ? 13.354 -10.405 -2.092 1.00 63.78 348 LYS A O 1
ATOM 2771 N N . LEU A 1 349 ? 14.894 -11.914 -2.660 1.00 67.31 349 LEU A N 1
ATOM 2772 C CA . LEU A 1 349 ? 14.989 -11.458 -4.058 1.00 67.31 349 LEU A CA 1
ATOM 2773 C C . LEU A 1 349 ? 13.624 -11.443 -4.779 1.00 67.31 349 LEU A C 1
ATOM 2775 O O . LEU A 1 349 ? 12.866 -12.423 -4.696 1.00 67.31 349 LEU A O 1
ATOM 2779 N N . HIS A 1 350 ? 13.367 -10.361 -5.523 1.00 65.62 350 HIS A N 1
ATOM 2780 C CA . HIS A 1 350 ? 12.220 -10.218 -6.426 1.00 65.62 350 HIS A CA 1
ATOM 2781 C C . HIS A 1 350 ? 12.283 -11.258 -7.551 1.00 65.62 350 HIS A C 1
ATOM 2783 O O . HIS A 1 350 ? 13.349 -11.575 -8.085 1.00 65.62 350 HIS A O 1
ATOM 2789 N N . THR A 1 351 ? 11.132 -11.802 -7.949 1.00 63.50 351 THR A N 1
ATOM 2790 C CA . THR A 1 351 ? 11.053 -12.737 -9.080 1.00 63.50 351 THR A CA 1
ATOM 2791 C C . THR A 1 351 ? 10.889 -11.979 -10.393 1.00 63.50 351 THR A C 1
ATOM 2793 O O . THR A 1 351 ? 9.914 -11.252 -10.555 1.00 63.50 351 THR A O 1
ATOM 2796 N N . CYS A 1 352 ? 11.786 -12.186 -11.359 1.00 61.00 352 CYS A N 1
ATOM 2797 C CA . CYS A 1 352 ? 11.655 -11.604 -12.696 1.00 61.00 352 CYS A CA 1
ATOM 2798 C C . CYS A 1 352 ? 10.978 -12.566 -13.689 1.00 61.00 352 CYS A C 1
ATOM 2800 O O . CYS A 1 352 ? 11.211 -13.780 -13.667 1.00 61.00 352 CYS A O 1
ATOM 2802 N N . GLN A 1 353 ? 10.180 -12.022 -14.611 1.00 62.44 353 GLN A N 1
ATOM 2803 C CA . GLN A 1 353 ? 9.664 -12.765 -15.762 1.00 62.44 353 GLN A CA 1
ATOM 2804 C C . GLN A 1 353 ? 10.662 -12.685 -16.922 1.00 62.44 353 GLN A C 1
ATOM 2806 O O . GLN A 1 353 ? 10.505 -11.897 -17.848 1.00 62.44 353 GLN A O 1
ATOM 2811 N N . LYS A 1 354 ? 11.696 -13.534 -16.880 1.00 68.75 354 LYS A N 1
ATOM 2812 C CA . LYS A 1 354 ? 12.741 -13.609 -17.923 1.00 68.75 354 LYS A CA 1
ATOM 2813 C C . LYS A 1 354 ? 12.226 -13.627 -19.378 1.00 68.75 354 LYS A C 1
ATOM 2815 O O . LYS A 1 354 ? 12.875 -12.985 -20.197 1.00 68.75 354 LYS A O 1
ATOM 2820 N N . PRO A 1 355 ? 11.102 -14.294 -19.721 1.00 70.25 355 PRO A N 1
ATOM 2821 C CA . PRO A 1 355 ? 10.604 -14.319 -21.099 1.00 70.25 355 PRO A CA 1
ATOM 2822 C C . PRO A 1 355 ? 10.235 -12.946 -21.675 1.00 70.25 355 PRO A C 1
ATOM 2824 O O . PRO A 1 355 ? 10.294 -12.777 -22.885 1.00 70.25 355 PRO A O 1
ATOM 2827 N N . GLN A 1 356 ? 9.910 -11.952 -20.839 1.00 73.38 356 GLN A N 1
ATOM 2828 C CA . GLN A 1 356 ? 9.576 -10.606 -21.322 1.00 73.38 356 GLN A CA 1
ATOM 2829 C C . GLN A 1 356 ? 10.759 -9.934 -22.036 1.00 73.38 356 GLN A C 1
ATOM 2831 O O . GLN A 1 356 ? 10.557 -9.199 -22.993 1.00 73.38 356 GLN A O 1
ATOM 2836 N N . LEU A 1 357 ? 11.996 -10.223 -21.612 1.00 73.94 357 LEU A N 1
ATOM 2837 C CA . LEU A 1 357 ? 13.195 -9.704 -22.274 1.00 73.94 357 LEU A CA 1
ATOM 2838 C C . LEU A 1 357 ? 13.418 -10.335 -23.650 1.00 73.94 357 LEU A C 1
ATOM 2840 O O . LEU A 1 357 ? 13.930 -9.664 -24.536 1.00 73.94 357 LEU A O 1
ATOM 2844 N N . ALA A 1 358 ? 13.036 -11.604 -23.832 1.00 76.00 358 ALA A N 1
ATOM 2845 C CA . ALA A 1 358 ? 13.183 -12.279 -25.118 1.00 76.00 358 ALA A CA 1
ATOM 2846 C C . ALA A 1 358 ? 12.317 -11.606 -26.191 1.00 76.00 358 ALA A C 1
ATOM 2848 O O . ALA A 1 358 ? 12.845 -11.262 -27.240 1.00 76.00 358 ALA A O 1
ATOM 2849 N N . ALA A 1 359 ? 11.051 -11.307 -25.877 1.00 77.75 359 ALA A N 1
ATOM 2850 C CA . ALA A 1 359 ? 10.151 -10.592 -26.787 1.00 77.75 359 ALA A CA 1
ATOM 2851 C C . ALA A 1 359 ? 10.706 -9.213 -27.190 1.00 77.75 359 ALA A C 1
ATOM 2853 O O . ALA A 1 359 ? 10.715 -8.862 -28.362 1.00 77.75 359 ALA A O 1
ATOM 2854 N N . ILE A 1 360 ? 11.258 -8.466 -26.226 1.00 80.38 360 ILE A N 1
ATOM 2855 C CA . ILE A 1 360 ? 11.888 -7.166 -26.499 1.00 80.38 360 ILE A CA 1
ATOM 2856 C C . ILE A 1 360 ? 13.092 -7.321 -27.438 1.00 80.38 360 ILE A C 1
ATOM 2858 O O . ILE A 1 360 ? 13.293 -6.492 -28.317 1.00 80.38 360 ILE A O 1
ATOM 2862 N N . PHE A 1 361 ? 13.918 -8.356 -27.258 1.00 79.69 361 PHE A N 1
ATOM 2863 C CA . PHE A 1 361 ? 15.067 -8.578 -28.137 1.00 79.69 361 PHE A CA 1
ATOM 2864 C C . PHE A 1 361 ? 14.668 -9.064 -29.532 1.00 79.69 361 PHE A C 1
ATOM 2866 O O . PHE A 1 361 ? 15.313 -8.666 -30.499 1.00 79.69 361 PHE A O 1
ATOM 2873 N N . GLU A 1 362 ? 13.621 -9.882 -29.645 1.00 81.50 362 GLU A N 1
ATOM 2874 C CA . GLU A 1 362 ? 13.067 -10.329 -30.929 1.00 81.50 362 GLU A CA 1
ATOM 2875 C C . GLU A 1 362 ? 12.562 -9.143 -31.765 1.00 81.50 362 GLU A C 1
ATOM 2877 O O . GLU A 1 362 ? 12.842 -9.087 -32.958 1.00 81.50 362 GLU A O 1
ATOM 2882 N N . ASP A 1 363 ? 11.938 -8.139 -31.141 1.00 81.88 363 ASP A N 1
ATOM 2883 C CA . ASP A 1 363 ? 11.493 -6.917 -31.832 1.00 81.88 363 ASP A CA 1
ATOM 2884 C C . ASP A 1 363 ? 12.656 -6.040 -32.340 1.00 81.88 363 ASP A C 1
ATOM 2886 O O . ASP A 1 363 ? 12.487 -5.221 -33.246 1.00 81.88 363 ASP A O 1
ATOM 2890 N N . LEU A 1 364 ? 13.850 -6.191 -31.757 1.00 85.88 364 LEU A N 1
ATOM 2891 C CA . LEU A 1 364 ? 15.031 -5.381 -32.074 1.00 85.88 364 LEU A CA 1
ATOM 2892 C C . LEU A 1 364 ? 15.950 -6.022 -33.121 1.00 85.88 364 LEU A C 1
ATOM 2894 O O . LEU A 1 364 ? 16.909 -5.377 -33.556 1.00 85.88 364 LEU A O 1
ATOM 2898 N N . VAL A 1 365 ? 15.700 -7.274 -33.514 1.00 83.94 365 VAL A N 1
ATOM 2899 C CA . VAL A 1 365 ? 16.589 -8.030 -34.403 1.00 83.94 365 VAL A CA 1
ATOM 2900 C C . VAL A 1 365 ? 15.781 -8.728 -35.500 1.00 83.94 365 VAL A C 1
ATOM 2902 O O . VAL A 1 365 ? 14.839 -9.452 -35.195 1.00 83.94 365 VAL A O 1
ATOM 2905 N N . PRO A 1 366 ? 16.156 -8.591 -36.786 1.00 78.38 366 PRO A N 1
ATOM 2906 C CA . PRO A 1 366 ? 15.546 -9.388 -37.841 1.00 78.38 366 PRO A CA 1
ATOM 2907 C C . PRO A 1 366 ? 15.870 -10.870 -37.624 1.00 78.38 366 PRO A C 1
ATOM 2909 O O . PRO A 1 366 ? 17.032 -11.284 -37.677 1.00 78.38 366 PRO A O 1
ATOM 2912 N N . LEU A 1 367 ? 14.835 -11.667 -37.368 1.00 75.88 367 LEU A N 1
ATOM 2913 C CA . LEU A 1 367 ? 14.962 -13.112 -37.224 1.00 75.88 367 LEU A CA 1
ATOM 2914 C C . LEU A 1 367 ? 15.230 -13.744 -38.602 1.00 75.88 367 LEU A C 1
ATOM 2916 O O . LEU A 1 367 ? 14.551 -13.400 -39.569 1.00 75.88 367 LEU A O 1
ATOM 2920 N N . PRO A 1 368 ? 16.212 -14.650 -38.729 1.00 75.88 368 PRO A N 1
ATOM 2921 C CA . PRO A 1 368 ? 16.469 -15.329 -39.991 1.00 75.88 368 PRO A CA 1
ATOM 2922 C C . PRO A 1 368 ? 15.329 -16.300 -40.340 1.00 75.88 368 PRO A C 1
ATOM 2924 O O . PRO A 1 368 ? 14.921 -17.108 -39.509 1.00 75.88 368 PRO A O 1
ATOM 2927 N N . ASP A 1 369 ? 14.876 -16.275 -41.598 1.00 75.50 369 ASP A N 1
ATOM 2928 C CA . ASP A 1 369 ? 13.794 -17.140 -42.112 1.00 75.50 369 ASP A CA 1
ATOM 2929 C C . ASP A 1 369 ? 14.187 -18.623 -42.233 1.00 75.50 369 ASP A C 1
ATOM 2931 O O . ASP A 1 369 ? 13.339 -19.499 -42.417 1.00 75.50 369 ASP A O 1
ATOM 2935 N N . THR A 1 370 ? 15.485 -18.922 -42.169 1.00 79.38 370 THR A N 1
ATOM 2936 C CA . THR A 1 370 ? 16.019 -20.273 -42.346 1.00 79.38 370 THR A CA 1
ATOM 2937 C C . THR A 1 370 ? 16.921 -20.663 -41.192 1.00 79.38 370 THR A C 1
ATOM 2939 O O . THR A 1 370 ? 17.803 -19.901 -40.796 1.00 79.38 370 THR A O 1
ATOM 2942 N N . GLU A 1 371 ? 16.746 -21.892 -40.714 1.00 74.25 371 GLU A N 1
ATOM 2943 C CA . GLU A 1 371 ? 17.624 -22.494 -39.717 1.00 74.25 371 GLU A CA 1
ATOM 2944 C C . GLU A 1 371 ? 19.075 -22.546 -40.239 1.00 74.25 371 GLU A C 1
ATOM 2946 O O . GLU A 1 371 ? 19.303 -22.975 -41.378 1.00 74.25 371 GLU A O 1
ATOM 2951 N N . PRO A 1 372 ? 20.070 -22.108 -39.447 1.00 78.06 372 PRO A N 1
ATOM 2952 C CA . PRO A 1 372 ? 21.463 -22.161 -39.863 1.00 78.06 372 PRO A CA 1
ATOM 2953 C C . PRO A 1 372 ? 21.911 -23.611 -40.067 1.00 78.06 372 PRO A C 1
ATOM 2955 O O . PRO A 1 372 ? 21.558 -24.507 -39.299 1.00 78.06 372 PRO A O 1
ATOM 2958 N N . LYS A 1 373 ? 22.736 -23.842 -41.094 1.00 83.06 373 LYS A N 1
ATOM 2959 C CA . LYS A 1 373 ? 23.446 -25.118 -41.231 1.00 83.06 373 LYS A CA 1
ATOM 2960 C C . LYS A 1 373 ? 24.421 -25.248 -40.066 1.00 83.06 373 LYS A C 1
ATOM 2962 O O . LYS A 1 373 ? 25.249 -24.361 -39.868 1.00 83.06 373 LYS A O 1
ATOM 2967 N N . ALA A 1 374 ? 24.308 -26.335 -39.319 1.00 87.62 374 ALA A N 1
ATOM 2968 C CA . ALA A 1 374 ? 25.168 -26.627 -38.188 1.00 87.62 374 ALA A CA 1
ATOM 2969 C C . ALA A 1 374 ? 25.578 -28.097 -38.227 1.00 87.62 374 ALA A C 1
ATOM 2971 O O . ALA A 1 374 ? 24.756 -28.960 -38.531 1.00 87.62 374 ALA A O 1
ATOM 2972 N N . ASP A 1 375 ? 26.835 -28.360 -37.884 1.00 91.81 375 ASP A N 1
ATOM 2973 C CA . ASP A 1 375 ? 27.379 -29.719 -37.793 1.00 91.81 375 ASP A CA 1
ATOM 2974 C C . ASP A 1 375 ? 27.030 -30.364 -36.442 1.00 91.81 375 ASP A C 1
ATOM 2976 O O . ASP A 1 375 ? 26.990 -31.586 -36.306 1.00 91.81 375 ASP A O 1
ATOM 2980 N N . GLY A 1 376 ? 26.710 -29.544 -35.433 1.00 92.75 376 GLY A N 1
ATOM 2981 C CA . GLY A 1 376 ? 26.339 -30.005 -34.103 1.00 92.75 376 GLY A CA 1
ATOM 2982 C C . GLY A 1 376 ? 25.198 -29.219 -33.467 1.00 92.75 376 GLY A C 1
ATOM 2983 O O . GLY A 1 376 ? 24.948 -28.063 -33.810 1.00 92.75 376 GLY A O 1
ATOM 2984 N N . ILE A 1 377 ? 24.526 -29.854 -32.508 1.00 93.75 377 ILE A N 1
ATOM 2985 C CA . ILE A 1 377 ? 23.469 -29.250 -31.694 1.00 93.75 377 ILE A CA 1
ATOM 2986 C C . ILE A 1 377 ? 23.720 -29.509 -30.207 1.00 93.75 377 ILE A C 1
ATOM 2988 O O . ILE A 1 377 ? 24.068 -30.620 -29.815 1.00 93.75 377 ILE A O 1
ATOM 2992 N N . ILE A 1 378 ? 23.498 -28.487 -29.378 1.00 95.12 378 ILE A N 1
ATOM 2993 C CA . ILE A 1 378 ? 23.512 -28.600 -27.917 1.00 95.12 378 ILE A CA 1
ATOM 2994 C C . ILE A 1 378 ? 22.084 -28.412 -27.417 1.00 95.12 378 ILE A C 1
ATOM 2996 O O . ILE A 1 378 ? 21.441 -27.404 -27.710 1.00 95.12 378 ILE A O 1
ATOM 3000 N N . ILE A 1 379 ? 21.589 -29.382 -26.659 1.00 93.50 379 ILE A N 1
ATOM 3001 C CA . ILE A 1 379 ? 20.224 -29.422 -26.152 1.00 93.50 379 ILE A CA 1
ATOM 3002 C C . ILE A 1 379 ? 20.267 -29.354 -24.628 1.00 93.50 379 ILE A C 1
ATOM 3004 O O . ILE A 1 379 ? 20.917 -30.167 -23.970 1.00 93.50 379 ILE A O 1
ATOM 3008 N N . ASP A 1 380 ? 19.520 -28.408 -24.060 1.00 94.62 380 ASP A N 1
ATOM 3009 C CA . ASP A 1 380 ? 19.204 -28.405 -22.633 1.00 94.62 380 ASP A CA 1
ATOM 3010 C C . ASP A 1 380 ? 18.315 -29.620 -22.317 1.00 94.62 380 ASP A C 1
ATOM 3012 O O . ASP A 1 380 ? 17.109 -29.643 -22.590 1.00 94.62 380 ASP A O 1
ATOM 3016 N N . GLY A 1 381 ? 18.935 -30.649 -21.745 1.00 93.44 381 GLY A N 1
ATOM 3017 C CA . GLY A 1 381 ? 18.307 -31.911 -21.387 1.00 93.44 381 GLY A CA 1
ATOM 3018 C C . GLY A 1 381 ? 17.247 -31.746 -20.302 1.00 93.44 381 GLY A C 1
ATOM 3019 O O . GLY A 1 381 ? 16.204 -32.397 -20.366 1.00 93.44 381 GLY A O 1
ATOM 3020 N N . SER A 1 382 ? 17.441 -30.840 -19.339 1.00 91.38 382 SER A N 1
ATOM 3021 C CA . SER A 1 382 ? 16.417 -30.551 -18.329 1.00 91.38 382 SER A CA 1
ATOM 3022 C C . SER A 1 382 ? 15.148 -30.016 -18.984 1.00 91.38 382 SER A C 1
ATOM 3024 O O . SER A 1 382 ? 14.039 -30.450 -18.653 1.00 91.38 382 SER A O 1
ATOM 3026 N N . THR A 1 383 ? 15.294 -29.084 -19.925 1.00 90.50 383 THR A N 1
ATOM 3027 C CA . THR A 1 383 ? 14.170 -28.509 -20.672 1.00 90.50 383 THR A CA 1
ATOM 3028 C C . THR A 1 383 ? 13.513 -29.553 -21.578 1.00 90.50 383 THR A C 1
ATOM 3030 O O . THR A 1 383 ? 12.285 -29.668 -21.569 1.00 90.50 383 THR A O 1
ATOM 3033 N N . LEU A 1 384 ? 14.301 -30.382 -22.270 1.00 92.25 384 LEU A N 1
ATOM 3034 C CA . LEU A 1 384 ? 13.805 -31.485 -23.101 1.00 92.25 384 LEU A CA 1
ATOM 3035 C C . LEU A 1 384 ? 12.932 -32.472 -22.303 1.00 92.25 384 LEU A C 1
ATOM 3037 O O . LEU A 1 384 ? 11.849 -32.853 -22.732 1.00 92.25 384 LEU A O 1
ATOM 3041 N N . ILE A 1 385 ? 13.353 -32.860 -21.099 1.00 94.06 385 ILE A N 1
ATOM 3042 C CA . ILE A 1 385 ? 12.584 -33.792 -20.257 1.00 94.06 385 ILE A CA 1
ATOM 3043 C C . ILE A 1 385 ? 11.325 -33.146 -19.664 1.00 94.06 385 ILE A C 1
ATOM 3045 O O . ILE A 1 385 ? 10.326 -33.825 -19.409 1.00 94.06 385 ILE A O 1
ATOM 3049 N N . ASN A 1 386 ? 11.328 -31.826 -19.469 1.00 90.19 386 ASN A N 1
ATOM 3050 C CA . ASN A 1 386 ? 10.110 -31.107 -19.101 1.00 90.19 386 ASN A CA 1
ATOM 3051 C C . ASN A 1 386 ? 9.098 -31.054 -20.258 1.00 90.19 386 ASN A C 1
ATOM 3053 O O . ASN A 1 386 ? 7.894 -31.094 -19.994 1.00 90.19 386 ASN A O 1
ATOM 3057 N N . SER A 1 387 ? 9.560 -30.971 -21.512 1.00 90.06 387 SER A N 1
ATOM 3058 C CA . SER A 1 387 ? 8.690 -30.935 -22.696 1.00 90.06 387 SER A CA 1
ATOM 3059 C C . SER A 1 387 ? 8.210 -32.316 -23.156 1.00 90.06 387 SER A C 1
ATOM 3061 O O . SER A 1 387 ? 7.221 -32.399 -23.886 1.00 90.06 387 SER A O 1
ATOM 3063 N N . LEU A 1 388 ? 8.837 -33.394 -22.676 1.00 91.62 388 LEU A N 1
ATOM 3064 C CA . LEU A 1 388 ? 8.485 -34.784 -22.974 1.00 91.62 388 LEU A CA 1
ATOM 3065 C C . LEU A 1 388 ? 7.914 -35.512 -21.744 1.00 91.62 388 LEU A C 1
ATOM 3067 O O . LEU A 1 388 ? 8.553 -36.413 -21.211 1.00 91.62 388 LEU A O 1
ATOM 3071 N N . PRO A 1 389 ? 6.714 -35.168 -21.241 1.00 92.44 389 PRO A N 1
ATOM 3072 C CA . PRO A 1 389 ? 6.113 -35.949 -20.171 1.00 92.44 389 PRO A CA 1
ATOM 3073 C C . PRO A 1 389 ? 5.783 -37.376 -20.659 1.00 92.44 389 PRO A C 1
ATOM 3075 O O . PRO A 1 389 ? 5.313 -37.536 -21.790 1.00 92.44 389 PRO A O 1
ATOM 3078 N N . PRO A 1 390 ? 5.945 -38.399 -19.802 1.00 90.12 390 PRO A N 1
ATOM 3079 C CA . PRO A 1 390 ? 5.572 -39.775 -20.113 1.00 90.12 390 PRO A CA 1
ATOM 3080 C C . PRO A 1 390 ? 4.105 -39.869 -20.542 1.00 90.12 390 PRO A C 1
ATOM 3082 O O . PRO A 1 390 ? 3.217 -39.407 -19.819 1.00 90.12 390 PRO A O 1
ATOM 3085 N N . ARG A 1 391 ? 3.845 -40.467 -21.711 1.00 83.69 391 ARG A N 1
ATOM 3086 C CA . ARG A 1 391 ? 2.484 -40.583 -22.259 1.00 83.69 391 ARG A CA 1
ATOM 3087 C C . ARG A 1 391 ? 1.824 -41.896 -21.852 1.00 83.69 391 ARG A C 1
ATOM 3089 O O . ARG A 1 391 ? 0.933 -41.917 -21.007 1.00 83.69 391 ARG A O 1
ATOM 3096 N N . THR A 1 392 ? 2.268 -42.995 -22.457 1.00 84.31 392 THR A N 1
ATOM 3097 C CA . THR A 1 392 ? 1.733 -44.351 -22.235 1.00 84.31 392 THR A CA 1
ATOM 3098 C C . THR A 1 392 ? 2.672 -45.240 -21.423 1.00 84.31 392 THR A C 1
ATOM 3100 O O . THR A 1 392 ? 2.269 -46.321 -20.993 1.00 84.31 392 THR A O 1
ATOM 3103 N N . SER A 1 393 ? 3.901 -44.778 -21.203 1.00 89.31 393 SER A N 1
ATOM 3104 C CA . SER A 1 393 ? 4.976 -45.490 -20.515 1.00 89.31 393 SER A CA 1
ATOM 3105 C C . SER A 1 393 ? 4.646 -45.729 -19.042 1.00 89.31 393 SER A C 1
ATOM 3107 O O . SER A 1 393 ? 4.333 -44.803 -18.288 1.00 89.31 393 SER A O 1
ATOM 3109 N N . LYS A 1 394 ? 4.704 -46.992 -18.616 1.00 90.62 394 LYS A N 1
ATOM 3110 C CA . LYS A 1 394 ? 4.403 -47.431 -17.247 1.00 90.62 394 LYS A CA 1
ATOM 3111 C C . LYS A 1 394 ? 5.651 -47.449 -16.372 1.00 90.62 394 LYS A C 1
ATOM 3113 O O . LYS A 1 394 ? 5.538 -47.198 -15.167 1.00 90.62 394 LYS A O 1
ATOM 3118 N N . THR A 1 395 ? 6.813 -47.739 -16.953 1.00 95.56 395 THR A N 1
ATOM 3119 C CA . THR A 1 395 ? 8.111 -47.791 -16.260 1.00 95.56 395 THR A CA 1
ATOM 3120 C C . THR A 1 395 ? 9.089 -46.746 -16.793 1.00 95.56 395 THR A C 1
ATOM 3122 O O . THR A 1 395 ? 8.892 -46.196 -17.877 1.00 95.56 395 THR A O 1
ATOM 3125 N N . PHE A 1 396 ? 10.124 -46.417 -16.013 1.00 94.69 396 PHE A N 1
ATOM 3126 C CA . PHE A 1 396 ? 11.152 -45.474 -16.465 1.00 94.69 396 PHE A CA 1
ATOM 3127 C C . PHE A 1 396 ? 11.953 -46.013 -17.658 1.00 94.69 396 PHE A C 1
ATOM 3129 O O . PHE A 1 396 ? 12.366 -45.221 -18.501 1.00 94.69 396 PHE A O 1
ATOM 3136 N N . ASP A 1 397 ? 12.127 -47.334 -17.763 1.00 95.62 397 ASP A N 1
ATOM 3137 C CA . ASP A 1 397 ? 12.739 -47.961 -18.939 1.00 95.62 397 ASP A CA 1
ATOM 3138 C C . ASP A 1 397 ? 11.877 -47.791 -20.199 1.00 95.62 397 ASP A C 1
ATOM 3140 O O . ASP A 1 397 ? 12.374 -47.331 -21.226 1.00 95.62 397 ASP A O 1
ATOM 3144 N N . GLU A 1 398 ? 10.564 -48.041 -20.096 1.00 95.44 398 GLU A N 1
ATOM 3145 C CA . GLU A 1 398 ? 9.617 -47.766 -21.186 1.00 95.44 398 GLU A CA 1
ATOM 3146 C C . GLU A 1 398 ? 9.629 -46.281 -21.568 1.00 95.44 398 GLU A C 1
ATOM 3148 O O . GLU A 1 398 ? 9.651 -45.953 -22.748 1.00 95.44 398 GLU A O 1
ATOM 3153 N N . TYR A 1 399 ? 9.677 -45.377 -20.584 1.00 96.00 399 TYR A N 1
ATOM 3154 C CA . TYR A 1 399 ? 9.734 -43.934 -20.828 1.00 96.00 399 TYR A CA 1
ATOM 3155 C C . TYR A 1 399 ? 10.990 -43.527 -21.607 1.00 96.00 399 TYR A C 1
ATOM 3157 O O . TYR A 1 399 ? 10.902 -42.785 -22.586 1.00 96.00 399 TYR A O 1
ATOM 3165 N N . ALA A 1 400 ? 12.160 -44.040 -21.219 1.00 95.88 400 ALA A N 1
ATOM 3166 C CA . ALA A 1 400 ? 13.386 -43.784 -21.963 1.00 95.88 400 ALA A CA 1
ATOM 3167 C C . ALA A 1 400 ? 13.257 -44.293 -23.408 1.00 95.88 400 ALA A C 1
ATOM 3169 O O . ALA A 1 400 ? 13.476 -43.528 -24.347 1.00 95.88 400 ALA A O 1
ATOM 3170 N N . ALA A 1 401 ? 12.847 -45.551 -23.585 1.00 94.19 401 ALA A N 1
ATOM 3171 C CA . ALA A 1 401 ? 12.789 -46.205 -24.888 1.00 94.19 401 ALA A CA 1
ATOM 3172 C C . ALA A 1 401 ? 11.737 -45.615 -25.843 1.00 94.19 401 ALA A C 1
ATOM 3174 O O . ALA A 1 401 ? 11.985 -45.550 -27.046 1.00 94.19 401 ALA A O 1
ATOM 3175 N N . LEU A 1 402 ? 10.575 -45.205 -25.328 1.00 92.81 402 LEU A N 1
ATOM 3176 C CA . LEU A 1 402 ? 9.429 -44.794 -26.145 1.00 92.81 402 LEU A CA 1
ATOM 3177 C C . LEU A 1 402 ? 9.312 -43.278 -26.316 1.00 92.81 402 LEU A C 1
ATOM 3179 O O . LEU A 1 402 ? 8.867 -42.830 -27.370 1.00 92.81 402 LEU A O 1
ATOM 3183 N N . ASP A 1 403 ? 9.691 -42.490 -25.307 1.00 91.75 403 ASP A N 1
ATOM 3184 C CA . ASP A 1 403 ? 9.457 -41.041 -25.307 1.00 91.75 403 ASP A CA 1
ATOM 3185 C C . ASP A 1 403 ? 10.759 -40.237 -25.527 1.00 91.75 403 ASP A C 1
ATOM 3187 O O . ASP A 1 403 ? 10.767 -39.247 -26.264 1.00 91.75 403 ASP A O 1
ATOM 3191 N N . VAL A 1 404 ? 11.880 -40.659 -24.925 1.00 94.38 404 VAL A N 1
ATOM 3192 C CA . VAL A 1 404 ? 13.129 -39.867 -24.909 1.00 94.38 404 VAL A CA 1
ATOM 3193 C C . VAL A 1 404 ? 14.082 -40.230 -26.050 1.00 94.38 404 VAL A C 1
ATOM 3195 O O . VAL A 1 404 ? 14.431 -39.364 -26.855 1.00 94.38 404 VAL A O 1
ATOM 3198 N N . LEU A 1 405 ? 14.511 -41.494 -26.141 1.00 94.88 405 LEU A N 1
ATOM 3199 C CA . LEU A 1 405 ? 15.525 -41.923 -27.114 1.00 94.88 405 LEU A CA 1
ATOM 3200 C C . LEU A 1 405 ? 15.103 -41.687 -28.576 1.00 94.88 405 LEU A C 1
ATOM 3202 O O . LEU A 1 405 ? 15.944 -41.214 -29.341 1.00 94.88 405 LEU A O 1
ATOM 3206 N N . PRO A 1 406 ? 13.836 -41.913 -28.990 1.00 94.19 406 PRO A N 1
ATOM 3207 C CA . PRO A 1 406 ? 13.407 -41.610 -30.356 1.00 94.19 406 PRO A CA 1
ATOM 3208 C C . PRO A 1 406 ? 13.538 -40.124 -30.699 1.00 94.19 406 PRO A C 1
ATOM 3210 O O . PRO A 1 406 ? 13.916 -39.778 -31.814 1.00 94.19 406 PRO A O 1
ATOM 3213 N N . THR A 1 407 ? 13.290 -39.237 -29.733 1.00 93.25 407 THR A N 1
ATOM 3214 C CA . THR A 1 407 ? 13.443 -37.791 -29.929 1.00 93.25 407 THR A CA 1
ATOM 3215 C C . THR A 1 407 ? 14.912 -37.420 -30.142 1.00 93.25 407 THR A C 1
ATOM 3217 O O . THR A 1 407 ? 15.237 -36.680 -31.066 1.00 93.25 407 THR A O 1
ATOM 3220 N N . ILE A 1 408 ? 15.823 -37.986 -29.346 1.00 93.88 408 ILE A N 1
ATOM 3221 C CA . ILE A 1 408 ? 17.273 -37.776 -29.507 1.00 93.88 408 ILE A CA 1
ATOM 3222 C C . ILE A 1 408 ? 17.769 -38.375 -30.831 1.00 93.88 408 ILE A C 1
ATOM 3224 O O . ILE A 1 408 ? 18.605 -37.773 -31.506 1.00 93.88 408 ILE A O 1
ATOM 3228 N N . GLN A 1 409 ? 17.209 -39.511 -31.256 1.00 93.62 409 GLN A N 1
ATOM 3229 C CA . GLN A 1 409 ? 17.539 -40.139 -32.534 1.00 93.62 409 GLN A CA 1
ATOM 3230 C C . GLN A 1 409 ? 17.286 -39.192 -33.714 1.00 93.62 409 GLN A C 1
ATOM 3232 O O . GLN A 1 409 ? 18.115 -39.125 -34.621 1.00 93.62 409 GLN A O 1
ATOM 3237 N N . VAL A 1 410 ? 16.186 -38.431 -33.691 1.00 92.62 410 VAL A N 1
ATOM 3238 C CA . VAL A 1 410 ? 15.870 -37.438 -34.734 1.00 92.62 410 VAL A CA 1
ATOM 3239 C C . VAL A 1 410 ? 16.975 -36.386 -34.841 1.00 92.62 410 VAL A C 1
ATOM 3241 O O . VAL A 1 410 ? 17.442 -36.108 -35.944 1.00 92.62 410 VAL A O 1
ATOM 3244 N N . TYR A 1 411 ? 17.445 -35.853 -33.711 1.00 91.88 411 TYR A N 1
ATOM 3245 C CA . TYR A 1 411 ? 18.535 -34.874 -33.698 1.00 91.88 411 TYR A CA 1
ATOM 3246 C C . TYR A 1 411 ? 19.859 -35.490 -34.153 1.00 91.88 411 TYR A C 1
ATOM 3248 O O . TYR A 1 411 ? 20.481 -34.977 -35.078 1.00 91.88 411 TYR A O 1
ATOM 3256 N N . SER A 1 412 ? 20.242 -36.643 -33.605 1.00 91.81 412 SER A N 1
ATOM 3257 C CA . SER A 1 412 ? 21.488 -37.320 -33.997 1.00 91.81 412 SER A CA 1
ATOM 3258 C C . SER A 1 412 ? 21.513 -37.763 -35.464 1.00 91.81 412 SER A C 1
ATOM 3260 O O . SER A 1 412 ? 22.581 -37.920 -36.036 1.00 91.81 412 SER A O 1
ATOM 3262 N N . SER A 1 413 ? 20.355 -37.941 -36.109 1.00 90.62 413 SER A N 1
ATOM 3263 C CA . SER A 1 413 ? 20.291 -38.245 -37.546 1.00 90.62 413 SER A CA 1
ATOM 3264 C C . SER A 1 413 ? 20.433 -36.991 -38.418 1.00 90.62 413 SER A C 1
ATOM 3266 O O . SER A 1 413 ? 20.783 -37.102 -39.590 1.00 90.62 413 SER A O 1
ATOM 3268 N N . LYS A 1 414 ? 20.143 -35.807 -37.861 1.00 90.50 414 LYS A N 1
ATOM 3269 C CA . LYS A 1 414 ? 20.216 -34.509 -38.546 1.00 90.50 414 LYS A CA 1
ATOM 3270 C C . LYS A 1 414 ? 21.586 -33.838 -38.394 1.00 90.50 414 LYS A C 1
ATOM 3272 O O . LYS A 1 414 ? 22.019 -33.176 -39.331 1.00 90.50 414 LYS A O 1
ATOM 3277 N N . TYR A 1 415 ? 22.244 -34.002 -37.246 1.00 92.19 415 TYR A N 1
ATOM 3278 C CA . TYR A 1 415 ? 23.532 -33.377 -36.922 1.00 92.19 415 TYR A CA 1
ATOM 3279 C C . TYR A 1 415 ? 24.626 -34.435 -36.747 1.00 92.19 415 TYR A C 1
ATOM 3281 O O . TYR A 1 415 ? 24.353 -35.528 -36.251 1.00 92.19 415 TYR A O 1
ATOM 3289 N N . GLU A 1 416 ? 25.868 -34.106 -37.105 1.00 93.69 416 GLU A N 1
ATOM 3290 C CA . GLU A 1 416 ? 27.031 -34.986 -36.911 1.00 93.69 416 GLU A CA 1
ATOM 3291 C C . GLU A 1 416 ? 27.343 -35.191 -35.420 1.00 93.69 416 GLU A C 1
ATOM 3293 O O . GLU A 1 416 ? 27.810 -36.259 -35.016 1.00 93.69 416 GLU A O 1
ATOM 3298 N N . ARG A 1 417 ? 27.033 -34.186 -34.588 1.00 94.94 417 ARG A N 1
ATOM 3299 C CA . ARG A 1 417 ? 27.188 -34.234 -33.129 1.00 94.94 417 ARG A CA 1
ATOM 3300 C C . ARG A 1 417 ? 25.944 -33.727 -32.396 1.00 94.94 417 ARG A C 1
ATOM 3302 O O . ARG A 1 417 ? 25.430 -32.653 -32.689 1.00 94.94 417 ARG A O 1
ATOM 3309 N N . THR A 1 418 ? 25.470 -34.474 -31.402 1.00 95.88 418 THR A N 1
ATOM 3310 C CA . THR A 1 418 ? 24.374 -34.054 -30.508 1.00 95.88 418 THR A CA 1
ATOM 3311 C C . THR A 1 418 ? 24.833 -34.086 -29.054 1.00 95.88 418 THR A C 1
ATOM 3313 O O . THR A 1 418 ? 25.125 -35.157 -28.530 1.00 95.88 418 THR A O 1
ATOM 3316 N N . ASP A 1 419 ? 24.870 -32.932 -28.389 1.00 96.00 419 ASP A N 1
ATOM 3317 C CA . ASP A 1 419 ? 25.206 -32.802 -26.969 1.00 96.00 419 ASP A CA 1
ATOM 3318 C C . ASP A 1 419 ? 23.934 -32.599 -26.129 1.00 96.00 419 ASP A C 1
ATOM 3320 O O . ASP A 1 419 ? 23.200 -31.631 -26.321 1.00 96.00 419 ASP A O 1
ATOM 3324 N N . ILE A 1 420 ? 23.674 -33.485 -25.167 1.00 96.75 420 ILE A N 1
ATOM 3325 C CA . ILE A 1 420 ? 22.568 -33.377 -24.208 1.00 96.75 420 ILE A CA 1
ATOM 3326 C C . ILE A 1 420 ? 23.124 -32.945 -22.848 1.00 96.75 420 ILE A C 1
ATOM 3328 O O . ILE A 1 420 ? 23.879 -33.679 -22.209 1.00 96.75 420 ILE A O 1
ATOM 3332 N N . VAL A 1 421 ? 22.730 -31.761 -22.383 1.00 96.56 421 VAL A N 1
ATOM 3333 C CA . VAL A 1 421 ? 23.261 -31.154 -21.154 1.00 96.56 421 VAL A CA 1
ATOM 3334 C C . VAL A 1 421 ? 22.187 -31.128 -20.070 1.00 96.56 421 VAL A C 1
ATOM 3336 O O . VAL A 1 421 ? 21.195 -30.414 -20.184 1.00 96.56 421 VAL A O 1
ATOM 3339 N N . PHE A 1 422 ? 22.380 -31.899 -19.005 1.00 95.44 422 PHE A N 1
ATOM 3340 C CA . PHE A 1 422 ? 21.510 -31.940 -17.831 1.00 95.44 422 PHE A CA 1
ATOM 3341 C C . PHE A 1 422 ? 21.992 -30.978 -16.736 1.00 95.44 422 PHE A C 1
ATOM 3343 O O . PHE A 1 422 ? 23.189 -30.794 -16.523 1.00 95.44 422 PHE A O 1
ATOM 3350 N N . ASP A 1 423 ? 21.050 -30.378 -16.000 1.00 90.06 423 ASP A N 1
ATOM 3351 C CA . ASP A 1 423 ? 21.380 -29.518 -14.856 1.00 90.06 423 ASP A CA 1
ATOM 3352 C C . ASP A 1 423 ? 21.993 -30.303 -13.686 1.00 90.06 423 ASP A C 1
ATOM 3354 O O . ASP A 1 423 ? 21.520 -31.382 -13.324 1.00 90.06 423 ASP A O 1
ATOM 3358 N N . VAL A 1 424 ? 22.913 -29.652 -12.962 1.00 88.31 424 VAL A N 1
ATOM 3359 C CA . VAL A 1 424 ? 23.411 -30.116 -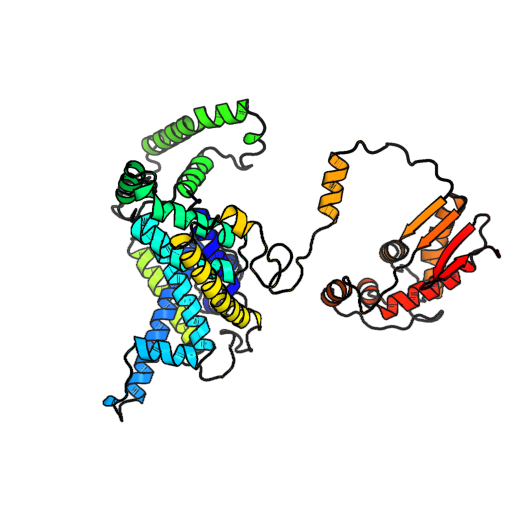11.657 1.00 88.31 424 VAL A CA 1
ATOM 3360 C C . VAL A 1 424 ? 22.791 -29.302 -10.515 1.00 88.31 424 VAL A C 1
ATOM 3362 O O . VAL A 1 424 ? 22.968 -28.085 -10.392 1.00 88.31 424 VAL A O 1
ATOM 3365 N N . TYR A 1 425 ? 22.076 -29.978 -9.614 1.00 84.56 425 TYR A N 1
ATOM 3366 C CA . TYR A 1 425 ? 21.321 -29.338 -8.532 1.00 84.56 425 TYR A CA 1
ATOM 3367 C C . TYR A 1 425 ? 22.129 -29.183 -7.235 1.00 84.56 425 TYR A C 1
ATOM 3369 O O . TYR A 1 425 ? 21.882 -29.858 -6.240 1.00 84.56 425 TYR A O 1
ATOM 3377 N N . ARG A 1 426 ? 23.037 -28.202 -7.190 1.00 83.00 426 ARG A N 1
ATOM 3378 C CA . ARG A 1 426 ? 23.836 -27.897 -5.984 1.00 83.00 426 ARG A CA 1
ATOM 3379 C C . ARG A 1 426 ? 23.002 -27.241 -4.873 1.00 83.00 426 ARG A C 1
ATOM 3381 O O . ARG A 1 426 ? 22.195 -26.347 -5.154 1.00 83.00 426 ARG A O 1
ATOM 3388 N N . LYS A 1 427 ? 23.215 -27.649 -3.612 1.00 77.38 427 LYS A N 1
ATOM 3389 C CA . LYS A 1 427 ? 22.535 -27.075 -2.428 1.00 77.38 427 LYS A CA 1
ATOM 3390 C C . LYS A 1 427 ? 22.945 -25.618 -2.170 1.00 77.38 427 LYS A C 1
ATOM 3392 O O . LYS A 1 427 ? 22.079 -24.781 -1.959 1.00 77.38 427 LYS A O 1
ATOM 3397 N N . ALA A 1 428 ? 24.232 -25.291 -2.292 1.00 76.56 428 ALA A N 1
ATOM 3398 C CA . ALA A 1 428 ? 24.776 -23.946 -2.068 1.00 76.56 428 ALA A CA 1
ATOM 3399 C C . ALA A 1 428 ? 24.714 -23.031 -3.315 1.00 76.56 428 ALA A C 1
ATOM 3401 O O . ALA A 1 428 ? 25.676 -22.348 -3.647 1.00 76.56 428 ALA A O 1
ATOM 3402 N N . SER A 1 429 ? 23.608 -23.050 -4.065 1.00 80.00 429 SER A N 1
ATOM 3403 C CA . SER A 1 429 ? 23.439 -22.225 -5.275 1.00 80.00 429 SER A CA 1
ATOM 3404 C C . SER A 1 429 ? 22.458 -21.081 -5.030 1.00 80.00 429 SER A C 1
ATOM 3406 O O . SER A 1 429 ? 21.439 -21.290 -4.379 1.00 80.00 429 SER A O 1
ATOM 3408 N N . LEU A 1 430 ? 22.675 -19.925 -5.668 1.00 70.12 430 LEU A N 1
ATOM 3409 C CA . LEU A 1 430 ? 21.713 -18.809 -5.705 1.00 70.12 430 LEU A CA 1
ATOM 3410 C C . LEU A 1 430 ? 20.308 -19.243 -6.176 1.00 70.12 430 LEU A C 1
ATOM 3412 O O . LEU A 1 430 ? 19.304 -18.672 -5.766 1.00 70.12 430 LEU A O 1
ATOM 3416 N N . LYS A 1 431 ? 20.205 -20.301 -6.997 1.00 72.88 431 LYS A N 1
ATOM 3417 C CA . LYS A 1 431 ? 18.915 -20.868 -7.436 1.00 72.88 431 LYS A CA 1
ATOM 3418 C C . LYS A 1 431 ? 18.274 -21.818 -6.413 1.00 72.88 431 LYS A C 1
ATOM 3420 O O . LYS A 1 431 ? 17.196 -22.345 -6.684 1.00 72.88 431 LYS A O 1
ATOM 3425 N N . ALA A 1 432 ? 18.924 -22.151 -5.295 1.00 74.81 432 ALA A N 1
ATOM 3426 C CA . ALA A 1 432 ? 18.369 -23.059 -4.281 1.00 74.81 432 ALA A CA 1
ATOM 3427 C C . ALA A 1 432 ? 17.088 -22.503 -3.660 1.00 74.81 432 ALA A C 1
ATOM 3429 O O . ALA A 1 432 ? 16.085 -23.211 -3.605 1.00 74.81 432 ALA A O 1
ATOM 3430 N N . GLU A 1 433 ? 17.078 -21.217 -3.324 1.00 69.75 433 GLU A N 1
ATOM 3431 C CA . GLU A 1 433 ? 15.897 -20.585 -2.743 1.00 69.75 433 GLU A CA 1
ATOM 3432 C C . GLU A 1 433 ? 14.762 -20.400 -3.760 1.00 69.75 433 GLU A C 1
ATOM 3434 O O . GLU A 1 433 ? 13.594 -20.643 -3.466 1.00 69.75 433 GLU A O 1
ATOM 3439 N N . THR A 1 434 ? 15.075 -20.085 -5.021 1.00 68.25 434 THR A N 1
ATOM 3440 C CA . THR A 1 434 ? 14.047 -20.069 -6.077 1.00 68.25 434 THR A CA 1
ATOM 3441 C C . THR A 1 434 ? 13.399 -21.446 -6.265 1.00 68.25 434 THR A C 1
ATOM 3443 O O . THR A 1 434 ? 12.234 -21.530 -6.650 1.00 68.25 434 THR A O 1
ATOM 3446 N N . ARG A 1 435 ? 14.139 -22.535 -6.011 1.00 73.56 435 ARG A N 1
ATOM 3447 C CA . ARG A 1 435 ? 13.614 -23.906 -6.072 1.00 73.56 435 ARG A CA 1
ATOM 3448 C C . ARG A 1 435 ? 12.738 -24.232 -4.862 1.00 73.56 435 ARG A C 1
ATOM 3450 O O . ARG A 1 435 ? 11.674 -24.803 -5.075 1.00 73.56 435 ARG A O 1
ATOM 3457 N N . SER A 1 436 ? 13.112 -23.826 -3.643 1.00 68.00 436 SER A N 1
ATOM 3458 C CA . SER A 1 436 ? 12.293 -24.072 -2.441 1.00 68.00 436 SER A CA 1
ATOM 3459 C C . SER A 1 436 ? 10.917 -23.401 -2.528 1.00 68.00 436 SER A C 1
ATOM 3461 O O . SER A 1 436 ? 9.910 -24.009 -2.168 1.00 68.00 436 SER A O 1
ATOM 3463 N N . ARG A 1 437 ? 10.839 -22.203 -3.125 1.00 67.81 437 ARG A N 1
ATOM 3464 C CA . ARG A 1 437 ? 9.570 -21.486 -3.358 1.00 67.81 437 ARG A CA 1
ATOM 3465 C C . ARG A 1 437 ? 8.613 -22.182 -4.338 1.00 67.81 437 ARG A C 1
ATOM 3467 O O . ARG A 1 437 ? 7.427 -21.880 -4.333 1.00 67.81 437 ARG A O 1
ATOM 3474 N N . ARG A 1 438 ? 9.082 -23.120 -5.176 1.00 67.62 438 ARG A N 1
ATOM 3475 C CA . ARG A 1 438 ? 8.227 -23.874 -6.127 1.00 67.62 438 ARG A CA 1
ATOM 3476 C C . ARG A 1 438 ? 7.439 -25.017 -5.461 1.00 67.62 438 ARG A C 1
ATOM 3478 O O . ARG A 1 438 ? 6.648 -25.680 -6.140 1.00 67.62 438 ARG A O 1
ATOM 3485 N N . GLY A 1 439 ? 7.626 -25.221 -4.155 1.00 64.00 439 GLY A N 1
ATOM 3486 C CA . GLY A 1 439 ? 6.984 -26.262 -3.354 1.00 64.00 439 GLY A CA 1
ATOM 3487 C C . GLY A 1 439 ? 7.723 -27.603 -3.397 1.00 64.00 439 GLY A C 1
ATOM 3488 O O . GLY A 1 439 ? 8.595 -27.824 -4.237 1.00 64.00 439 GLY A O 1
ATOM 3489 N N . LEU A 1 440 ? 7.357 -28.507 -2.487 1.00 67.56 440 LEU A N 1
ATOM 3490 C CA . LEU A 1 440 ? 7.979 -29.826 -2.350 1.00 67.56 440 LEU A CA 1
ATOM 3491 C C . LEU A 1 440 ? 7.356 -30.838 -3.324 1.00 67.56 440 LEU A C 1
ATOM 3493 O O . LEU A 1 440 ? 6.134 -30.915 -3.474 1.00 67.56 440 LEU A O 1
ATOM 3497 N N . GLY A 1 441 ? 8.206 -31.602 -4.012 1.00 72.50 441 GLY A N 1
ATOM 3498 C CA . GLY A 1 441 ? 7.801 -32.753 -4.818 1.00 72.50 441 GLY A CA 1
ATOM 3499 C C . GLY A 1 441 ? 7.802 -34.039 -3.991 1.00 72.50 441 GLY A C 1
ATOM 3500 O O . GLY A 1 441 ? 8.507 -34.148 -2.992 1.00 72.50 441 GLY A O 1
ATOM 3501 N N . ALA A 1 442 ? 7.030 -35.045 -4.407 1.00 77.94 442 ALA A N 1
ATOM 3502 C CA . ALA A 1 442 ? 7.096 -36.358 -3.771 1.00 77.94 442 ALA A CA 1
ATOM 3503 C C . ALA A 1 442 ? 8.367 -37.098 -4.219 1.00 77.94 442 ALA A C 1
ATOM 3505 O O . ALA A 1 442 ? 8.566 -37.347 -5.414 1.00 77.94 442 ALA A O 1
ATOM 3506 N N . ARG A 1 443 ? 9.217 -37.486 -3.263 1.00 86.31 443 ARG A N 1
ATOM 3507 C CA . ARG A 1 443 ? 10.411 -38.291 -3.541 1.00 86.31 443 ARG A CA 1
ATOM 3508 C C . ARG A 1 443 ? 10.014 -39.651 -4.119 1.00 86.31 443 ARG A C 1
ATOM 3510 O O . ARG A 1 443 ? 9.155 -40.346 -3.576 1.00 86.31 443 ARG A O 1
ATOM 3517 N N . ARG A 1 444 ? 10.653 -40.049 -5.218 1.00 86.88 444 ARG A N 1
ATOM 3518 C CA . ARG A 1 444 ? 10.462 -41.355 -5.852 1.00 86.88 444 ARG A CA 1
ATOM 3519 C C . ARG A 1 444 ? 11.747 -41.807 -6.525 1.00 86.88 444 ARG A C 1
ATOM 3521 O O . ARG A 1 444 ? 12.275 -41.103 -7.376 1.00 86.88 444 ARG A O 1
ATOM 3528 N N . ARG A 1 445 ? 12.212 -43.000 -6.161 1.00 89.62 445 ARG A N 1
ATOM 3529 C CA . ARG A 1 445 ? 13.429 -43.579 -6.730 1.00 89.62 445 ARG A CA 1
ATOM 3530 C C . ARG A 1 445 ? 13.251 -43.902 -8.217 1.00 89.62 445 ARG A C 1
ATOM 3532 O O . ARG A 1 445 ? 12.215 -44.459 -8.591 1.00 89.62 445 ARG A O 1
ATOM 3539 N N . VAL A 1 446 ? 14.261 -43.592 -9.029 1.00 91.69 446 VAL A N 1
ATOM 3540 C CA . VAL A 1 446 ? 14.314 -43.961 -10.454 1.00 91.69 446 VAL A CA 1
ATOM 3541 C C . VAL A 1 446 ? 15.074 -45.276 -10.623 1.00 91.69 446 VAL A C 1
ATOM 3543 O O . VAL A 1 446 ? 16.232 -45.391 -10.234 1.00 91.69 446 VAL A O 1
ATOM 3546 N N . THR A 1 447 ? 14.408 -46.286 -11.180 1.00 92.00 447 THR A N 1
ATOM 3547 C CA . THR A 1 447 ? 14.977 -47.600 -11.533 1.00 92.00 447 THR A CA 1
ATOM 3548 C C . THR A 1 447 ? 14.300 -48.113 -12.801 1.00 92.00 447 THR A C 1
ATOM 3550 O O . THR A 1 447 ? 13.185 -47.680 -13.092 1.00 92.00 447 THR A O 1
ATOM 3553 N N . ASP A 1 448 ? 14.914 -49.064 -13.519 1.00 88.69 448 ASP A N 1
ATOM 3554 C CA . ASP A 1 448 ? 14.380 -49.597 -14.788 1.00 88.69 448 ASP A CA 1
ATOM 3555 C C . ASP A 1 448 ? 12.895 -50.005 -14.681 1.00 88.69 448 ASP A C 1
ATOM 3557 O O . ASP A 1 448 ? 12.041 -49.510 -15.415 1.00 88.69 448 ASP A O 1
ATOM 3561 N N . ASN A 1 449 ? 12.569 -50.836 -13.684 1.00 91.12 449 ASN A N 1
ATOM 3562 C CA . ASN A 1 449 ? 11.211 -51.340 -13.426 1.00 91.12 449 ASN A CA 1
ATOM 3563 C C . ASN A 1 449 ? 10.356 -50.403 -12.550 1.00 91.12 449 ASN A C 1
ATOM 3565 O O . ASN A 1 449 ? 9.229 -50.739 -12.174 1.00 91.12 449 ASN A O 1
ATOM 3569 N N . GLY A 1 450 ? 10.893 -49.243 -12.166 1.00 89.06 450 GLY A N 1
ATOM 3570 C CA . GLY A 1 450 ? 10.208 -48.268 -11.327 1.00 89.06 450 GLY A CA 1
ATOM 3571 C C . GLY A 1 450 ? 9.027 -47.641 -12.063 1.00 89.06 450 GLY A C 1
ATOM 3572 O O . GLY A 1 450 ? 9.150 -47.228 -13.214 1.00 89.06 450 GLY A O 1
ATOM 3573 N N . LYS A 1 451 ? 7.869 -47.548 -11.397 1.00 90.25 451 LYS A N 1
ATOM 3574 C CA . LYS A 1 451 ? 6.667 -46.951 -11.997 1.00 90.25 451 LYS A CA 1
ATOM 3575 C C . LYS A 1 451 ? 6.801 -45.440 -12.141 1.00 90.25 451 LYS A C 1
ATOM 3577 O O . LYS A 1 451 ? 6.970 -44.721 -11.146 1.00 90.25 451 LYS A O 1
ATOM 3582 N N . VAL A 1 452 ? 6.574 -44.966 -13.358 1.00 91.00 452 VAL A N 1
ATOM 3583 C CA . VAL A 1 452 ? 6.529 -43.541 -13.673 1.00 91.00 452 VAL A CA 1
ATOM 3584 C C . VAL A 1 452 ? 5.389 -42.867 -12.889 1.00 91.00 452 VAL A C 1
ATOM 3586 O O . VAL A 1 452 ? 4.294 -43.427 -12.754 1.00 91.00 452 VAL A O 1
ATOM 3589 N N . PRO A 1 453 ? 5.616 -41.691 -12.281 1.00 88.94 453 PRO A N 1
ATOM 3590 C CA . PRO A 1 453 ? 4.588 -40.990 -11.523 1.00 88.94 453 PRO A CA 1
ATOM 3591 C C . PRO A 1 453 ? 3.528 -40.362 -12.427 1.00 88.94 453 PRO A C 1
ATOM 3593 O O . PRO A 1 453 ? 3.841 -39.729 -13.427 1.00 88.94 453 PRO A O 1
ATOM 3596 N N . ARG A 1 454 ? 2.261 -40.445 -11.997 1.00 84.31 454 ARG A N 1
ATOM 3597 C CA . ARG A 1 454 ? 1.132 -39.790 -12.684 1.00 84.31 454 ARG A CA 1
ATOM 3598 C C . ARG A 1 454 ? 1.269 -38.265 -12.719 1.00 84.31 454 ARG A C 1
ATOM 3600 O O . ARG A 1 454 ? 0.881 -37.636 -13.692 1.00 84.31 454 ARG A O 1
ATOM 3607 N N . ASN A 1 455 ? 1.809 -37.665 -11.656 1.00 87.88 455 ASN A N 1
ATOM 3608 C CA . ASN A 1 455 ? 2.038 -36.222 -11.581 1.00 87.88 455 ASN A CA 1
ATOM 3609 C C . ASN A 1 455 ? 3.506 -35.896 -11.897 1.00 87.88 455 ASN A C 1
ATOM 3611 O O . ASN A 1 455 ? 4.314 -35.669 -10.994 1.00 87.88 455 ASN A O 1
ATOM 3615 N N . TRP A 1 456 ? 3.839 -35.888 -13.191 1.00 89.81 456 TRP A N 1
ATOM 3616 C CA . TRP A 1 456 ? 5.198 -35.637 -13.688 1.00 89.81 456 TRP A CA 1
ATOM 3617 C C . TRP A 1 456 ? 5.761 -34.288 -13.225 1.00 89.81 456 TRP A C 1
ATOM 3619 O O . TRP A 1 456 ? 6.894 -34.202 -12.758 1.00 89.81 456 TRP A O 1
ATOM 3629 N N . ARG A 1 457 ? 4.931 -33.235 -13.246 1.00 87.88 457 ARG A N 1
ATOM 3630 C CA . ARG A 1 457 ? 5.331 -31.894 -12.790 1.00 87.88 457 ARG A CA 1
ATOM 3631 C C . ARG A 1 457 ? 5.727 -31.880 -11.317 1.00 87.88 457 ARG A C 1
ATOM 3633 O O . ARG A 1 457 ? 6.707 -31.238 -10.967 1.00 87.88 457 ARG A O 1
ATOM 3640 N N . SER A 1 458 ? 4.977 -32.569 -10.455 1.00 87.44 458 SER A N 1
ATOM 3641 C CA . SER A 1 458 ? 5.326 -32.691 -9.033 1.00 87.44 458 SER A CA 1
ATOM 3642 C C . SER A 1 458 ? 6.610 -33.498 -8.836 1.00 87.44 458 SER A C 1
ATOM 3644 O O . SER A 1 458 ? 7.454 -33.111 -8.034 1.00 87.44 458 SER A O 1
ATOM 3646 N N . PHE A 1 459 ? 6.801 -34.570 -9.608 1.00 90.31 459 PHE A N 1
ATOM 3647 C CA . PHE A 1 459 ? 8.012 -35.386 -9.549 1.00 90.31 459 PHE A CA 1
ATOM 3648 C C . PHE A 1 459 ? 9.280 -34.584 -9.883 1.00 90.31 459 PHE A C 1
ATOM 3650 O O . PHE A 1 459 ? 10.254 -34.670 -9.136 1.00 90.31 459 PHE A O 1
ATOM 3657 N N . LEU A 1 460 ? 9.239 -33.751 -10.931 1.00 90.12 460 LEU A N 1
ATOM 3658 C CA . LEU A 1 460 ? 10.360 -32.897 -11.347 1.00 90.12 460 LEU A CA 1
ATOM 3659 C C . LEU A 1 460 ? 10.607 -31.685 -10.424 1.00 90.12 460 LEU A C 1
ATOM 3661 O O . LEU A 1 460 ? 11.609 -30.983 -10.575 1.00 90.12 460 LEU A O 1
ATOM 3665 N N . ARG A 1 461 ? 9.731 -31.405 -9.450 1.00 88.12 461 ARG A N 1
ATOM 3666 C CA . ARG A 1 461 ? 10.015 -30.375 -8.432 1.00 88.12 461 ARG A CA 1
ATOM 3667 C C . ARG A 1 461 ? 11.070 -30.830 -7.433 1.00 88.12 461 ARG A C 1
ATOM 3669 O O . ARG A 1 461 ? 11.768 -29.976 -6.894 1.00 88.12 461 ARG A O 1
ATOM 3676 N N . GLU A 1 462 ? 11.227 -32.138 -7.241 1.00 87.56 462 GLU A N 1
ATOM 3677 C CA . GLU A 1 462 ? 12.202 -32.676 -6.301 1.00 87.56 462 GLU A CA 1
ATOM 3678 C C . GLU A 1 462 ? 13.586 -32.844 -6.945 1.00 87.56 462 GLU A C 1
ATOM 3680 O O . GLU A 1 462 ? 13.719 -33.415 -8.029 1.00 87.56 462 GLU A O 1
ATOM 3685 N N . ASN A 1 463 ? 14.624 -32.302 -6.302 1.00 88.19 463 ASN A N 1
ATOM 3686 C CA . ASN A 1 463 ? 15.973 -32.261 -6.868 1.00 88.19 463 ASN A CA 1
ATOM 3687 C C . ASN A 1 463 ? 16.584 -33.659 -6.970 1.00 88.19 463 ASN A C 1
ATOM 3689 O O . ASN A 1 463 ? 17.132 -33.983 -8.020 1.00 88.19 463 ASN A O 1
ATOM 3693 N N . ASP A 1 464 ? 16.415 -34.498 -5.946 1.00 88.81 464 ASP A N 1
ATOM 3694 C CA . ASP A 1 464 ? 16.981 -35.852 -5.946 1.00 88.81 464 ASP A CA 1
ATOM 3695 C C . ASP A 1 464 ? 16.363 -36.727 -7.046 1.00 88.81 464 ASP A C 1
ATOM 3697 O O . ASP A 1 464 ? 17.050 -37.525 -7.680 1.00 88.81 464 ASP A O 1
ATOM 3701 N N . ASN A 1 465 ? 15.067 -36.543 -7.323 1.00 92.56 465 ASN A N 1
ATOM 3702 C CA . ASN A 1 465 ? 14.377 -37.240 -8.409 1.00 92.56 465 ASN A CA 1
ATOM 3703 C C . ASN A 1 465 ? 14.969 -36.892 -9.778 1.00 92.56 465 ASN A C 1
ATOM 3705 O O . ASN A 1 465 ? 15.132 -37.773 -10.617 1.00 92.56 465 ASN A O 1
ATOM 3709 N N . LYS A 1 466 ? 15.267 -35.608 -10.013 1.00 91.94 466 LYS A N 1
ATOM 3710 C CA . LYS A 1 466 ? 15.857 -35.160 -11.278 1.00 91.94 466 LYS A CA 1
ATOM 3711 C C . LYS A 1 466 ? 17.281 -35.660 -11.435 1.00 91.94 466 LYS A C 1
ATOM 3713 O O . LYS A 1 466 ? 17.598 -36.169 -12.498 1.00 91.94 466 LYS A O 1
ATOM 3718 N N . THR A 1 467 ? 18.098 -35.571 -10.385 1.00 92.19 467 THR A N 1
ATOM 3719 C CA . THR A 1 467 ? 19.466 -36.102 -10.407 1.00 92.19 467 THR A CA 1
ATOM 3720 C C . THR A 1 467 ? 19.463 -37.590 -10.767 1.00 92.19 467 THR A C 1
ATOM 3722 O O . THR A 1 467 ? 20.147 -37.997 -11.701 1.00 92.19 467 THR A O 1
ATOM 3725 N N . GLU A 1 468 ? 18.627 -38.399 -10.103 1.00 94.31 468 GLU A N 1
ATOM 3726 C CA . GLU A 1 468 ? 18.506 -39.826 -10.430 1.00 94.31 468 GLU A CA 1
ATOM 3727 C C . GLU A 1 468 ? 17.977 -40.066 -11.850 1.00 94.31 468 GLU A C 1
ATOM 3729 O O . GLU A 1 468 ? 18.495 -40.933 -12.553 1.00 94.31 468 GLU A O 1
ATOM 3734 N N . LEU A 1 469 ? 16.973 -39.302 -12.296 1.00 95.56 469 LEU A N 1
ATOM 3735 C CA . LEU A 1 469 ? 16.418 -39.433 -13.644 1.00 95.56 469 LEU A CA 1
ATOM 3736 C C . LEU A 1 469 ? 17.448 -39.090 -14.723 1.00 95.56 469 LEU A C 1
ATOM 3738 O O . LEU A 1 469 ? 17.546 -39.801 -15.716 1.00 95.56 469 LEU A O 1
ATOM 3742 N N . PHE A 1 470 ? 18.201 -38.008 -14.549 1.00 96.44 470 PHE A N 1
ATOM 3743 C CA . PHE A 1 470 ? 19.179 -37.549 -15.531 1.00 96.44 470 PHE A CA 1
ATOM 3744 C C . PHE A 1 470 ? 20.344 -38.527 -15.644 1.00 96.44 470 PHE A C 1
ATOM 3746 O O . PHE A 1 470 ? 20.718 -38.887 -16.757 1.00 96.44 470 PHE A O 1
ATOM 3753 N N . ASN A 1 471 ? 20.827 -39.061 -14.520 1.00 95.31 471 ASN A N 1
ATOM 3754 C CA . ASN A 1 471 ? 21.827 -40.128 -14.523 1.00 95.31 471 ASN A CA 1
ATOM 3755 C C . ASN A 1 471 ? 21.309 -41.397 -15.213 1.00 95.31 471 ASN A C 1
ATOM 3757 O O . ASN A 1 471 ? 22.009 -41.979 -16.040 1.00 95.31 471 ASN A O 1
ATOM 3761 N N . PHE A 1 472 ? 20.069 -41.796 -14.912 1.00 96.12 472 PHE A N 1
ATOM 3762 C CA . PHE A 1 472 ? 19.418 -42.939 -15.549 1.00 96.12 472 PHE A CA 1
ATOM 3763 C C . PHE A 1 472 ? 19.303 -42.761 -17.068 1.00 96.12 472 PHE A C 1
ATOM 3765 O O . PHE A 1 472 ? 19.624 -43.671 -17.828 1.00 96.12 472 PHE A O 1
ATOM 3772 N N . LEU A 1 473 ? 18.865 -41.586 -17.525 1.00 96.56 473 LEU A N 1
ATOM 3773 C CA . LEU A 1 473 ? 18.723 -41.293 -18.948 1.00 96.56 473 LEU A CA 1
ATOM 3774 C C . LEU A 1 473 ? 20.076 -41.190 -19.647 1.00 96.56 473 LEU A C 1
ATOM 3776 O O . LEU A 1 473 ? 20.206 -41.729 -20.740 1.00 96.56 473 LEU A O 1
ATOM 3780 N N . ALA A 1 474 ? 21.086 -40.579 -19.021 1.00 96.00 474 ALA A N 1
ATOM 3781 C CA . ALA A 1 474 ? 22.447 -40.547 -19.552 1.00 96.00 474 ALA A CA 1
ATOM 3782 C C . ALA A 1 474 ? 22.965 -41.970 -19.829 1.00 96.00 474 ALA A C 1
ATOM 3784 O O . ALA A 1 474 ? 23.454 -42.247 -20.923 1.00 96.00 474 ALA A O 1
ATOM 3785 N N . ASP A 1 475 ? 22.741 -42.908 -18.900 1.00 95.19 475 ASP A N 1
ATOM 3786 C CA . ASP A 1 475 ? 23.126 -44.315 -19.070 1.00 95.19 475 ASP A CA 1
ATOM 3787 C C . ASP A 1 475 ? 22.384 -45.026 -20.213 1.00 95.19 475 ASP A C 1
ATOM 3789 O O . ASP A 1 475 ? 22.930 -45.950 -20.823 1.00 95.19 475 ASP A O 1
ATOM 3793 N N . LYS A 1 476 ? 21.148 -44.617 -20.523 1.00 95.38 476 LYS A N 1
ATOM 3794 C CA . LYS A 1 476 ? 20.384 -45.142 -21.669 1.00 95.38 476 LYS A CA 1
ATOM 3795 C C . LYS A 1 476 ? 20.830 -44.508 -22.986 1.00 95.38 476 LYS A C 1
ATOM 3797 O O . LYS A 1 476 ? 20.970 -45.222 -23.975 1.00 95.38 476 LYS A O 1
ATOM 3802 N N . ILE A 1 477 ? 21.089 -43.201 -22.987 1.00 94.88 477 ILE A N 1
ATOM 3803 C CA . ILE A 1 477 ? 21.512 -42.429 -24.164 1.00 94.88 477 ILE A CA 1
ATOM 3804 C C . ILE A 1 477 ? 22.873 -42.914 -24.672 1.00 94.88 477 ILE A C 1
ATOM 3806 O O . ILE A 1 477 ? 23.038 -43.142 -25.865 1.00 94.88 477 ILE A O 1
ATOM 3810 N N . VAL A 1 478 ? 23.825 -43.182 -23.776 1.00 93.31 478 VAL A N 1
ATOM 3811 C CA . VAL A 1 478 ? 25.149 -43.720 -24.145 1.00 93.31 478 VAL A CA 1
ATOM 3812 C C . VAL A 1 478 ? 25.063 -45.089 -24.829 1.00 93.31 478 VAL A C 1
ATOM 3814 O O . VAL A 1 478 ? 25.946 -45.465 -25.588 1.00 93.31 478 VAL A O 1
ATOM 3817 N N . ARG A 1 479 ? 23.992 -45.855 -24.605 1.00 92.19 479 ARG A N 1
ATOM 3818 C CA . ARG A 1 479 ? 23.797 -47.168 -25.242 1.00 92.19 479 ARG A CA 1
ATOM 3819 C C . ARG A 1 479 ? 23.108 -47.077 -26.607 1.00 92.19 479 ARG A C 1
ATOM 3821 O O . ARG A 1 479 ? 22.835 -48.111 -27.221 1.00 92.19 479 ARG A O 1
ATOM 3828 N N . MET A 1 480 ? 22.785 -45.871 -27.076 1.00 89.81 480 MET A N 1
ATOM 3829 C CA . MET A 1 480 ? 22.180 -45.672 -28.389 1.00 89.81 480 MET A CA 1
ATOM 3830 C C . MET A 1 480 ? 23.169 -46.029 -29.498 1.00 89.81 480 MET A C 1
ATOM 3832 O O . MET A 1 480 ? 24.291 -45.527 -29.540 1.00 89.81 480 MET A O 1
ATOM 3836 N N . HIS A 1 481 ? 22.715 -46.850 -30.442 1.00 87.56 481 HIS A N 1
ATOM 3837 C CA . HIS A 1 481 ? 23.480 -47.188 -31.637 1.00 87.56 481 HIS A CA 1
ATOM 3838 C C . HIS A 1 481 ? 23.097 -46.215 -32.753 1.00 87.56 481 HIS A C 1
ATOM 3840 O O . HIS A 1 481 ? 22.134 -46.446 -33.484 1.00 87.56 481 HIS A O 1
ATOM 3846 N N . THR A 1 482 ? 23.829 -45.108 -32.854 1.00 86.31 482 THR A N 1
ATOM 3847 C CA . THR A 1 482 ? 23.626 -44.080 -33.884 1.00 86.31 482 THR A CA 1
ATOM 3848 C C . THR A 1 482 ? 24.852 -43.974 -34.785 1.00 86.31 482 THR A C 1
ATOM 3850 O O . THR A 1 482 ? 25.965 -44.230 -34.324 1.00 86.31 482 THR A O 1
ATOM 3853 N N . PRO A 1 483 ? 24.681 -43.597 -36.066 1.00 84.25 483 PRO A N 1
ATOM 3854 C CA . PRO A 1 483 ? 25.820 -43.379 -36.959 1.00 84.25 483 PRO A CA 1
ATOM 3855 C C . PRO A 1 483 ? 26.681 -42.185 -36.511 1.00 84.25 483 PRO A C 1
ATOM 3857 O O . PRO A 1 483 ? 27.900 -42.223 -36.638 1.00 84.25 483 PRO A O 1
ATOM 3860 N N . ASN A 1 484 ? 26.042 -41.163 -35.941 1.00 92.50 484 ASN A N 1
ATOM 3861 C CA . ASN A 1 484 ? 26.654 -39.907 -35.509 1.00 92.50 484 ASN A CA 1
ATOM 3862 C C . ASN A 1 484 ? 26.880 -39.877 -33.991 1.00 92.50 484 ASN A C 1
ATOM 3864 O O . ASN A 1 484 ? 26.278 -40.667 -33.258 1.00 92.50 484 ASN A O 1
ATOM 3868 N N . THR A 1 485 ? 27.726 -38.964 -33.515 1.00 94.50 485 THR A N 1
ATOM 3869 C CA . THR A 1 485 ? 28.148 -38.905 -32.109 1.00 94.50 485 THR A CA 1
ATOM 3870 C C . THR A 1 485 ? 27.081 -38.251 -31.227 1.00 94.50 485 THR A C 1
ATOM 3872 O O . THR A 1 485 ? 26.599 -37.153 -31.513 1.00 94.50 485 THR A O 1
ATOM 3875 N N . VAL A 1 486 ? 26.752 -38.893 -30.105 1.00 95.75 486 VAL A N 1
ATOM 3876 C CA . VAL A 1 486 ? 25.890 -38.349 -29.051 1.00 95.75 486 VAL A CA 1
ATOM 3877 C C . VAL A 1 486 ? 26.671 -38.284 -27.748 1.00 95.75 486 VAL A C 1
ATOM 3879 O O . VAL A 1 486 ? 27.135 -39.305 -27.239 1.00 95.75 486 VAL A O 1
ATOM 3882 N N . ILE A 1 487 ? 26.787 -37.081 -27.195 1.00 95.50 487 ILE A N 1
ATOM 3883 C CA . ILE A 1 487 ? 27.436 -36.814 -25.913 1.00 95.50 487 ILE A CA 1
ATOM 3884 C C . ILE A 1 487 ? 26.359 -36.398 -24.919 1.00 95.50 487 ILE A C 1
ATOM 3886 O O . ILE A 1 487 ? 25.468 -35.618 -25.241 1.00 95.50 487 ILE A O 1
ATOM 3890 N N . VAL A 1 488 ? 26.423 -36.913 -23.699 1.00 96.06 488 VAL A N 1
ATOM 3891 C CA . VAL A 1 488 ? 25.505 -36.539 -22.624 1.00 96.06 488 VAL A CA 1
ATOM 3892 C C . VAL A 1 488 ? 26.278 -36.286 -21.340 1.00 96.06 488 VAL A C 1
ATOM 3894 O O . VAL A 1 488 ? 27.217 -37.007 -21.003 1.00 96.06 488 VAL A O 1
ATOM 3897 N N . THR A 1 489 ? 25.904 -35.237 -20.616 1.00 95.81 489 THR A N 1
ATOM 3898 C CA . THR A 1 489 ? 26.464 -34.979 -19.286 1.00 95.81 489 THR A CA 1
ATOM 3899 C C . THR A 1 489 ? 25.905 -35.975 -18.278 1.00 95.81 489 THR A C 1
ATOM 3901 O O . THR A 1 489 ? 24.693 -36.206 -18.241 1.00 95.81 489 THR A O 1
ATOM 3904 N N . LYS A 1 490 ? 26.764 -36.492 -17.405 1.00 92.06 490 LYS A N 1
ATOM 3905 C CA . LYS A 1 490 ? 26.381 -37.298 -16.250 1.00 92.06 490 LYS A CA 1
ATOM 3906 C C . LYS A 1 490 ? 27.017 -36.675 -15.014 1.00 92.06 490 LYS A C 1
ATOM 3908 O O . LYS A 1 490 ? 28.213 -36.809 -14.792 1.00 92.06 490 LYS A O 1
ATOM 3913 N N . GLU A 1 491 ? 26.206 -35.963 -14.240 1.00 88.19 491 GLU A N 1
ATOM 3914 C CA . GLU A 1 491 ? 26.674 -35.109 -13.142 1.00 88.19 491 GLU A CA 1
ATOM 3915 C C . GLU A 1 491 ? 27.737 -34.093 -13.599 1.00 88.19 491 GLU A C 1
ATOM 3917 O O . GLU A 1 491 ? 27.410 -33.188 -14.365 1.00 88.19 491 GLU A O 1
ATOM 3922 N N . GLU A 1 492 ? 28.978 -34.210 -13.117 1.00 86.75 492 GLU A N 1
ATOM 3923 C CA . GLU A 1 492 ? 30.093 -33.323 -13.477 1.00 86.75 492 GLU A CA 1
ATOM 3924 C C . GLU A 1 492 ? 30.926 -33.855 -14.659 1.00 86.75 492 GLU A C 1
ATOM 3926 O O . GLU A 1 492 ? 31.783 -33.135 -15.170 1.00 86.75 492 GLU A O 1
ATOM 3931 N N . ASP A 1 493 ? 30.633 -35.072 -15.129 1.00 90.25 493 ASP A N 1
ATOM 3932 C CA . ASP A 1 493 ? 31.336 -35.743 -16.220 1.00 90.25 493 ASP A CA 1
ATOM 3933 C C . ASP A 1 493 ? 30.546 -35.703 -17.540 1.00 90.25 493 ASP A C 1
ATOM 3935 O O . ASP A 1 493 ? 29.362 -35.356 -17.603 1.00 90.25 493 ASP A O 1
ATOM 3939 N N . THR A 1 494 ? 31.203 -36.114 -18.626 1.00 90.62 494 THR A N 1
ATOM 3940 C CA . THR A 1 494 ? 30.573 -36.325 -19.937 1.00 90.62 494 THR A CA 1
ATOM 3941 C C . THR A 1 494 ? 30.822 -37.744 -20.419 1.00 90.62 494 THR A C 1
ATOM 3943 O O . THR A 1 494 ? 31.892 -38.312 -20.206 1.00 90.62 494 THR A O 1
ATOM 3946 N N . VAL A 1 495 ? 29.815 -38.327 -21.061 1.00 92.94 495 VAL A N 1
ATOM 3947 C CA . VAL A 1 495 ? 29.854 -39.687 -21.599 1.00 92.94 495 VAL A CA 1
ATOM 3948 C C . VAL A 1 495 ? 29.329 -39.682 -23.034 1.00 92.94 495 VAL A C 1
ATOM 3950 O O . VAL A 1 495 ? 28.467 -38.877 -23.383 1.00 92.94 495 VAL A O 1
ATOM 3953 N N . SER A 1 496 ? 29.872 -40.558 -23.879 1.00 93.12 496 SER A N 1
ATOM 3954 C CA . SER A 1 496 ? 29.586 -40.618 -25.318 1.00 93.12 496 SER A CA 1
ATOM 3955 C C . SER A 1 496 ? 29.102 -42.005 -25.713 1.00 93.12 496 SER A C 1
ATOM 3957 O O . SER A 1 496 ? 29.561 -43.000 -25.151 1.00 93.12 496 SER A O 1
ATOM 3959 N N . ASN A 1 497 ? 28.203 -42.075 -26.694 1.00 91.06 497 ASN A N 1
ATOM 3960 C CA . ASN A 1 497 ? 27.743 -43.344 -27.253 1.00 91.06 497 ASN A CA 1
ATOM 3961 C C . ASN A 1 497 ? 28.758 -44.021 -28.191 1.00 91.06 497 ASN A C 1
ATOM 3963 O O . ASN A 1 497 ? 28.633 -45.206 -28.495 1.00 91.06 497 ASN A O 1
ATOM 3967 N N . GLN A 1 498 ? 29.774 -43.282 -28.633 1.00 85.88 498 GLN A N 1
ATOM 3968 C CA . GLN A 1 498 ? 30.931 -43.823 -29.335 1.00 85.88 498 GLN A CA 1
ATOM 3969 C C . GLN A 1 498 ? 32.075 -43.989 -28.333 1.00 85.88 498 GLN A C 1
ATOM 3971 O O . GLN A 1 498 ? 32.363 -43.076 -27.556 1.00 85.88 498 GLN A O 1
ATOM 3976 N N . SER A 1 499 ? 32.713 -45.162 -28.329 1.00 64.38 499 SER A N 1
ATOM 3977 C CA . SER A 1 499 ? 33.954 -45.372 -27.576 1.00 64.38 499 SER A CA 1
ATOM 3978 C C . SER A 1 499 ? 35.017 -44.432 -28.147 1.00 64.38 499 SER A C 1
ATOM 3980 O O . SER A 1 499 ? 35.237 -44.459 -29.357 1.00 64.38 499 SER A O 1
ATOM 3982 N N . GLY A 1 500 ? 35.583 -43.571 -27.298 1.00 51.50 500 GLY A N 1
ATOM 3983 C CA . GLY A 1 500 ? 36.635 -42.625 -27.685 1.00 51.50 500 GLY A CA 1
ATOM 3984 C C . GLY A 1 500 ? 37.894 -43.297 -28.212 1.00 51.50 500 GLY A C 1
A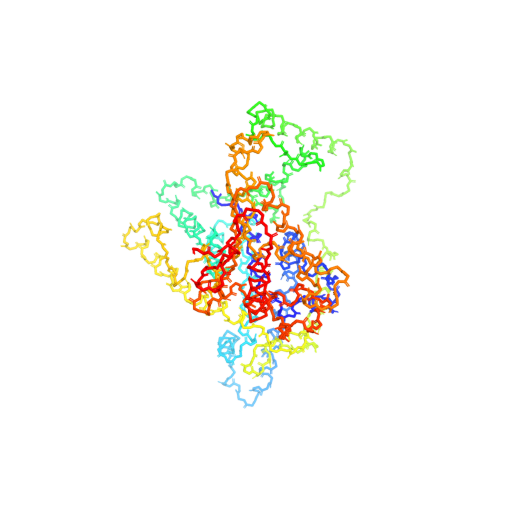TOM 3985 O O . GLY A 1 500 ? 38.148 -44.463 -27.823 1.00 51.50 500 GLY A O 1
#

Radius of gyration: 31.72 Å; chains: 1; bounding box: 69×86×86 Å

pLDDT: mean 83.23, std 12.55, range [40.53, 97.75]

Sequence (500 aa):
MFGGLHIEMAALRSIGNLLQGSGWTGALVEAGVASSGTADSFLSASSVTRTRQVHQITACCLYKLLKAAYTDYCTDSTEHPDRVLSFEDWCERYKQQSPQFQFWDLVLSMELVIFSLIRAFREANFTLYCQALSELIPYFFANNNVNYARWLPVHLRDMLTLHQIHPELALEFHNGRFVVHKSSWEFSAMAIDQAHEQANALIKGDGGAVSVTEDSSALRRWMVAGPEVSHLVAQYEAASEAKDASKHIRHHEQTEQVQRVFFEKADRLYKAMNDMGNPFQEETGDLLTLDTKDIAHPSAAEMQKVLKEDCQLFSKLFISCQSRECDLQEFFRHENQSFPAALSDSGKLHTCQKPQLAAIFEDLVPLPDTEPKADGIIIDGSTLINSLPPRTSKTFDEYAALDVLPTIQVYSSKYERTDIVFDVYRKASLKAETRSRRGLGARRRVTDNGKVPRNWRSFLRENDNKTELFNFLADKIVRMHTPNTVIVTKEEDTVSNQSG

Organism: Synaphobranchus kaupii (NCBI:txid118154)

Secondary structure (DSSP, 8-state):
---HHHHHHHHHHHHHHHHTTSSHHHHHHHTTSS-HHHHHHHHTTSSHHHHHHHHHHHHHHHHHHHHHHHHHHHHHTTT-GGGPPPHHHHHHHHHHH-HHHHHHHHHHHHHHHHHHHHHHHHTT-HHHHHHHHHHHHHHHHHTT-HHHHHHHHHHHHHHHHHHHH-HHHHHHHHTTTTSB-SSS-TT--B-HHHHHHHHHHTT--TT---STTT-HHHHHHHHHHHHHHHHHHHHHHHHT-TT-S---SS-GGGSHHHHHHHHHHHHHHHHHHHHT--TTS---SS-B-TTT-PBPPTHHHHHHHHHHHHHHHHHHHHHHHHHS---HHHHHHS--SSS-TTTEETTEEPPP-THHHHHHHHHTS---SSPPP-SEEEEEHHHHHHHS--SS--BHHHHIIIIIHHHHHHHHHHSSEEEEEPPP--TTSTHHHHHHTT-PPPP----TTPBPPS-HHHHTTSHHHHHHHHHHHHHHHTT---SSEEEEEETTEEEESS--